Protein AF-A0A813Z9M1-F1 (afdb_monomer)

InterPro domains:
  IPR006634 TRAM/LAG1/CLN8 homology domain [PF03798] (195-381)
  IPR006634 TRAM/LAG1/CLN8 homology domain [PS50922] (188-389)
  IPR006634 TRAM/LAG1/CLN8 homology domain [SM00724] (186-389)
  IPR015943 WD40/YVTN repeat-like-containing domain superfamily [G3DSA:2.130.10.10] (5-163)
  IPR050846 TLC domain-containing [PTHR13439] (156-391)

Mean predicted aligned error: 13.8 Å

Radius of gyration: 33.4 Å; Cα contacts (8 Å, |Δi|>4): 579; chains: 1; bounding box: 109×37×99 Å

Organism: NCBI:txid433720

Structure (mmCIF, N/CA/C/O backbone):
data_AF-A0A813Z9M1-F1
#
_entry.id   AF-A0A813Z9M1-F1
#
loop_
_atom_site.group_PDB
_atom_site.id
_atom_site.type_symbol
_atom_site.label_atom_id
_atom_site.label_alt_id
_atom_site.label_comp_id
_atom_site.label_asym_id
_atom_site.label_entity_id
_atom_site.label_seq_id
_atom_site.pdbx_PDB_ins_code
_atom_site.Cartn_x
_atom_site.Cartn_y
_atom_site.Cartn_z
_atom_site.occupancy
_atom_site.B_iso_or_equiv
_atom_site.auth_seq_id
_atom_site.auth_comp_id
_atom_site.auth_asym_id
_atom_site.auth_atom_id
_atom_site.pdbx_PDB_model_num
ATOM 1 N N . MET A 1 1 ? 27.654 11.934 -57.844 1.00 49.12 1 MET A N 1
ATOM 2 C CA . MET A 1 1 ? 26.593 11.833 -56.820 1.00 49.12 1 MET A CA 1
ATOM 3 C C . MET A 1 1 ? 27.142 10.924 -55.722 1.00 49.12 1 MET A C 1
ATOM 5 O O . MET A 1 1 ? 27.536 9.812 -56.035 1.00 49.12 1 MET A O 1
ATOM 9 N N . LEU A 1 2 ? 27.343 11.456 -54.511 1.00 65.62 2 LEU A N 1
ATOM 10 C CA . LEU A 1 2 ? 28.062 10.837 -53.379 1.00 65.62 2 LEU A CA 1
ATOM 11 C C . LEU A 1 2 ? 27.120 9.951 -52.540 1.00 65.62 2 LEU A C 1
ATOM 13 O O . LEU A 1 2 ? 26.887 10.243 -51.373 1.00 65.62 2 LEU A O 1
ATOM 17 N N . GLN A 1 3 ? 26.511 8.929 -53.139 1.00 74.94 3 GLN A N 1
ATOM 18 C CA . GLN A 1 3 ? 25.505 8.115 -52.454 1.00 74.94 3 GLN A CA 1
ATOM 19 C C . GLN A 1 3 ? 25.972 6.664 -52.334 1.00 74.94 3 GLN A C 1
ATOM 21 O O . GLN A 1 3 ? 26.270 6.030 -53.343 1.00 74.94 3 GLN A O 1
ATOM 26 N N . ALA A 1 4 ? 26.011 6.163 -51.101 1.00 83.06 4 ALA A N 1
ATOM 27 C CA . ALA A 1 4 ? 2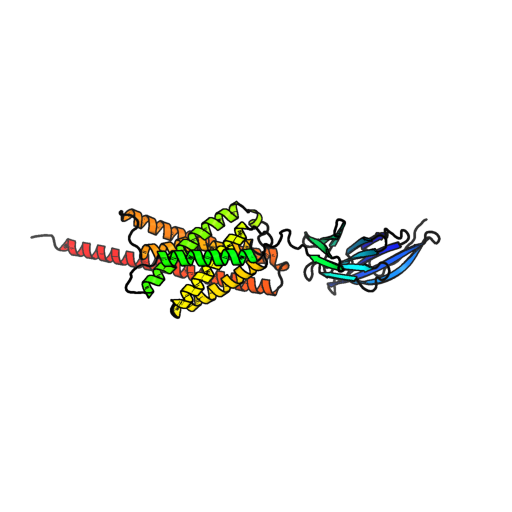6.191 4.755 -50.778 1.00 83.06 4 ALA A CA 1
ATOM 28 C C . ALA A 1 4 ? 24.852 4.211 -50.267 1.00 83.06 4 ALA A C 1
ATOM 30 O O . ALA A 1 4 ? 24.205 4.869 -49.454 1.00 83.06 4 ALA A O 1
ATOM 31 N N . ASN A 1 5 ? 24.430 3.043 -50.751 1.00 86.75 5 ASN A N 1
ATOM 32 C CA . ASN A 1 5 ? 23.155 2.429 -50.382 1.00 86.75 5 ASN A CA 1
ATOM 33 C C . ASN A 1 5 ? 23.387 0.983 -49.945 1.00 86.75 5 ASN A C 1
ATOM 35 O O . ASN A 1 5 ? 24.205 0.281 -50.537 1.00 86.75 5 ASN A O 1
ATOM 39 N N . PHE A 1 6 ? 22.621 0.542 -48.954 1.00 90.88 6 PHE A N 1
ATOM 40 C CA . PHE A 1 6 ? 22.568 -0.839 -48.494 1.00 90.88 6 PHE A CA 1
ATOM 41 C C . PHE A 1 6 ? 21.102 -1.201 -48.236 1.00 90.88 6 PHE A C 1
ATOM 43 O O . PHE A 1 6 ? 20.347 -0.359 -47.748 1.00 90.88 6 PHE A O 1
ATOM 50 N N . LEU A 1 7 ? 20.691 -2.419 -48.590 1.00 92.12 7 LEU A N 1
ATOM 51 C CA . LEU A 1 7 ? 19.336 -2.917 -48.348 1.00 92.12 7 LEU A CA 1
ATOM 52 C C . LEU A 1 7 ? 19.367 -3.869 -47.150 1.00 92.12 7 LEU A C 1
ATOM 54 O O . LEU A 1 7 ? 19.992 -4.922 -47.226 1.00 92.12 7 LEU A O 1
ATOM 58 N N . THR A 1 8 ? 18.718 -3.480 -46.055 1.00 92.06 8 THR A N 1
ATOM 59 C CA . THR A 1 8 ? 18.569 -4.295 -44.841 1.00 92.06 8 THR A CA 1
ATOM 60 C C . THR A 1 8 ? 17.395 -5.268 -44.955 1.00 92.06 8 THR A C 1
ATOM 62 O O . THR A 1 8 ? 16.477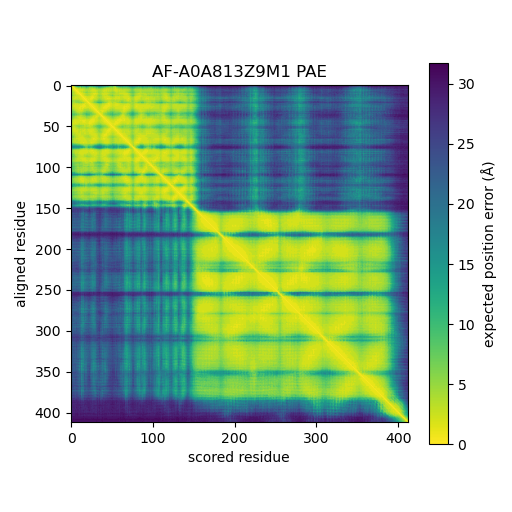 -5.055 -45.749 1.00 92.06 8 THR A O 1
ATOM 65 N N . ASP A 1 9 ? 17.394 -6.313 -44.121 1.00 88.00 9 ASP A N 1
ATOM 66 C CA . ASP A 1 9 ? 16.341 -7.341 -44.117 1.00 88.00 9 ASP A CA 1
ATOM 67 C C . ASP A 1 9 ? 14.995 -6.804 -43.598 1.00 88.00 9 ASP A C 1
ATOM 69 O O . ASP A 1 9 ? 13.924 -7.253 -44.005 1.00 88.00 9 ASP A O 1
ATOM 73 N N . CYS A 1 10 ? 15.046 -5.819 -42.698 1.00 90.06 10 CYS A N 1
ATOM 74 C CA . CYS A 1 10 ? 13.898 -5.094 -42.156 1.00 90.06 10 CYS A CA 1
ATOM 75 C C . CYS A 1 10 ? 14.121 -3.577 -42.289 1.00 90.06 10 CYS A C 1
ATOM 77 O O . CYS A 1 10 ? 15.275 -3.143 -42.380 1.00 90.06 10 CYS A O 1
ATOM 79 N N . PRO A 1 11 ? 13.057 -2.751 -42.280 1.00 93.62 11 PRO A N 1
ATOM 80 C CA . PRO A 1 11 ? 13.194 -1.298 -42.290 1.00 93.62 11 PRO A CA 1
ATOM 81 C C . PRO A 1 11 ? 14.103 -0.800 -41.149 1.00 93.62 11 PRO A C 1
ATOM 83 O O . PRO A 1 11 ? 13.906 -1.208 -39.999 1.00 93.62 11 PRO A O 1
ATOM 86 N N . PRO A 1 12 ? 15.102 0.050 -41.444 1.00 92.88 12 PRO A N 1
ATOM 87 C CA . PRO A 1 12 ? 15.935 0.667 -40.420 1.00 92.88 12 PRO A CA 1
ATOM 88 C C . PRO A 1 12 ? 15.155 1.776 -39.709 1.00 92.88 12 PRO A C 1
ATOM 90 O O . PRO A 1 12 ? 14.569 2.631 -40.372 1.00 92.88 12 PRO A O 1
ATOM 93 N N . ASP A 1 13 ? 15.166 1.763 -38.376 1.00 89.56 13 ASP A N 1
ATOM 94 C CA . ASP A 1 13 ? 14.414 2.717 -37.540 1.00 89.56 13 ASP A CA 1
ATOM 95 C C . ASP A 1 13 ? 15.350 3.575 -36.674 1.00 89.56 13 ASP A C 1
ATOM 97 O O . ASP A 1 13 ? 15.159 4.782 -36.527 1.00 89.56 13 ASP A O 1
ATOM 101 N N . SER A 1 14 ? 16.445 2.985 -36.184 1.00 93.31 14 SER A N 1
ATOM 102 C CA . SER A 1 14 ? 17.443 3.675 -35.360 1.00 93.31 14 SER A CA 1
ATOM 103 C C . SER A 1 14 ? 18.832 3.556 -35.984 1.00 93.31 14 SER A C 1
ATOM 105 O O . SER A 1 14 ? 19.263 2.463 -36.353 1.00 93.31 14 SER A O 1
ATOM 107 N N . ILE A 1 15 ? 19.564 4.666 -36.088 1.00 95.56 15 ILE A N 1
ATOM 108 C CA . ILE A 1 15 ? 20.935 4.698 -36.619 1.00 95.56 15 ILE A CA 1
ATOM 109 C C . ILE A 1 15 ? 21.815 5.633 -35.793 1.00 95.56 15 ILE A C 1
ATOM 111 O O . ILE A 1 15 ? 21.380 6.718 -35.408 1.00 95.56 15 ILE A O 1
ATOM 115 N N . GLU A 1 16 ? 23.065 5.239 -35.540 1.00 95.31 16 GLU A N 1
ATOM 116 C CA . GLU A 1 16 ? 24.006 6.090 -34.804 1.00 95.31 16 GLU A CA 1
ATOM 117 C C . GLU A 1 16 ? 25.474 5.803 -35.151 1.00 95.31 16 GLU A C 1
ATOM 119 O O . GLU A 1 16 ? 25.931 4.655 -35.139 1.00 95.31 16 GLU A O 1
ATOM 124 N N . TRP A 1 17 ? 26.231 6.866 -35.433 1.00 94.81 17 TRP A N 1
ATOM 125 C CA . TRP A 1 17 ? 27.675 6.801 -35.670 1.00 94.81 17 TRP A CA 1
ATOM 126 C C . TRP A 1 17 ? 28.429 6.446 -34.391 1.00 94.81 17 TRP A C 1
ATOM 128 O O . TRP A 1 17 ? 28.142 6.988 -33.325 1.00 94.81 17 TRP A O 1
ATOM 138 N N . CYS A 1 18 ? 29.418 5.560 -34.505 1.00 91.19 18 CYS A N 1
ATOM 139 C CA . CYS A 1 18 ? 30.251 5.184 -33.375 1.00 91.19 18 CYS A CA 1
ATOM 140 C C . CYS A 1 18 ? 31.150 6.370 -32.970 1.00 91.19 18 CYS A C 1
ATOM 142 O O . CYS A 1 18 ? 31.896 6.888 -33.807 1.00 91.19 18 CYS A O 1
ATOM 144 N N . PRO A 1 19 ? 31.134 6.797 -31.693 1.00 87.25 19 PRO A N 1
ATOM 145 C CA . PRO A 1 19 ? 31.899 7.961 -31.247 1.00 87.25 19 PRO A CA 1
ATOM 146 C C . PRO A 1 19 ? 33.416 7.725 -31.268 1.00 87.25 19 PRO A C 1
ATOM 148 O O . PRO A 1 19 ? 34.181 8.668 -31.459 1.00 87.25 19 PRO A O 1
ATOM 151 N N . VAL A 1 20 ? 33.859 6.472 -31.098 1.00 86.25 20 VAL A N 1
ATOM 152 C CA . VAL A 1 20 ? 35.287 6.104 -31.074 1.00 86.25 20 VAL A CA 1
ATOM 153 C C . VAL A 1 20 ? 35.814 5.775 -32.472 1.00 86.25 20 VAL A C 1
ATOM 155 O O . VAL A 1 20 ? 36.939 6.136 -32.813 1.00 86.25 20 VAL A O 1
ATOM 158 N N . ARG A 1 21 ? 35.001 5.116 -33.306 1.00 87.00 21 ARG A N 1
ATOM 159 C CA . ARG A 1 21 ? 35.345 4.737 -34.682 1.00 87.00 21 ARG A CA 1
ATOM 160 C C . ARG A 1 21 ? 34.428 5.436 -35.677 1.00 87.00 21 ARG A C 1
ATOM 162 O O . ARG A 1 21 ? 33.369 4.928 -36.020 1.00 87.00 21 ARG A O 1
ATOM 169 N N . GLN A 1 22 ? 34.863 6.594 -36.162 1.00 86.38 22 GLN A N 1
ATOM 170 C CA . GLN A 1 22 ? 34.055 7.469 -37.023 1.00 86.38 22 GLN A CA 1
ATOM 171 C C . GLN A 1 22 ? 33.720 6.872 -38.402 1.00 86.38 22 GLN A C 1
ATOM 173 O O . GLN A 1 22 ? 32.875 7.404 -39.114 1.00 86.38 22 GLN A O 1
ATOM 178 N N . ASP A 1 23 ? 34.381 5.782 -38.792 1.00 92.06 23 ASP A N 1
ATOM 179 C CA . ASP A 1 23 ? 34.088 5.014 -40.001 1.00 92.06 23 ASP A CA 1
ATOM 180 C C . ASP A 1 23 ? 32.964 3.985 -39.803 1.00 92.06 23 ASP A C 1
ATOM 182 O O . ASP A 1 23 ? 32.538 3.368 -40.775 1.00 92.06 23 ASP A O 1
ATOM 186 N N . ILE A 1 24 ? 32.481 3.792 -38.572 1.00 94.25 24 ILE A N 1
ATOM 187 C CA . ILE A 1 24 ? 31.480 2.786 -38.214 1.00 94.25 24 ILE A CA 1
ATOM 188 C C . ILE A 1 24 ? 30.182 3.440 -37.748 1.00 94.25 24 ILE A C 1
ATOM 190 O O . ILE A 1 24 ? 30.191 4.423 -37.008 1.00 94.25 24 ILE A O 1
ATOM 194 N N . PHE A 1 25 ? 29.054 2.831 -38.101 1.00 95.25 25 PHE A N 1
ATOM 195 C CA . PHE A 1 25 ? 27.752 3.159 -37.526 1.00 95.25 25 PHE A CA 1
ATOM 196 C C . PHE A 1 25 ? 26.938 1.898 -37.234 1.00 95.25 25 PHE A C 1
ATOM 198 O O . PHE A 1 25 ? 27.064 0.880 -37.917 1.00 95.25 25 PHE A O 1
ATOM 205 N N . ALA A 1 26 ? 26.111 1.972 -36.194 1.00 96.19 26 ALA A N 1
ATOM 206 C CA . ALA A 1 26 ? 25.148 0.936 -35.851 1.00 96.19 26 ALA A CA 1
ATOM 207 C C . ALA A 1 26 ? 23.786 1.252 -36.475 1.00 96.19 26 ALA A C 1
ATOM 209 O O . ALA A 1 26 ? 23.414 2.419 -36.626 1.00 96.19 26 ALA A O 1
ATOM 210 N N . CYS A 1 27 ? 23.039 0.205 -36.814 1.00 96.50 27 CYS A N 1
ATOM 211 C CA . CYS A 1 27 ? 21.686 0.303 -37.336 1.00 96.50 27 CYS A CA 1
ATOM 212 C C . CYS A 1 27 ? 20.790 -0.760 -36.694 1.00 96.50 27 CYS A C 1
ATOM 214 O O . CYS A 1 27 ? 21.089 -1.951 -36.740 1.00 96.50 27 CYS A O 1
ATOM 216 N N . GLY A 1 28 ? 19.697 -0.309 -36.090 1.00 96.00 28 GLY A N 1
ATOM 217 C CA . GLY A 1 28 ? 18.628 -1.129 -35.548 1.00 96.00 28 GLY A CA 1
ATOM 218 C C . GLY A 1 28 ? 17.468 -1.158 -36.528 1.00 96.00 28 GLY A C 1
ATOM 219 O O . GLY A 1 28 ? 17.075 -0.124 -37.077 1.00 96.00 28 GLY A O 1
ATOM 220 N N . THR A 1 29 ? 16.932 -2.349 -36.755 1.00 95.81 29 THR A N 1
ATOM 221 C CA . THR A 1 29 ? 15.788 -2.554 -37.641 1.00 95.81 29 THR A CA 1
ATOM 222 C C . THR A 1 29 ? 14.574 -3.056 -36.873 1.00 95.81 29 THR A C 1
ATOM 224 O O . THR A 1 29 ? 14.694 -3.722 -35.837 1.00 95.81 29 THR A O 1
ATOM 227 N N . TYR A 1 30 ? 13.400 -2.739 -37.409 1.00 93.50 30 TYR A N 1
ATOM 228 C CA . TYR A 1 30 ? 12.118 -3.059 -36.804 1.00 93.50 30 TYR A CA 1
ATOM 229 C C . TYR A 1 30 ? 11.081 -3.394 -37.876 1.00 93.50 30 TYR A C 1
ATOM 231 O O . TYR A 1 30 ? 10.871 -2.637 -38.824 1.00 93.50 30 TYR A O 1
ATOM 239 N N . LEU A 1 31 ? 10.385 -4.518 -37.700 1.00 93.38 31 LEU A N 1
ATOM 240 C CA . LEU A 1 31 ? 9.240 -4.896 -38.517 1.00 93.38 31 LEU A CA 1
ATOM 241 C C . LEU A 1 31 ? 8.143 -5.528 -37.658 1.00 93.38 31 LEU A C 1
ATOM 243 O O . LEU A 1 31 ? 8.353 -6.539 -36.986 1.00 93.38 31 LEU A O 1
ATOM 247 N N . TYR A 1 32 ? 6.943 -4.953 -37.726 1.00 90.94 32 TYR A N 1
ATOM 248 C CA . TYR A 1 32 ? 5.751 -5.509 -37.093 1.00 90.94 32 TYR A CA 1
ATOM 249 C C . TYR A 1 32 ? 4.993 -6.417 -38.059 1.00 90.94 32 TYR A C 1
ATOM 251 O O . TYR A 1 32 ? 4.571 -5.971 -39.126 1.00 90.94 32 TYR A O 1
ATOM 259 N N . ASN A 1 33 ? 4.775 -7.669 -37.657 1.00 88.62 33 ASN A N 1
ATOM 260 C CA . ASN A 1 33 ? 3.915 -8.594 -38.381 1.00 88.62 33 ASN A CA 1
ATOM 261 C C . ASN A 1 33 ? 2.520 -8.645 -37.720 1.00 88.62 33 ASN A C 1
ATOM 263 O O . ASN A 1 33 ? 2.399 -9.146 -36.599 1.00 88.62 33 ASN A O 1
ATOM 267 N N . PRO A 1 34 ? 1.456 -8.156 -38.388 1.00 86.44 34 PRO A N 1
ATOM 268 C CA . PRO A 1 34 ? 0.110 -8.131 -37.819 1.00 86.44 34 PRO A CA 1
ATOM 269 C C . PRO A 1 34 ? -0.536 -9.519 -37.692 1.00 86.44 34 PRO A C 1
ATOM 271 O O . PRO A 1 34 ? -1.440 -9.676 -36.877 1.00 86.44 34 PRO A O 1
ATOM 274 N N . GLU A 1 35 ? -0.094 -10.519 -38.460 1.00 84.88 35 GLU A N 1
ATOM 275 C CA . GLU A 1 35 ? -0.682 -11.867 -38.448 1.00 84.88 35 GLU A CA 1
ATOM 276 C C . GLU A 1 35 ? -0.197 -12.689 -37.251 1.00 84.88 35 GLU A C 1
ATOM 278 O O . GLU A 1 35 ? -0.982 -13.351 -36.576 1.00 84.88 35 GLU A O 1
ATOM 283 N N . THR A 1 36 ? 1.103 -12.624 -36.965 1.00 82.88 36 THR A N 1
ATOM 284 C CA . THR A 1 36 ? 1.738 -13.334 -35.845 1.00 82.88 36 THR A CA 1
ATOM 285 C C . THR A 1 36 ? 1.834 -12.477 -34.588 1.00 82.88 36 THR A C 1
ATOM 287 O O . THR A 1 36 ? 2.212 -12.982 -33.533 1.00 82.88 36 THR A O 1
ATOM 290 N N . THR A 1 37 ? 1.518 -11.181 -34.677 1.00 81.62 37 THR A N 1
ATOM 291 C CA . THR A 1 37 ? 1.727 -10.169 -33.624 1.00 81.62 37 THR A CA 1
ATOM 292 C C . THR A 1 37 ? 3.176 -10.084 -33.127 1.00 81.62 37 THR A C 1
ATOM 294 O O . THR A 1 37 ? 3.442 -9.577 -32.038 1.00 81.62 37 THR A O 1
ATOM 297 N N . THR A 1 38 ? 4.134 -10.563 -33.928 1.00 84.44 38 THR A N 1
ATOM 298 C CA . THR A 1 38 ? 5.561 -10.546 -33.595 1.00 84.44 38 THR A CA 1
ATOM 299 C C . THR A 1 38 ? 6.232 -9.283 -34.120 1.00 84.44 38 THR A C 1
ATOM 301 O O . THR A 1 38 ? 5.824 -8.696 -35.125 1.00 84.44 38 THR A O 1
ATOM 304 N N . ARG A 1 39 ? 7.285 -8.855 -33.421 1.00 89.81 39 ARG A N 1
ATOM 305 C CA . ARG A 1 39 ? 8.109 -7.703 -33.794 1.00 89.81 39 ARG A CA 1
ATOM 306 C C . ARG A 1 39 ? 9.530 -8.181 -34.019 1.00 89.81 39 ARG A C 1
ATOM 308 O O . ARG A 1 39 ? 10.266 -8.384 -33.059 1.00 89.81 39 ARG A O 1
ATOM 315 N N . ALA A 1 40 ? 9.878 -8.401 -35.278 1.00 91.00 40 ALA A N 1
ATOM 316 C CA . ALA A 1 40 ? 11.208 -8.843 -35.662 1.00 91.00 40 ALA A CA 1
ATOM 317 C C . ALA A 1 40 ? 12.139 -7.639 -35.823 1.00 91.00 40 ALA A C 1
ATOM 319 O O . ALA A 1 40 ? 11.701 -6.543 -36.181 1.00 91.00 40 ALA A O 1
ATOM 320 N N . GLY A 1 41 ? 13.421 -7.851 -35.561 1.00 93.06 41 GLY A N 1
ATOM 321 C CA . GLY A 1 41 ? 14.450 -6.846 -35.745 1.00 93.06 41 GLY A CA 1
ATOM 322 C C . GLY A 1 41 ? 15.810 -7.470 -35.961 1.00 93.06 41 GLY A C 1
ATOM 323 O O . GLY A 1 41 ? 15.990 -8.689 -35.996 1.00 93.06 41 GLY A O 1
ATOM 324 N N . SER A 1 42 ? 16.789 -6.611 -36.162 1.00 94.62 42 SER A N 1
ATOM 325 C CA . SER A 1 42 ? 18.190 -6.983 -36.305 1.00 94.62 42 SER A CA 1
ATOM 326 C C . SER A 1 42 ? 19.063 -5.781 -35.995 1.00 94.62 42 SER A C 1
ATOM 328 O O . SER A 1 42 ? 18.676 -4.637 -36.261 1.00 94.62 42 SER A O 1
ATOM 330 N N . ILE A 1 43 ? 20.245 -6.063 -35.462 1.00 95.25 43 ILE A N 1
ATOM 331 C CA . ILE A 1 43 ? 21.307 -5.099 -35.214 1.00 95.25 43 ILE A CA 1
ATOM 332 C C . ILE A 1 43 ? 22.374 -5.309 -36.288 1.00 95.25 43 ILE A C 1
ATOM 334 O O . ILE A 1 43 ? 22.917 -6.407 -36.433 1.00 95.25 43 ILE A O 1
ATOM 338 N N . TYR A 1 44 ? 22.693 -4.246 -37.018 1.00 95.62 44 TYR A N 1
ATOM 339 C CA . TYR A 1 44 ? 23.793 -4.201 -37.971 1.00 95.62 44 TYR A CA 1
ATOM 340 C C . TYR A 1 44 ? 24.895 -3.279 -37.466 1.00 95.62 44 TYR A C 1
ATOM 342 O O . TYR A 1 44 ? 24.631 -2.191 -36.948 1.00 95.62 44 TYR A O 1
ATOM 350 N N . LEU A 1 45 ? 26.138 -3.692 -37.697 1.00 95.62 45 LEU A N 1
ATOM 351 C CA . LEU A 1 45 ? 27.309 -2.836 -37.602 1.00 95.62 45 LEU A CA 1
ATOM 352 C C . LEU A 1 45 ? 27.883 -2.654 -38.998 1.00 95.62 45 LEU A C 1
ATOM 354 O O . LEU A 1 45 ? 28.337 -3.617 -39.619 1.00 95.62 45 LEU A O 1
ATOM 358 N N . PHE A 1 46 ? 27.870 -1.422 -39.481 1.00 95.88 46 PHE A N 1
ATOM 359 C CA . PHE A 1 46 ? 28.339 -1.078 -40.811 1.00 95.88 46 PHE A CA 1
ATOM 360 C C . PHE A 1 46 ? 29.640 -0.291 -40.751 1.00 95.88 46 PHE A C 1
ATOM 362 O O . PHE A 1 46 ? 29.846 0.513 -39.843 1.00 95.88 46 PHE A O 1
ATOM 369 N N . GLN A 1 47 ? 30.489 -0.484 -41.758 1.00 94.94 47 GLN A N 1
ATOM 370 C CA . GLN A 1 47 ? 31.640 0.362 -42.038 1.00 94.94 47 GLN A CA 1
ATOM 371 C C . GLN A 1 47 ? 31.376 1.173 -43.301 1.00 94.94 47 GLN A C 1
ATOM 373 O O . GLN A 1 47 ? 31.033 0.619 -44.345 1.00 94.94 47 GLN A O 1
ATOM 378 N N . TYR A 1 48 ? 31.567 2.484 -43.230 1.00 94.44 48 TYR A N 1
ATOM 379 C CA . TYR A 1 48 ? 31.552 3.341 -44.402 1.00 94.44 48 TYR A CA 1
ATOM 380 C C . TYR A 1 48 ? 32.967 3.512 -44.949 1.00 94.44 48 TYR A C 1
ATOM 382 O O . TYR A 1 48 ? 33.827 4.155 -44.341 1.00 94.44 48 TYR A O 1
ATOM 390 N N . ASN A 1 49 ? 33.202 2.979 -46.144 1.00 90.25 49 ASN A N 1
ATOM 391 C CA . ASN A 1 49 ? 34.464 3.171 -46.833 1.00 90.25 49 ASN A CA 1
ATOM 392 C C . ASN A 1 49 ? 34.429 4.488 -47.618 1.00 90.25 49 ASN A C 1
ATOM 394 O O . ASN A 1 49 ? 33.794 4.616 -48.667 1.00 90.25 49 ASN A O 1
ATOM 398 N N . SER A 1 50 ? 35.142 5.494 -47.112 1.00 87.19 50 SER A N 1
ATOM 399 C CA . SER A 1 50 ? 35.162 6.831 -47.708 1.00 87.19 50 SER A CA 1
ATOM 400 C C . SER A 1 50 ? 35.846 6.883 -49.081 1.00 87.19 50 SER A C 1
ATOM 402 O O . SER A 1 50 ? 35.593 7.833 -49.828 1.00 87.19 50 SER A O 1
ATOM 404 N N . THR A 1 51 ? 36.670 5.892 -49.433 1.00 88.00 51 THR A N 1
ATOM 405 C CA . THR A 1 51 ? 37.374 5.802 -50.719 1.00 88.00 51 THR A CA 1
ATOM 406 C C . THR A 1 51 ? 36.500 5.155 -51.786 1.00 88.00 51 THR A C 1
ATOM 408 O O . THR A 1 51 ? 36.302 5.744 -52.846 1.00 88.00 51 THR A O 1
ATOM 411 N N . THR A 1 52 ? 35.941 3.976 -51.503 1.00 87.62 52 THR A N 1
ATOM 412 C CA . THR A 1 52 ? 35.077 3.235 -52.442 1.00 87.62 52 THR A CA 1
ATOM 413 C C . THR A 1 52 ? 33.635 3.731 -52.436 1.00 87.62 52 THR A C 1
ATOM 415 O O . THR A 1 52 ? 32.883 3.410 -53.352 1.00 87.62 52 THR A O 1
ATOM 418 N N . LYS A 1 53 ? 33.251 4.535 -51.433 1.00 88.12 53 LYS A N 1
ATOM 419 C CA . LYS A 1 53 ? 31.877 5.010 -51.205 1.00 88.12 53 LYS A CA 1
ATOM 420 C C . LYS A 1 53 ? 30.889 3.848 -51.055 1.00 88.12 53 LYS A C 1
ATOM 422 O O . LYS A 1 53 ? 29.771 3.919 -51.555 1.00 88.12 53 LYS A O 1
ATOM 427 N N . THR A 1 54 ? 31.308 2.789 -50.365 1.00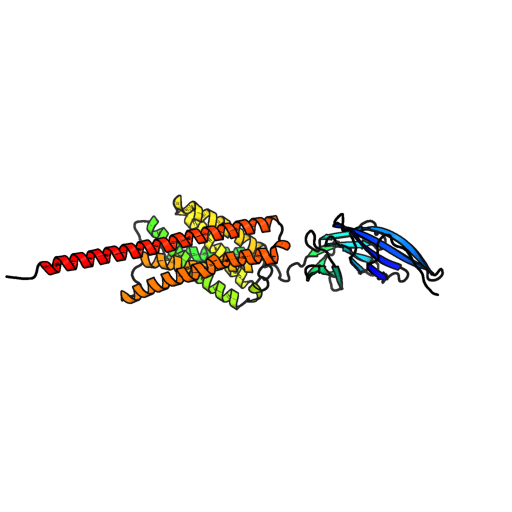 90.31 54 THR A N 1
ATOM 428 C CA . THR A 1 54 ? 30.487 1.607 -50.064 1.00 90.31 54 THR A CA 1
ATOM 429 C C . THR A 1 54 ? 30.167 1.519 -48.575 1.00 90.31 54 THR A C 1
ATOM 431 O O . THR A 1 54 ? 30.854 2.114 -47.741 1.00 90.31 54 THR A O 1
ATOM 434 N N . ILE A 1 55 ? 29.087 0.806 -48.261 1.00 94.06 55 ILE A N 1
ATOM 435 C CA . ILE A 1 55 ? 28.697 0.437 -46.900 1.00 94.06 55 ILE A CA 1
ATOM 436 C C . ILE A 1 55 ? 28.910 -1.069 -46.789 1.00 94.06 55 ILE A C 1
ATOM 438 O O . ILE A 1 55 ? 28.216 -1.836 -47.455 1.00 94.06 55 ILE A O 1
ATOM 442 N N . ASP A 1 56 ? 29.863 -1.472 -45.958 1.00 93.00 56 ASP A N 1
ATOM 443 C CA . ASP A 1 56 ? 30.228 -2.871 -45.762 1.00 93.00 56 ASP A CA 1
ATOM 444 C C . ASP A 1 56 ? 29.676 -3.357 -44.417 1.00 93.00 56 ASP A C 1
ATOM 446 O O . ASP A 1 56 ? 29.729 -2.645 -43.412 1.00 93.00 56 ASP A O 1
ATOM 450 N N . THR A 1 57 ? 29.114 -4.567 -44.380 1.00 94.88 57 THR A N 1
ATOM 451 C CA . THR A 1 57 ? 28.602 -5.154 -43.130 1.00 94.88 57 THR A CA 1
ATOM 452 C C . THR A 1 57 ? 29.750 -5.783 -42.352 1.00 94.88 57 THR A C 1
ATOM 454 O O . THR A 1 57 ? 30.392 -6.706 -42.846 1.00 94.88 57 THR A O 1
ATOM 457 N N . ILE A 1 58 ? 29.998 -5.302 -41.134 1.00 93.56 58 ILE A N 1
ATOM 458 C CA . ILE A 1 58 ? 31.000 -5.872 -40.225 1.00 93.56 58 ILE A CA 1
ATOM 459 C C . ILE A 1 58 ? 30.381 -7.007 -39.408 1.00 93.56 58 ILE A C 1
ATOM 461 O O . ILE A 1 58 ? 30.948 -8.091 -39.312 1.00 93.56 58 ILE A O 1
ATOM 465 N N . GLN A 1 59 ? 29.222 -6.745 -38.804 1.00 93.94 59 GLN A N 1
ATOM 466 C CA . GLN A 1 59 ? 28.491 -7.693 -37.965 1.00 93.94 59 GLN A CA 1
ATOM 467 C C . GLN A 1 59 ? 26.990 -7.542 -38.194 1.00 93.94 59 GLN A C 1
ATOM 469 O O . GLN A 1 59 ? 26.499 -6.449 -38.480 1.00 93.94 59 GLN A O 1
ATOM 474 N N . HIS A 1 60 ? 26.272 -8.650 -38.046 1.00 93.38 60 HIS A N 1
ATOM 475 C CA . HIS A 1 60 ? 24.822 -8.713 -38.147 1.00 93.38 60 HIS A CA 1
ATOM 476 C C . HIS A 1 60 ? 24.298 -9.736 -37.138 1.00 93.38 60 HIS A C 1
ATOM 478 O O . HIS A 1 60 ? 24.779 -10.869 -37.108 1.00 93.38 60 HIS A O 1
ATOM 484 N N . GLN A 1 61 ? 23.321 -9.332 -36.329 1.00 93.06 61 GLN A N 1
ATOM 485 C CA . GLN A 1 61 ? 22.658 -10.191 -35.354 1.00 93.06 61 GLN A CA 1
ATOM 486 C C . GLN A 1 61 ? 21.144 -9.987 -35.428 1.00 93.06 61 GLN A C 1
ATOM 488 O O . GLN A 1 61 ? 20.657 -8.866 -35.293 1.00 93.06 61 GLN A O 1
ATOM 493 N N . THR A 1 62 ? 20.394 -11.077 -35.587 1.00 92.25 62 THR A N 1
ATOM 494 C CA . THR A 1 62 ? 18.927 -11.053 -35.517 1.00 92.25 62 THR A CA 1
ATOM 495 C C . THR A 1 62 ? 18.464 -10.953 -34.066 1.00 92.25 62 THR A C 1
ATOM 497 O O . THR A 1 62 ? 18.990 -11.648 -33.193 1.00 92.25 62 THR A O 1
ATOM 500 N N . THR A 1 63 ? 17.476 -10.097 -33.813 1.00 90.56 63 THR A N 1
ATOM 501 C CA . THR A 1 63 ? 16.942 -9.791 -32.479 1.00 90.56 63 THR A CA 1
ATOM 502 C C . THR A 1 63 ? 15.432 -9.558 -32.540 1.00 90.56 63 THR A C 1
ATOM 504 O O . THR A 1 63 ? 14.816 -9.584 -33.607 1.00 90.56 63 THR A O 1
ATOM 507 N N . ASP A 1 64 ? 14.814 -9.269 -31.398 1.00 90.38 64 ASP A N 1
ATOM 508 C CA . ASP A 1 64 ? 13.522 -8.587 -31.401 1.00 90.38 64 ASP A CA 1
ATOM 509 C C . ASP A 1 64 ? 13.654 -7.182 -32.002 1.00 90.38 64 ASP A C 1
ATOM 511 O O . ASP A 1 64 ? 14.750 -6.614 -32.067 1.00 90.38 64 ASP A O 1
ATOM 515 N N . GLY A 1 65 ? 12.527 -6.625 -32.447 1.00 93.12 65 GLY A N 1
ATOM 516 C CA . GLY A 1 65 ? 12.453 -5.297 -33.056 1.00 93.12 65 GLY A CA 1
ATOM 517 C C . GLY A 1 65 ? 13.181 -4.231 -32.234 1.00 93.12 65 GLY A C 1
ATOM 518 O O . GLY A 1 65 ? 12.811 -4.006 -31.082 1.00 93.12 65 GLY A O 1
ATOM 519 N N . ILE A 1 66 ? 14.194 -3.584 -32.815 1.00 95.06 66 ILE A N 1
ATOM 520 C CA . ILE A 1 66 ? 14.999 -2.546 -32.154 1.00 95.06 66 ILE A CA 1
ATOM 521 C C . ILE A 1 66 ? 14.344 -1.192 -32.402 1.00 95.06 66 ILE A C 1
ATOM 523 O O . ILE A 1 66 ? 14.136 -0.831 -33.555 1.00 95.06 66 ILE A O 1
ATOM 527 N N . LEU A 1 67 ? 14.028 -0.464 -31.332 1.00 94.31 67 LEU A N 1
ATOM 528 C CA . LEU A 1 67 ? 13.301 0.811 -31.411 1.00 94.31 67 LEU A CA 1
ATOM 529 C C . LEU A 1 67 ? 14.182 2.025 -31.123 1.00 94.31 67 LEU A C 1
ATOM 531 O O . LEU A 1 67 ? 13.943 3.106 -31.652 1.00 94.31 67 LEU A O 1
ATOM 535 N N . ASP A 1 68 ? 15.223 1.845 -30.311 1.00 96.38 68 ASP A N 1
ATOM 536 C CA . ASP A 1 68 ? 16.262 2.855 -30.136 1.00 96.38 68 ASP A CA 1
ATOM 537 C C . ASP A 1 68 ? 17.604 2.199 -29.797 1.00 96.38 68 ASP A C 1
ATOM 539 O O . ASP A 1 68 ? 17.671 1.163 -29.123 1.00 96.38 68 ASP A O 1
ATOM 543 N N . LEU A 1 69 ? 18.693 2.821 -30.245 1.00 95.44 69 LEU A N 1
ATOM 544 C CA . LEU A 1 69 ? 20.061 2.405 -29.955 1.00 95.44 69 LEU A CA 1
ATOM 545 C C . LEU A 1 69 ? 20.927 3.605 -29.584 1.00 95.44 69 LEU A C 1
ATOM 547 O O . LEU A 1 69 ? 20.760 4.697 -30.130 1.00 95.44 69 LEU A O 1
ATOM 551 N N . LYS A 1 70 ? 21.832 3.390 -28.626 1.00 94.62 70 LYS A N 1
ATOM 552 C CA . LYS A 1 70 ? 22.748 4.407 -28.114 1.00 94.62 70 LYS A CA 1
ATOM 553 C C . LYS A 1 70 ? 24.131 3.850 -27.833 1.00 94.62 70 LYS A C 1
ATOM 555 O O . LYS A 1 70 ? 24.265 2.841 -27.143 1.00 94.62 70 LYS A O 1
ATOM 560 N N . TRP A 1 71 ? 25.168 4.527 -28.308 1.00 91.81 71 TRP A N 1
ATOM 561 C CA . TRP A 1 71 ? 26.538 4.251 -27.884 1.00 91.81 71 TRP A CA 1
ATOM 562 C C . TRP A 1 71 ? 26.772 4.729 -26.451 1.00 91.81 71 TRP A C 1
ATOM 564 O O . TRP A 1 71 ? 26.442 5.861 -26.100 1.00 91.81 71 TRP A O 1
ATOM 574 N N . ILE A 1 72 ? 27.397 3.878 -25.638 1.00 87.88 72 ILE A N 1
ATOM 575 C CA . ILE A 1 72 ? 27.861 4.229 -24.296 1.00 87.88 72 ILE A CA 1
ATOM 576 C C . ILE A 1 72 ? 29.373 4.054 -24.216 1.00 87.88 72 ILE A C 1
ATOM 578 O O . ILE A 1 72 ? 29.928 3.039 -24.644 1.00 87.88 72 ILE A O 1
ATOM 582 N N . GLN A 1 73 ? 30.045 5.047 -23.647 1.00 81.75 73 GLN A N 1
ATOM 583 C CA . GLN A 1 73 ? 31.473 4.984 -23.379 1.00 81.75 73 GLN A CA 1
ATOM 584 C C . GLN A 1 73 ? 31.677 4.932 -21.865 1.00 81.75 73 GLN A C 1
ATOM 586 O O . GLN A 1 73 ? 31.460 5.922 -21.172 1.00 81.75 73 GLN A O 1
ATOM 591 N N . CYS A 1 74 ? 32.063 3.765 -21.346 1.00 69.75 74 CYS A N 1
ATOM 592 C CA . CYS A 1 74 ? 32.303 3.584 -19.910 1.00 69.75 74 CYS A CA 1
ATOM 593 C C . CYS A 1 74 ? 33.752 3.920 -19.529 1.00 69.75 74 CYS A C 1
ATOM 595 O O . CYS A 1 74 ? 34.016 4.369 -18.417 1.00 69.75 74 CYS A O 1
ATOM 597 N N . SER A 1 75 ? 34.696 3.722 -20.451 1.00 67.94 75 SER A N 1
ATOM 598 C CA . SER A 1 75 ? 36.102 4.115 -20.314 1.00 67.94 75 SER A CA 1
ATOM 599 C C . SER A 1 75 ? 36.707 4.418 -21.690 1.00 67.94 75 SER A C 1
ATOM 601 O O . SER A 1 75 ? 36.050 4.219 -22.712 1.00 67.94 75 SER A O 1
ATOM 603 N N . SER A 1 76 ? 37.959 4.889 -21.743 1.00 64.06 76 SER A N 1
ATOM 604 C CA . SER A 1 76 ? 38.663 5.146 -23.013 1.00 64.06 76 SER A CA 1
ATOM 605 C C . SER A 1 76 ? 38.674 3.931 -23.949 1.00 64.06 76 SER A C 1
ATOM 607 O O . SER A 1 76 ? 38.581 4.108 -25.160 1.00 64.06 76 SER A O 1
ATOM 609 N N . ASP A 1 77 ? 38.695 2.721 -23.381 1.00 63.41 77 ASP A N 1
ATOM 610 C CA . ASP A 1 77 ? 38.866 1.470 -24.128 1.00 63.41 77 ASP A CA 1
ATOM 611 C C . ASP A 1 77 ? 37.596 0.598 -24.155 1.00 63.41 77 ASP A C 1
ATOM 613 O O . ASP A 1 77 ? 37.567 -0.429 -24.831 1.00 63.41 77 ASP A O 1
ATOM 617 N N . SER A 1 78 ? 36.531 0.984 -23.436 1.00 75.75 78 SER A N 1
ATOM 618 C CA . SER A 1 78 ? 35.272 0.228 -23.387 1.00 75.75 78 SER A CA 1
ATOM 619 C C . SER A 1 78 ? 34.106 1.041 -23.948 1.00 75.75 78 SER A C 1
ATOM 621 O O . SER A 1 78 ? 33.561 1.948 -23.315 1.00 75.75 78 SER A O 1
ATOM 623 N N . THR A 1 79 ? 33.740 0.698 -25.183 1.00 85.12 79 THR A N 1
ATOM 624 C CA . THR A 1 79 ? 32.567 1.231 -25.878 1.00 85.12 79 THR A CA 1
ATOM 625 C C . THR A 1 79 ? 31.554 0.112 -26.053 1.00 85.12 79 THR A C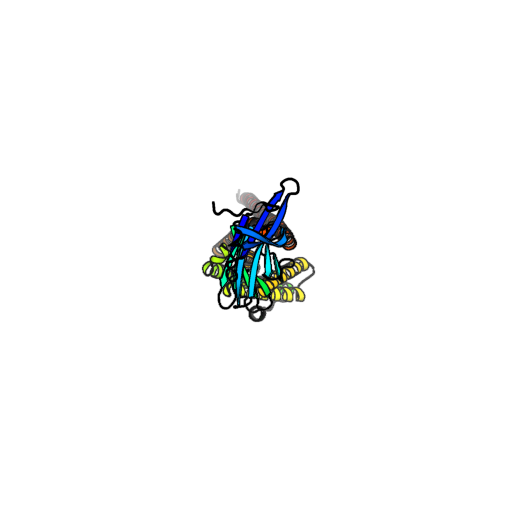 1
ATOM 627 O O . THR A 1 79 ? 31.884 -0.949 -26.591 1.00 85.12 79 THR A O 1
ATOM 630 N N . PHE A 1 80 ? 30.328 0.354 -25.607 1.00 90.12 80 PHE A N 1
ATOM 631 C CA . PHE A 1 80 ? 29.228 -0.592 -25.733 1.00 90.12 80 PHE A CA 1
ATOM 632 C C . PHE A 1 80 ? 28.090 0.020 -26.543 1.00 90.12 80 PHE A C 1
ATOM 634 O O . PHE A 1 80 ? 27.902 1.237 -26.565 1.00 90.12 80 PHE A O 1
ATOM 641 N N . LEU A 1 81 ? 27.327 -0.841 -27.202 1.00 93.31 81 LEU A N 1
ATOM 642 C CA . LEU A 1 81 ? 26.105 -0.477 -27.899 1.00 93.31 81 LEU A CA 1
ATOM 643 C C . LEU A 1 81 ? 24.917 -0.859 -27.018 1.00 93.31 81 LEU A C 1
ATOM 645 O O . LEU A 1 81 ? 24.685 -2.041 -26.768 1.00 93.31 81 LEU A O 1
ATOM 649 N N . SER A 1 82 ? 24.177 0.137 -26.549 1.00 94.12 82 SER A N 1
ATOM 650 C CA . SER A 1 82 ? 22.912 -0.055 -25.850 1.00 94.12 82 SER A CA 1
ATOM 651 C C . SER A 1 82 ? 21.764 -0.111 -26.838 1.00 94.12 82 SER A C 1
ATOM 653 O O . SER A 1 82 ? 21.680 0.711 -27.746 1.00 94.12 82 SER A O 1
ATOM 655 N N . THR A 1 83 ? 20.825 -1.021 -26.630 1.00 94.88 83 THR A N 1
ATOM 656 C CA . THR A 1 83 ? 19.624 -1.174 -27.457 1.00 94.88 83 THR A CA 1
ATOM 657 C C . THR A 1 83 ? 18.404 -1.357 -26.574 1.00 94.88 83 THR A C 1
ATOM 659 O O . THR A 1 83 ? 18.500 -1.982 -25.518 1.00 94.88 83 THR A O 1
ATOM 662 N N . VAL A 1 84 ? 17.263 -0.832 -27.014 1.00 94.31 84 VAL A N 1
ATOM 663 C CA . VAL A 1 84 ? 15.958 -1.142 -26.428 1.00 94.31 84 VAL A CA 1
ATOM 664 C C . VAL A 1 84 ? 15.070 -1.829 -27.455 1.00 94.31 84 VAL A C 1
ATOM 666 O O . VAL A 1 84 ? 14.996 -1.414 -28.616 1.00 94.31 84 VAL A O 1
ATOM 669 N N . THR A 1 85 ? 14.435 -2.920 -27.032 1.00 92.00 85 THR A N 1
ATOM 670 C CA . THR A 1 85 ? 13.660 -3.793 -27.917 1.00 92.00 85 THR A CA 1
ATOM 671 C C . THR A 1 85 ? 12.160 -3.629 -27.720 1.00 92.00 85 THR A C 1
ATOM 673 O O . THR A 1 85 ? 11.662 -3.139 -26.701 1.00 92.00 85 THR A O 1
ATOM 676 N N . ALA A 1 86 ? 11.406 -4.155 -28.678 1.00 90.38 86 ALA A N 1
ATOM 677 C CA . ALA A 1 86 ? 9.960 -4.164 -28.631 1.00 90.38 86 ALA A CA 1
ATOM 678 C C . ALA A 1 86 ? 9.343 -5.155 -27.625 1.00 90.38 86 ALA A C 1
ATOM 680 O O . ALA A 1 86 ? 8.117 -5.171 -27.472 1.00 90.38 86 ALA A O 1
ATOM 681 N N . LEU A 1 87 ? 10.181 -5.954 -26.951 1.00 86.94 87 LEU A N 1
ATOM 682 C CA . LEU A 1 87 ? 9.827 -6.739 -25.765 1.00 86.94 87 LEU A CA 1
ATOM 683 C C . LEU A 1 87 ? 10.062 -5.977 -24.455 1.00 86.94 87 LEU A C 1
ATOM 685 O O . LEU A 1 87 ? 9.798 -6.526 -23.388 1.00 86.94 87 LEU A O 1
ATOM 689 N N . GLY A 1 88 ? 10.578 -4.745 -24.519 1.00 86.31 88 GLY A N 1
ATOM 690 C CA . GLY A 1 88 ? 10.858 -3.974 -23.315 1.00 86.31 88 GLY A CA 1
ATOM 691 C C . GLY A 1 88 ? 12.191 -4.306 -22.660 1.00 86.31 88 GLY A C 1
ATOM 692 O O . GLY A 1 88 ? 12.377 -4.050 -21.469 1.00 86.31 88 GLY A O 1
ATOM 693 N N . GLN A 1 89 ? 13.111 -4.908 -23.415 1.00 89.50 89 GLN A N 1
ATOM 694 C CA . GLN A 1 89 ? 14.437 -5.270 -22.930 1.00 89.50 89 GLN A CA 1
ATOM 695 C C . GLN A 1 89 ? 15.445 -4.189 -23.261 1.00 89.50 89 GLN A C 1
ATOM 697 O O . GLN A 1 89 ? 15.462 -3.685 -24.382 1.00 89.50 89 GLN A O 1
ATOM 702 N N . LEU A 1 90 ? 16.316 -3.891 -22.300 1.00 91.88 90 LEU A N 1
ATOM 703 C CA . LEU A 1 90 ? 17.540 -3.147 -22.539 1.00 91.88 90 LEU A CA 1
ATOM 704 C C . LEU A 1 90 ? 18.699 -4.132 -22.633 1.00 91.88 90 LEU A C 1
ATOM 706 O O . LEU A 1 90 ? 18.924 -4.925 -21.717 1.00 91.88 90 LEU A O 1
ATOM 710 N N . SER A 1 91 ? 19.430 -4.076 -23.744 1.00 91.81 91 SER A N 1
ATOM 711 C CA . SER A 1 91 ? 20.594 -4.926 -23.988 1.00 91.81 91 SER A CA 1
ATOM 712 C C . SER A 1 91 ? 21.848 -4.109 -24.270 1.00 91.81 91 SER A C 1
ATOM 714 O O . SER A 1 91 ? 21.806 -3.186 -25.083 1.00 91.81 91 SER A O 1
ATOM 716 N N . LEU A 1 92 ? 22.965 -4.479 -23.638 1.00 91.88 92 LEU A N 1
ATOM 717 C CA . LEU A 1 92 ? 24.291 -3.909 -23.892 1.00 91.88 92 LEU A CA 1
ATOM 718 C C . LEU A 1 92 ? 25.172 -4.909 -24.636 1.00 91.88 92 LEU A C 1
ATOM 720 O O . LEU A 1 92 ? 25.413 -6.009 -24.139 1.00 91.88 92 LEU A O 1
ATOM 724 N N . TYR A 1 93 ? 25.720 -4.500 -25.773 1.00 90.81 93 TYR A N 1
ATOM 725 C CA . TYR A 1 93 ? 26.630 -5.301 -26.590 1.00 90.81 93 TYR A CA 1
ATOM 726 C C . TYR A 1 93 ? 28.037 -4.708 -26.603 1.00 90.81 93 TYR A C 1
ATOM 728 O O . TYR A 1 93 ? 28.209 -3.489 -26.559 1.00 90.81 93 TYR A O 1
ATOM 736 N N . SER A 1 94 ? 29.059 -5.561 -26.699 1.00 88.50 94 SER A N 1
ATOM 737 C CA . SER A 1 94 ? 30.421 -5.088 -26.957 1.00 88.50 94 SER A CA 1
ATOM 738 C C . SER A 1 94 ? 30.556 -4.677 -28.419 1.00 88.50 94 SER A C 1
ATOM 740 O O . SER A 1 94 ? 30.062 -5.376 -29.296 1.00 88.50 94 SER A O 1
ATOM 742 N N . LEU A 1 95 ? 31.308 -3.611 -28.710 1.00 84.69 95 LEU A N 1
ATOM 743 C CA . LEU A 1 95 ? 31.658 -3.256 -30.093 1.00 84.69 95 LEU A CA 1
ATOM 744 C C . LEU A 1 95 ? 32.315 -4.428 -30.856 1.00 84.69 95 LEU A C 1
ATOM 746 O O . LEU A 1 95 ? 32.146 -4.558 -32.067 1.00 84.69 95 LEU A O 1
ATOM 750 N N . ASN A 1 96 ? 33.065 -5.277 -30.149 1.00 84.50 96 ASN A N 1
ATOM 751 C CA . ASN A 1 96 ? 33.806 -6.386 -30.749 1.00 84.50 96 ASN A CA 1
ATOM 752 C C . ASN A 1 96 ? 32.938 -7.621 -31.019 1.00 84.50 96 ASN A C 1
ATOM 754 O O . ASN A 1 96 ? 33.323 -8.443 -31.845 1.00 84.50 96 ASN A O 1
ATOM 758 N N . ASP A 1 97 ? 31.802 -7.759 -30.333 1.00 86.62 97 ASP A N 1
ATOM 759 C CA . ASP A 1 97 ? 30.933 -8.931 -30.429 1.00 86.62 97 ASP A CA 1
ATOM 760 C C . ASP A 1 97 ? 29.469 -8.552 -30.155 1.00 86.62 97 ASP A C 1
ATOM 762 O O . ASP A 1 97 ? 29.063 -8.324 -29.011 1.00 86.62 97 ASP A O 1
ATOM 766 N N . LEU A 1 98 ? 28.684 -8.485 -31.232 1.00 85.75 98 LEU A N 1
ATOM 767 C CA . LEU A 1 98 ? 27.240 -8.268 -31.211 1.00 85.75 98 LEU A CA 1
ATOM 768 C C . LEU A 1 98 ? 26.440 -9.576 -31.129 1.00 85.75 98 LEU A C 1
ATOM 770 O O . LEU A 1 98 ? 25.219 -9.521 -31.022 1.00 85.75 98 LEU A O 1
ATOM 774 N N . THR A 1 99 ? 27.081 -10.749 -31.180 1.00 85.44 99 THR A N 1
ATOM 775 C CA . THR A 1 99 ? 26.356 -12.034 -31.203 1.00 85.44 99 THR A CA 1
ATOM 776 C C . THR A 1 99 ? 25.684 -12.340 -29.870 1.00 85.44 99 THR A C 1
ATOM 778 O O . THR A 1 99 ? 24.664 -13.031 -29.818 1.00 85.44 99 THR A O 1
ATOM 781 N N . LYS A 1 100 ? 26.243 -11.805 -28.778 1.00 86.06 100 LYS A N 1
ATOM 782 C CA . LYS A 1 100 ? 25.725 -11.993 -27.430 1.00 86.06 100 LYS A CA 1
ATOM 783 C C . LYS A 1 100 ? 25.759 -10.688 -26.631 1.00 86.06 100 LYS A C 1
ATOM 785 O O . LYS A 1 100 ? 26.824 -10.080 -26.506 1.00 86.06 100 LYS A O 1
ATOM 790 N N . PRO A 1 101 ? 24.635 -10.287 -26.013 1.00 87.62 101 PRO A N 1
ATOM 791 C CA . PRO A 1 101 ? 24.640 -9.158 -25.100 1.00 87.62 101 PRO A CA 1
ATOM 792 C C . PRO A 1 101 ? 25.402 -9.505 -23.813 1.00 87.62 101 PRO A C 1
ATOM 794 O O . PRO A 1 101 ? 25.296 -10.609 -23.274 1.00 87.62 101 PRO A O 1
ATOM 797 N N . ILE A 1 102 ? 26.153 -8.531 -23.305 1.00 86.69 102 ILE A N 1
ATOM 798 C CA . ILE A 1 102 ? 26.793 -8.577 -21.984 1.00 86.69 102 ILE A CA 1
ATOM 799 C C . ILE A 1 102 ? 25.725 -8.463 -20.896 1.00 86.69 102 ILE A C 1
ATOM 801 O O . ILE A 1 102 ? 25.782 -9.175 -19.898 1.00 86.69 102 ILE A O 1
ATOM 805 N N . ILE A 1 103 ? 24.751 -7.577 -21.114 1.00 85.75 103 ILE A N 1
ATOM 806 C CA . ILE A 1 103 ? 23.596 -7.360 -20.241 1.00 85.75 103 ILE A CA 1
ATOM 807 C C . ILE A 1 103 ? 22.348 -7.466 -21.094 1.00 85.75 103 ILE A C 1
ATOM 809 O O . ILE A 1 103 ? 22.309 -6.860 -22.160 1.00 85.75 103 ILE A O 1
ATOM 813 N N . CYS A 1 104 ? 21.338 -8.186 -20.619 1.00 87.06 104 CYS A N 1
ATOM 814 C CA . CYS A 1 104 ? 19.998 -8.183 -21.188 1.00 87.06 104 CYS A CA 1
ATOM 815 C C . CYS A 1 104 ? 19.000 -8.264 -20.034 1.00 87.06 104 CYS A C 1
ATOM 817 O O . CYS A 1 104 ? 18.911 -9.294 -19.370 1.00 87.06 104 CYS A O 1
ATOM 819 N N . GLU A 1 105 ? 18.301 -7.163 -19.769 1.00 85.81 105 GLU A N 1
ATOM 820 C CA . GLU A 1 105 ? 17.356 -7.050 -18.655 1.00 85.81 105 GLU A CA 1
ATOM 821 C C . GLU A 1 105 ? 16.037 -6.447 -19.137 1.00 85.81 105 GLU A C 1
ATOM 823 O O . GLU A 1 105 ? 16.015 -5.548 -19.982 1.00 85.81 105 GLU A O 1
ATOM 828 N N . ASN A 1 106 ? 14.925 -6.910 -18.566 1.00 82.62 106 ASN A N 1
ATOM 829 C CA . ASN A 1 106 ? 13.609 -6.326 -18.819 1.00 82.62 106 ASN A CA 1
ATOM 830 C C . ASN A 1 106 ? 13.510 -4.979 -18.087 1.00 82.62 106 ASN A C 1
ATOM 832 O O . ASN A 1 106 ? 13.462 -4.942 -16.859 1.00 82.62 106 ASN A O 1
ATOM 836 N N . VAL A 1 107 ? 13.465 -3.872 -18.833 1.00 78.56 107 VAL A N 1
ATOM 837 C CA . VAL A 1 107 ? 13.332 -2.511 -18.276 1.00 78.56 107 VAL A CA 1
ATOM 838 C C . VAL A 1 107 ? 11.895 -2.010 -18.218 1.00 78.56 107 VAL A C 1
ATOM 840 O O . VAL A 1 107 ? 11.600 -0.999 -17.576 1.00 78.56 107 VAL A O 1
ATOM 843 N N . THR A 1 108 ? 10.989 -2.747 -18.847 1.00 73.31 108 THR A N 1
ATOM 844 C CA . THR A 1 108 ? 9.547 -2.572 -18.725 1.00 73.31 108 THR A CA 1
ATOM 845 C C . THR A 1 108 ? 8.888 -3.901 -18.357 1.00 73.31 108 THR A C 1
ATOM 847 O O . THR A 1 108 ? 9.515 -4.957 -18.417 1.00 73.31 108 THR A O 1
ATOM 850 N N . ASN A 1 109 ? 7.611 -3.865 -17.980 1.00 64.75 109 ASN A N 1
ATOM 851 C CA . ASN A 1 109 ? 6.863 -5.081 -17.658 1.00 64.75 109 ASN A CA 1
ATOM 852 C C . ASN A 1 109 ? 6.642 -5.960 -18.892 1.00 64.75 109 ASN A C 1
ATOM 854 O O . ASN A 1 109 ? 6.690 -5.469 -20.022 1.00 64.75 109 ASN A O 1
ATOM 858 N N . ASP A 1 110 ? 6.324 -7.235 -18.663 1.00 58.12 110 ASP A N 1
ATOM 859 C CA . ASP A 1 110 ? 5.977 -8.181 -19.723 1.00 58.12 110 ASP A CA 1
ATOM 860 C C . ASP A 1 110 ? 4.925 -7.571 -20.666 1.00 58.12 110 ASP A C 1
ATOM 862 O O . ASP A 1 110 ? 3.919 -7.019 -20.218 1.00 58.12 110 ASP A O 1
ATOM 866 N N . GLN A 1 111 ? 5.173 -7.665 -21.977 1.00 66.62 111 GLN A N 1
ATOM 867 C CA . GLN A 1 111 ? 4.365 -7.085 -23.069 1.00 66.62 111 GLN A CA 1
ATOM 868 C C . GLN A 1 111 ? 4.479 -5.566 -23.262 1.00 66.62 111 GLN A C 1
ATOM 870 O O . GLN A 1 111 ? 3.851 -5.021 -24.174 1.00 66.62 111 GLN A O 1
ATOM 875 N N . THR A 1 112 ? 5.289 -4.875 -22.460 1.00 78.38 112 THR A N 1
ATOM 876 C CA . THR A 1 112 ? 5.515 -3.442 -22.633 1.00 78.38 112 THR A CA 1
ATOM 877 C C . THR A 1 112 ? 6.676 -3.166 -23.580 1.00 78.38 112 THR A C 1
ATOM 879 O O . THR A 1 112 ? 7.719 -3.797 -23.516 1.00 78.38 112 THR A O 1
ATOM 882 N N . ILE A 1 113 ? 6.466 -2.227 -24.500 1.00 87.12 113 ILE A N 1
ATOM 883 C CA . ILE A 1 113 ? 7.458 -1.790 -25.484 1.00 87.12 113 ILE A CA 1
ATOM 884 C C . ILE A 1 113 ? 8.301 -0.662 -24.892 1.00 87.12 113 ILE A C 1
ATOM 886 O O . ILE A 1 113 ? 7.720 0.336 -24.452 1.00 87.12 113 ILE A O 1
ATOM 890 N N . ALA A 1 114 ? 9.628 -0.786 -24.952 1.00 89.50 114 ALA A N 1
ATOM 891 C CA . ALA A 1 114 ? 10.560 0.305 -24.686 1.00 89.50 114 ALA A CA 1
ATOM 892 C C . ALA A 1 114 ? 10.807 1.099 -25.979 1.00 89.50 114 ALA A C 1
ATOM 894 O O . ALA A 1 114 ? 11.180 0.521 -26.995 1.00 89.50 114 ALA A O 1
ATOM 895 N N . LEU A 1 115 ? 10.549 2.407 -25.954 1.00 92.00 115 LEU A N 1
ATOM 896 C CA . LEU A 1 115 ? 10.505 3.252 -27.151 1.00 92.00 115 LEU A CA 1
ATOM 897 C C . LEU A 1 115 ? 11.787 4.047 -27.383 1.00 92.00 115 LEU A C 1
ATOM 899 O O . LEU A 1 115 ? 12.253 4.120 -28.511 1.00 92.00 115 LEU A O 1
ATOM 903 N N . ALA A 1 116 ? 12.327 4.676 -26.343 1.00 94.06 116 ALA A N 1
ATOM 904 C CA . ALA A 1 116 ? 13.532 5.489 -26.447 1.00 94.06 116 ALA A CA 1
ATOM 905 C C . ALA A 1 116 ? 14.378 5.359 -25.186 1.00 94.06 116 ALA A C 1
ATOM 907 O O . ALA A 1 116 ? 13.860 5.056 -24.108 1.00 94.06 116 ALA A O 1
ATOM 908 N N . GLN A 1 117 ? 15.672 5.629 -25.316 1.00 94.12 117 GLN A N 1
ATOM 909 C CA . GLN A 1 117 ? 16.622 5.619 -24.214 1.00 94.12 117 GLN A CA 1
ATOM 910 C C . GLN A 1 117 ? 17.547 6.841 -24.242 1.00 94.12 117 GLN A C 1
ATOM 912 O O . GLN A 1 117 ? 17.860 7.406 -25.287 1.00 94.12 117 GLN A O 1
ATOM 917 N N . SER A 1 118 ? 18.029 7.245 -23.069 1.00 93.12 118 SER A N 1
ATOM 918 C CA . SER A 1 118 ? 19.083 8.252 -22.946 1.00 93.12 118 SER A CA 1
ATOM 919 C C . SER A 1 118 ? 19.978 7.949 -21.756 1.00 93.12 118 SER A C 1
ATOM 921 O O . SER A 1 118 ? 19.505 7.524 -20.704 1.00 93.12 118 SER A O 1
ATOM 923 N N . TRP A 1 119 ? 21.271 8.216 -21.913 1.00 90.50 119 TRP A N 1
ATOM 924 C CA . TRP A 1 119 ? 22.284 7.933 -20.902 1.00 90.50 119 TRP A CA 1
ATOM 925 C C . TRP A 1 119 ? 22.732 9.204 -20.177 1.00 90.50 119 TRP A C 1
ATOM 927 O O . TRP A 1 119 ? 22.864 10.270 -20.779 1.00 90.50 119 TRP A O 1
ATOM 937 N N . LEU A 1 120 ? 22.950 9.084 -18.870 1.00 87.31 120 LEU A N 1
ATOM 938 C CA . LEU A 1 120 ? 23.488 10.109 -17.985 1.00 87.31 120 LEU A CA 1
ATOM 939 C C . LEU A 1 120 ? 24.770 9.573 -17.343 1.00 87.31 120 LEU A C 1
ATOM 941 O O . LEU A 1 120 ? 24.745 8.587 -16.607 1.00 87.31 120 LEU A O 1
ATOM 945 N N . HIS A 1 121 ? 25.880 10.258 -17.604 1.00 82.62 121 HIS A N 1
ATOM 946 C CA . HIS A 1 121 ? 27.200 9.900 -17.096 1.00 82.62 121 HIS A CA 1
ATOM 947 C C . HIS A 1 121 ? 27.554 10.775 -15.887 1.00 82.62 121 HIS A C 1
ATOM 949 O O . HIS A 1 121 ? 27.788 11.975 -16.033 1.00 82.62 121 HIS A O 1
ATOM 955 N N . LEU A 1 122 ? 27.565 10.182 -14.690 1.00 75.81 122 LEU A N 1
ATOM 956 C CA . LEU A 1 122 ? 28.011 10.817 -13.444 1.00 75.81 122 LEU A CA 1
ATOM 957 C C . LEU A 1 122 ? 29.119 9.959 -12.809 1.00 75.81 122 LEU A C 1
ATOM 959 O O . LEU A 1 122 ? 30.006 9.482 -13.508 1.00 75.81 122 LEU A O 1
ATOM 963 N N . THR A 1 123 ? 29.090 9.755 -11.489 1.00 71.81 123 THR A N 1
ATOM 964 C CA . THR A 1 123 ? 29.938 8.760 -10.814 1.00 71.81 123 THR A CA 1
ATOM 965 C C . THR A 1 123 ? 29.572 7.336 -11.230 1.00 71.81 123 THR A C 1
ATOM 967 O O . THR A 1 123 ? 30.461 6.508 -11.388 1.00 71.81 123 THR A O 1
ATOM 970 N N . ASN A 1 124 ? 28.275 7.093 -11.444 1.00 74.50 124 ASN A N 1
ATOM 971 C CA . ASN A 1 124 ? 27.717 5.875 -12.024 1.00 74.50 124 ASN A CA 1
ATOM 972 C C . ASN A 1 124 ? 27.013 6.236 -13.344 1.00 74.50 124 ASN A C 1
ATOM 974 O O . ASN A 1 124 ? 26.641 7.397 -13.563 1.00 74.50 124 ASN A O 1
ATOM 978 N N . ASN A 1 125 ? 26.832 5.252 -14.224 1.00 84.12 125 ASN A N 1
ATOM 979 C CA . ASN A 1 125 ? 26.105 5.438 -15.479 1.00 84.12 125 ASN A CA 1
ATOM 980 C C . ASN A 1 125 ? 24.623 5.142 -15.254 1.00 84.12 125 ASN A C 1
ATOM 982 O O . ASN A 1 125 ? 24.275 4.065 -14.780 1.00 84.12 125 ASN A O 1
ATOM 986 N N . TYR A 1 126 ? 23.749 6.074 -15.615 1.00 86.75 126 TYR A N 1
ATOM 987 C CA . TYR A 1 126 ? 22.302 5.895 -15.531 1.00 86.75 126 TYR A CA 1
ATOM 988 C C . TYR A 1 126 ? 21.701 5.893 -16.929 1.00 86.75 126 TYR A C 1
ATOM 990 O O . TYR A 1 126 ? 22.136 6.651 -17.793 1.00 86.75 126 TYR A O 1
ATOM 998 N N . VAL A 1 127 ? 20.670 5.086 -17.141 1.00 89.75 127 VAL A N 1
ATOM 999 C CA . VAL A 1 127 ? 19.865 5.093 -18.359 1.00 89.75 127 VAL A CA 1
ATOM 1000 C C . VAL A 1 127 ? 18.420 5.393 -18.008 1.00 89.75 127 VAL A C 1
ATOM 1002 O O . VAL A 1 127 ? 17.864 4.813 -17.078 1.00 89.75 127 VAL A O 1
ATOM 1005 N N . VAL A 1 128 ? 17.812 6.318 -18.742 1.00 91.00 128 VAL A N 1
ATOM 1006 C CA . VAL A 1 128 ? 16.369 6.541 -18.723 1.00 91.00 128 VAL A CA 1
ATOM 1007 C C . VAL A 1 128 ? 15.763 5.904 -19.963 1.00 91.00 128 VAL A C 1
ATOM 1009 O O . VAL A 1 128 ? 16.278 6.102 -21.059 1.00 91.00 128 VAL A O 1
ATOM 1012 N N . VAL A 1 129 ? 14.685 5.144 -19.787 1.00 90.38 129 VAL A N 1
ATOM 1013 C CA . VAL A 1 129 ? 13.953 4.460 -20.857 1.00 90.38 129 VAL A CA 1
ATOM 1014 C C . VAL A 1 129 ? 12.495 4.895 -20.820 1.00 90.38 129 VAL A C 1
ATOM 1016 O O . VAL A 1 129 ? 11.892 4.918 -19.746 1.00 90.38 129 VAL A O 1
ATOM 1019 N N . SER A 1 130 ? 11.927 5.247 -21.971 1.00 91.69 130 SER A N 1
ATOM 1020 C CA . SER A 1 130 ? 10.499 5.535 -22.112 1.00 91.69 130 SER A CA 1
ATOM 1021 C C . SER A 1 130 ? 9.726 4.325 -22.628 1.00 91.69 130 SER A C 1
ATOM 1023 O O . SER A 1 130 ? 10.261 3.521 -23.392 1.00 91.69 130 SER A O 1
ATOM 1025 N N . ASP A 1 131 ? 8.455 4.206 -22.245 1.00 86.88 131 ASP A N 1
ATOM 1026 C CA . ASP A 1 131 ? 7.562 3.166 -22.754 1.00 86.88 131 ASP A CA 1
ATOM 1027 C C . ASP A 1 131 ? 6.321 3.718 -23.475 1.00 86.88 131 ASP A C 1
ATOM 1029 O O . ASP A 1 131 ? 5.985 4.903 -23.402 1.00 86.88 131 ASP A O 1
ATOM 1033 N N . HIS A 1 132 ? 5.617 2.836 -24.187 1.00 83.38 132 HIS A N 1
ATOM 1034 C CA . HIS A 1 132 ? 4.403 3.189 -24.934 1.00 83.38 132 HIS A CA 1
ATOM 1035 C C . HIS A 1 132 ? 3.169 3.514 -24.067 1.00 83.38 132 HIS A C 1
ATOM 1037 O O . HIS A 1 132 ? 2.173 4.006 -24.597 1.00 83.38 132 HIS A O 1
ATOM 1043 N N . HIS A 1 133 ? 3.224 3.283 -22.752 1.00 74.69 133 HIS A N 1
ATOM 1044 C CA . HIS A 1 133 ? 2.203 3.731 -21.802 1.00 74.69 133 HIS A CA 1
ATOM 1045 C C . HIS A 1 133 ? 2.493 5.141 -21.255 1.00 74.69 133 HIS A C 1
ATOM 1047 O O . HIS A 1 133 ? 1.677 5.689 -20.510 1.00 74.69 133 HIS A O 1
ATOM 1053 N N . GLY A 1 134 ? 3.626 5.743 -21.634 1.00 76.38 134 GLY A N 1
ATOM 1054 C CA . GLY A 1 134 ? 4.048 7.072 -21.201 1.00 76.38 134 GLY A CA 1
ATOM 1055 C C . GLY A 1 134 ? 4.846 7.081 -19.895 1.00 76.38 134 GLY A C 1
ATOM 1056 O O . GLY A 1 134 ? 4.954 8.136 -19.267 1.00 76.38 134 GLY A O 1
ATOM 1057 N N . TYR A 1 135 ? 5.391 5.941 -19.459 1.00 73.38 135 TYR A N 1
ATOM 1058 C CA . TYR A 1 135 ? 6.275 5.877 -18.297 1.00 73.38 135 TYR A CA 1
ATOM 1059 C C . TYR A 1 135 ? 7.732 6.133 -18.657 1.00 73.38 135 TYR A C 1
ATOM 1061 O O . TYR A 1 135 ? 8.174 5.892 -19.779 1.00 73.38 135 TYR A O 1
ATOM 1069 N N . LEU A 1 136 ? 8.472 6.621 -17.660 1.00 83.00 136 LEU A N 1
ATOM 1070 C CA . LEU A 1 136 ? 9.922 6.747 -17.685 1.00 83.00 136 LEU A CA 1
ATOM 1071 C C . LEU A 1 136 ? 10.502 5.869 -16.578 1.00 83.00 136 LEU A C 1
ATOM 1073 O O . LEU A 1 136 ? 10.150 6.036 -15.408 1.00 83.00 136 LEU A O 1
ATOM 1077 N N . THR A 1 137 ? 11.407 4.971 -16.949 1.00 79.88 137 THR A N 1
ATOM 1078 C CA . THR A 1 137 ? 12.136 4.093 -16.032 1.00 79.88 137 THR A CA 1
ATOM 1079 C C . THR A 1 137 ? 13.594 4.523 -15.993 1.00 79.88 137 THR A C 1
ATOM 1081 O O . THR A 1 137 ? 14.222 4.625 -17.043 1.00 79.88 137 THR A O 1
ATOM 1084 N N . ILE A 1 138 ? 14.152 4.759 -14.802 1.00 85.81 138 ILE A N 1
ATOM 1085 C CA . ILE A 1 138 ? 15.584 5.041 -14.628 1.00 85.81 138 ILE A CA 1
ATOM 1086 C C . ILE A 1 138 ? 16.270 3.804 -14.050 1.00 85.81 138 ILE A C 1
ATOM 1088 O O . ILE A 1 138 ? 15.884 3.303 -12.991 1.00 85.81 138 ILE A O 1
ATOM 1092 N N . CYS A 1 139 ? 17.311 3.342 -14.734 1.00 82.69 139 CYS A N 1
ATOM 1093 C CA . CYS A 1 139 ? 18.166 2.246 -14.300 1.00 82.69 139 CYS A CA 1
ATOM 1094 C C . CYS A 1 139 ? 19.590 2.757 -14.085 1.00 82.69 139 CYS A C 1
ATOM 1096 O O . CYS A 1 139 ? 20.083 3.601 -14.826 1.00 82.69 139 CYS A O 1
ATOM 1098 N N . GLU A 1 140 ? 20.254 2.239 -13.068 1.00 84.38 140 GLU A N 1
ATOM 1099 C CA . GLU A 1 140 ? 21.661 2.466 -12.779 1.00 84.38 140 GLU A CA 1
ATOM 1100 C C . GLU A 1 140 ? 22.464 1.261 -13.259 1.00 84.38 140 GLU A C 1
ATOM 1102 O O . GLU A 1 140 ? 22.123 0.122 -12.955 1.00 84.38 140 GLU A O 1
ATOM 1107 N N . LEU A 1 141 ? 23.530 1.491 -14.011 1.00 81.44 141 LEU A N 1
ATOM 1108 C CA . LEU A 1 141 ? 24.459 0.449 -14.418 1.00 81.44 141 LEU A CA 1
ATOM 1109 C C . LEU A 1 141 ? 25.443 0.187 -13.270 1.00 81.44 141 LEU A C 1
ATOM 1111 O O . LEU A 1 141 ? 26.250 1.051 -12.929 1.00 81.44 141 LEU A O 1
ATOM 1115 N N . ASP A 1 142 ? 25.360 -0.998 -12.667 1.00 71.62 142 ASP A N 1
ATOM 1116 C CA . ASP A 1 142 ? 26.252 -1.447 -11.597 1.00 71.62 142 ASP A CA 1
ATOM 1117 C C . ASP A 1 142 ? 27.657 -1.750 -12.138 1.00 71.62 142 ASP A C 1
ATOM 1119 O O . ASP A 1 142 ? 27.834 -2.192 -13.275 1.00 71.62 142 ASP A O 1
ATOM 1123 N N . ASN A 1 143 ? 28.660 -1.623 -11.271 1.00 63.53 143 ASN A N 1
ATOM 1124 C CA . ASN A 1 143 ? 30.065 -1.933 -11.555 1.00 63.53 143 ASN A CA 1
ATOM 1125 C C . ASN A 1 143 ? 30.308 -3.423 -11.864 1.00 63.53 143 ASN A C 1
ATOM 1127 O O . ASN A 1 143 ? 31.394 -3.804 -12.293 1.00 63.53 143 ASN A O 1
ATOM 1131 N N . THR A 1 144 ? 29.309 -4.276 -11.628 1.00 60.94 144 THR A N 1
ATOM 1132 C CA . THR A 1 144 ? 29.303 -5.710 -11.950 1.00 60.94 144 THR A CA 1
ATOM 1133 C C . THR A 1 144 ? 28.657 -6.023 -13.304 1.00 60.94 144 THR A C 1
ATOM 1135 O O . THR A 1 144 ? 28.438 -7.194 -13.606 1.00 60.94 144 THR A O 1
ATOM 1138 N N . ASN A 1 145 ? 28.380 -5.005 -14.131 1.00 61.72 145 ASN A N 1
ATOM 1139 C CA . ASN A 1 145 ? 27.647 -5.121 -15.396 1.00 61.72 145 ASN A CA 1
ATOM 1140 C C . ASN A 1 145 ? 26.226 -5.683 -15.202 1.00 61.72 145 ASN A C 1
ATOM 1142 O O . ASN A 1 145 ? 25.787 -6.540 -15.960 1.00 61.72 145 ASN A O 1
ATOM 1146 N N . GLY A 1 146 ? 25.500 -5.210 -14.188 1.00 65.81 146 GLY A N 1
ATOM 1147 C CA . GLY A 1 146 ? 24.064 -5.468 -14.018 1.00 65.81 146 GLY A CA 1
ATOM 1148 C C . GLY A 1 146 ? 23.278 -4.158 -13.995 1.00 65.81 146 GLY A C 1
ATOM 1149 O O . GLY A 1 146 ? 23.815 -3.134 -13.580 1.00 65.81 146 GLY A O 1
ATOM 1150 N N . LEU A 1 147 ? 22.014 -4.158 -14.425 1.00 69.06 147 LEU A N 1
ATOM 1151 C CA . LEU A 1 147 ? 21.144 -2.982 -14.296 1.00 69.06 147 LEU A CA 1
ATOM 1152 C C . LEU A 1 147 ? 20.417 -3.024 -12.949 1.00 69.06 147 LEU A C 1
ATOM 1154 O O . LEU A 1 147 ? 19.642 -3.933 -12.661 1.00 69.06 147 LEU A O 1
ATOM 1158 N N . ARG A 1 148 ? 20.663 -2.021 -12.108 1.00 65.19 148 ARG A N 1
ATOM 1159 C CA . ARG A 1 148 ? 19.917 -1.773 -10.876 1.00 65.19 148 ARG A CA 1
ATOM 1160 C C . ARG A 1 148 ? 18.755 -0.846 -11.170 1.00 65.19 148 ARG A C 1
ATOM 1162 O O . ARG A 1 148 ? 18.923 0.289 -11.604 1.00 65.19 148 ARG A O 1
ATOM 1169 N N . PHE A 1 149 ? 17.555 -1.310 -10.874 1.00 61.88 149 PHE A N 1
ATOM 1170 C CA . PHE A 1 149 ? 16.364 -0.491 -10.990 1.00 61.88 149 PHE A CA 1
ATOM 1171 C C . PHE A 1 149 ? 16.264 0.457 -9.796 1.00 61.88 149 PHE A C 1
ATOM 1173 O O . PHE A 1 149 ? 15.895 0.035 -8.697 1.00 61.88 149 PHE A O 1
ATOM 1180 N N . ASN A 1 150 ? 16.496 1.753 -10.015 1.00 52.47 150 ASN A N 1
ATOM 1181 C CA . ASN A 1 150 ? 16.045 2.784 -9.080 1.00 52.47 150 ASN A CA 1
ATOM 1182 C C . ASN A 1 150 ? 14.552 3.040 -9.329 1.00 52.47 150 ASN A C 1
ATOM 1184 O O . ASN A 1 150 ? 14.123 4.130 -9.688 1.00 52.47 150 ASN A O 1
ATOM 1188 N N . LEU A 1 151 ? 13.745 1.991 -9.132 1.00 50.56 151 LEU A N 1
ATOM 1189 C CA . LEU A 1 151 ? 12.287 2.000 -9.297 1.00 50.56 151 LEU A CA 1
ATOM 1190 C C . LEU A 1 151 ? 11.586 2.972 -8.336 1.00 50.56 151 LEU A C 1
ATOM 1192 O O . LEU A 1 151 ? 10.388 3.210 -8.474 1.00 50.56 151 LEU A O 1
ATOM 1196 N N . PHE A 1 152 ? 12.299 3.516 -7.344 1.00 51.53 152 PHE A N 1
ATOM 1197 C CA . PHE A 1 152 ? 11.692 4.307 -6.290 1.00 51.53 152 PHE A CA 1
ATOM 1198 C C . PHE A 1 152 ? 12.625 5.427 -5.805 1.00 51.53 152 PHE A C 1
ATOM 1200 O O . PHE A 1 152 ? 13.721 5.138 -5.330 1.00 51.53 152 PHE A O 1
ATOM 1207 N N . PRO A 1 153 ? 12.181 6.694 -5.827 1.00 48.81 153 PRO A N 1
ATOM 1208 C CA . PRO A 1 153 ? 13.012 7.852 -5.491 1.00 48.81 153 PRO A CA 1
ATOM 1209 C C . PRO A 1 153 ? 13.287 8.022 -3.985 1.00 48.81 153 PRO A C 1
ATOM 1211 O O . PRO A 1 153 ? 13.881 9.019 -3.586 1.00 48.81 153 PRO A O 1
ATOM 1214 N N . TYR A 1 154 ? 12.837 7.089 -3.138 1.00 57.16 154 TYR A N 1
ATOM 1215 C CA . TYR A 1 154 ? 12.964 7.185 -1.685 1.00 57.16 154 TYR A CA 1
ATOM 1216 C C . TYR A 1 154 ? 13.845 6.072 -1.121 1.00 57.16 154 TYR A C 1
ATOM 1218 O O . TYR A 1 154 ? 13.610 4.887 -1.394 1.00 57.16 154 TYR A O 1
ATOM 1226 N N . GLU A 1 155 ? 14.819 6.469 -0.297 1.00 61.47 155 GLU A N 1
ATOM 1227 C CA . GLU A 1 155 ? 15.687 5.551 0.435 1.00 61.47 155 GLU A CA 1
ATOM 1228 C C . GLU A 1 155 ? 14.875 4.682 1.409 1.00 61.47 155 GLU A C 1
ATOM 1230 O O . GLU A 1 155 ? 13.991 5.190 2.112 1.00 61.47 155 GLU A O 1
ATOM 1235 N N . PRO A 1 156 ? 15.159 3.371 1.478 1.00 69.25 156 PRO A N 1
ATOM 1236 C CA . PRO A 1 156 ? 14.475 2.490 2.405 1.00 69.25 156 PRO A CA 1
ATOM 1237 C C . PRO A 1 156 ? 14.833 2.847 3.853 1.00 69.25 156 PRO A C 1
ATOM 1239 O O . PRO A 1 156 ? 15.999 2.939 4.236 1.00 69.25 156 PRO A O 1
ATOM 1242 N N . ILE A 1 157 ? 13.812 3.004 4.691 1.00 80.25 157 ILE A N 1
ATOM 1243 C CA . ILE A 1 157 ? 13.968 3.160 6.141 1.00 80.25 157 ILE A CA 1
ATOM 1244 C C . ILE A 1 157 ? 14.499 1.847 6.731 1.00 80.25 157 ILE A C 1
ATOM 1246 O O . ILE A 1 157 ? 13.947 0.774 6.491 1.00 80.25 157 ILE A O 1
ATOM 1250 N N . SER A 1 158 ? 15.550 1.934 7.552 1.00 85.06 158 SER A N 1
ATOM 1251 C CA . SER A 1 158 ? 16.143 0.762 8.205 1.00 85.06 158 SER A CA 1
ATOM 1252 C C . SER A 1 158 ? 15.107 -0.040 9.020 1.00 85.06 158 SER A C 1
ATOM 1254 O O . SER A 1 158 ? 14.434 0.544 9.879 1.00 85.06 158 SER A O 1
ATOM 1256 N N . PRO A 1 159 ? 15.037 -1.381 8.862 1.00 86.25 159 PRO A N 1
ATOM 1257 C CA . PRO A 1 159 ? 14.136 -2.247 9.631 1.00 86.25 159 PRO A CA 1
ATOM 1258 C C . PRO A 1 159 ? 14.324 -2.185 11.155 1.00 86.25 159 PRO A C 1
ATOM 1260 O O . PRO A 1 159 ? 13.433 -2.585 11.905 1.00 86.25 159 PRO A O 1
ATOM 1263 N N . ILE A 1 160 ? 15.454 -1.659 11.642 1.00 89.94 160 ILE A N 1
ATOM 1264 C CA . ILE A 1 160 ? 15.691 -1.438 13.078 1.00 89.94 160 ILE A CA 1
ATOM 1265 C C . ILE A 1 160 ? 14.611 -0.517 13.667 1.00 89.94 160 ILE A C 1
ATOM 1267 O O . ILE A 1 160 ? 14.140 -0.751 14.782 1.00 89.94 160 ILE A O 1
ATOM 1271 N N . TRP A 1 161 ? 14.157 0.483 12.904 1.00 91.38 161 TRP A N 1
ATOM 1272 C CA . TRP A 1 161 ? 13.104 1.398 13.343 1.00 91.38 161 TRP A CA 1
ATOM 1273 C C . TRP A 1 161 ? 11.753 0.701 13.511 1.00 91.38 161 TRP A C 1
ATOM 1275 O O . TRP A 1 161 ? 11.048 0.992 14.476 1.00 91.38 161 TRP A O 1
ATOM 1285 N N . MET A 1 162 ? 11.407 -0.256 12.641 1.00 92.25 162 MET A N 1
ATOM 1286 C CA . MET A 1 162 ? 10.211 -1.091 12.824 1.00 92.25 162 MET A CA 1
ATOM 1287 C C . MET A 1 162 ? 10.253 -1.802 14.176 1.00 92.25 162 MET A C 1
ATOM 1289 O O . MET A 1 162 ? 9.299 -1.705 14.946 1.00 92.25 162 MET A O 1
ATOM 1293 N N . ILE A 1 163 ? 11.361 -2.488 14.478 1.00 94.50 163 ILE A N 1
ATOM 1294 C CA . ILE A 1 163 ? 11.518 -3.241 15.730 1.00 94.50 163 ILE A CA 1
ATOM 1295 C C . ILE A 1 163 ? 11.404 -2.295 16.930 1.00 94.50 163 ILE A C 1
ATOM 1297 O O . ILE A 1 163 ? 10.645 -2.566 17.861 1.00 94.50 163 ILE A O 1
ATOM 1301 N N . PHE A 1 164 ? 12.101 -1.158 16.882 1.00 96.56 164 PHE A N 1
ATOM 1302 C CA . PHE A 1 164 ? 12.073 -0.149 17.937 1.00 96.56 164 PHE A CA 1
ATOM 1303 C C . PHE A 1 164 ? 10.649 0.349 18.235 1.00 96.56 164 PHE A C 1
ATOM 1305 O O . PHE A 1 164 ? 10.207 0.297 19.384 1.00 96.56 164 PHE A O 1
ATOM 1312 N N . TYR A 1 165 ? 9.900 0.784 17.215 1.00 97.00 165 TYR A N 1
ATOM 1313 C CA . TYR A 1 165 ? 8.545 1.312 17.404 1.00 97.00 165 TYR A CA 1
ATOM 1314 C C . TYR A 1 165 ? 7.540 0.241 17.845 1.00 97.00 165 TYR A C 1
ATOM 1316 O O . TYR A 1 165 ? 6.675 0.525 18.680 1.00 97.00 165 TYR A O 1
ATOM 1324 N N . ILE A 1 166 ? 7.660 -0.988 17.329 1.00 97.12 166 ILE A N 1
ATOM 1325 C CA . ILE A 1 166 ? 6.804 -2.113 17.730 1.00 97.12 166 ILE A CA 1
ATOM 1326 C C . ILE A 1 166 ? 7.004 -2.429 19.215 1.00 97.12 166 ILE A C 1
ATOM 1328 O O . ILE A 1 166 ? 6.021 -2.496 19.954 1.00 97.12 166 ILE A O 1
ATOM 1332 N N . ILE A 1 167 ? 8.256 -2.560 19.671 1.00 97.19 167 ILE A N 1
ATOM 1333 C CA . ILE A 1 167 ? 8.574 -2.843 21.079 1.00 97.19 167 ILE A CA 1
ATOM 1334 C C . ILE A 1 167 ? 8.092 -1.704 21.979 1.00 97.19 167 ILE A C 1
ATOM 1336 O O . ILE A 1 167 ? 7.432 -1.955 22.990 1.00 97.19 167 ILE A O 1
ATOM 1340 N N . LEU A 1 168 ? 8.373 -0.454 21.598 1.00 97.44 168 LEU A N 1
ATOM 1341 C CA . LEU A 1 168 ? 7.942 0.722 22.353 1.00 97.44 168 LEU A CA 1
ATOM 1342 C C . LEU A 1 168 ? 6.418 0.742 22.535 1.00 97.44 168 LEU A C 1
ATOM 1344 O O . LEU A 1 168 ? 5.921 0.988 23.635 1.00 97.44 168 LEU A O 1
ATOM 1348 N N . THR A 1 169 ? 5.675 0.439 21.471 1.00 97.56 169 THR A N 1
ATOM 1349 C CA . THR A 1 169 ? 4.210 0.441 21.505 1.00 97.56 169 THR A CA 1
ATOM 1350 C C . THR A 1 169 ? 3.654 -0.721 22.318 1.00 97.56 169 THR A C 1
ATOM 1352 O O . THR A 1 169 ? 2.757 -0.522 23.138 1.00 97.56 169 THR A O 1
ATOM 1355 N N . PHE A 1 170 ? 4.213 -1.921 22.156 1.00 96.88 170 PHE A N 1
ATOM 1356 C CA . PHE A 1 170 ? 3.835 -3.085 22.956 1.00 96.88 170 PHE A CA 1
ATOM 1357 C C . PHE A 1 170 ? 4.007 -2.801 24.457 1.00 96.88 170 PHE A C 1
ATOM 1359 O O . PHE A 1 170 ? 3.115 -3.071 25.267 1.00 96.88 170 PHE A O 1
ATOM 1366 N N . TYR A 1 171 ? 5.132 -2.186 24.832 1.00 96.81 171 TYR A N 1
ATOM 1367 C CA . TYR A 1 171 ? 5.407 -1.803 26.213 1.00 96.81 171 TYR A CA 1
ATOM 1368 C C . TYR A 1 171 ? 4.451 -0.716 26.723 1.00 96.81 171 TYR A C 1
ATOM 1370 O O . TYR A 1 171 ? 3.917 -0.830 27.828 1.00 96.81 171 TYR A O 1
ATOM 1378 N N . PHE A 1 172 ? 4.165 0.301 25.903 1.00 96.88 172 PHE A N 1
ATOM 1379 C CA . PHE A 1 172 ? 3.182 1.339 26.221 1.00 96.88 172 PHE A CA 1
ATOM 1380 C C . PHE A 1 172 ? 1.807 0.741 26.560 1.00 96.88 172 PHE A C 1
ATOM 1382 O O . PHE A 1 172 ? 1.261 1.030 27.628 1.00 96.88 172 PHE A O 1
ATOM 1389 N N . PHE A 1 173 ? 1.272 -0.145 25.713 1.00 96.31 173 PHE A N 1
ATOM 1390 C CA . PHE A 1 173 ? -0.030 -0.774 25.962 1.00 96.31 173 PHE A CA 1
ATOM 1391 C C . PHE A 1 173 ? -0.008 -1.742 27.148 1.00 96.31 173 PHE A C 1
ATOM 1393 O O . PHE A 1 173 ? -0.984 -1.801 27.897 1.00 96.31 173 PHE A O 1
ATOM 1400 N N . THR A 1 174 ? 1.121 -2.408 27.401 1.00 94.88 174 THR A N 1
ATOM 1401 C CA . THR A 1 174 ? 1.311 -3.223 28.610 1.00 94.88 174 THR A CA 1
ATOM 1402 C C . THR A 1 174 ? 1.184 -2.375 29.882 1.00 94.88 174 THR A C 1
ATOM 1404 O O . THR A 1 174 ? 0.445 -2.746 30.797 1.00 94.88 174 THR A O 1
ATOM 1407 N N . ILE A 1 175 ? 1.824 -1.199 29.934 1.00 94.50 175 ILE A N 1
ATOM 1408 C CA . ILE A 1 175 ? 1.691 -0.263 31.064 1.00 94.50 175 ILE A CA 1
ATOM 1409 C C . ILE A 1 175 ? 0.252 0.246 31.192 1.00 94.50 175 ILE A C 1
ATOM 1411 O O . ILE A 1 175 ? -0.290 0.309 32.300 1.00 94.50 175 ILE A O 1
ATOM 1415 N N . CYS A 1 176 ? -0.381 0.629 30.079 1.00 93.44 176 CYS A N 1
ATOM 1416 C CA . CYS A 1 176 ? -1.772 1.079 30.086 1.00 93.44 176 CYS A CA 1
ATOM 1417 C C . CYS A 1 176 ? -2.701 0.005 30.663 1.00 93.44 176 CYS A C 1
ATOM 1419 O O . CYS A 1 176 ? -3.526 0.315 31.522 1.00 93.44 176 CYS A O 1
ATOM 1421 N N . ASN A 1 177 ? -2.530 -1.256 30.261 1.00 92.06 177 ASN A N 1
ATOM 1422 C CA . ASN A 1 177 ? -3.324 -2.371 30.768 1.00 92.06 177 ASN A CA 1
ATOM 1423 C C . ASN A 1 177 ? -3.153 -2.572 32.281 1.00 92.06 177 ASN A C 1
ATOM 1425 O O . ASN A 1 177 ? -4.135 -2.684 33.021 1.00 92.06 177 ASN A O 1
ATOM 1429 N N . GLN A 1 178 ? -1.910 -2.526 32.770 1.00 89.69 178 GLN A N 1
ATOM 1430 C CA . GLN A 1 178 ? -1.617 -2.626 34.203 1.00 89.69 178 GLN A CA 1
ATOM 1431 C C . GLN A 1 178 ? -2.319 -1.517 35.003 1.00 89.69 178 GLN A C 1
ATOM 1433 O O . GLN A 1 178 ? -2.947 -1.795 36.024 1.00 89.69 178 GLN A O 1
ATOM 1438 N N . LYS A 1 179 ? -2.297 -0.270 34.512 1.00 89.00 179 LYS A N 1
ATOM 1439 C CA . LYS A 1 179 ? -2.962 0.870 35.171 1.00 89.00 179 LYS A CA 1
ATOM 1440 C C . LYS A 1 179 ? -4.490 0.788 35.147 1.00 89.00 179 LYS A C 1
ATOM 1442 O O . LYS A 1 179 ? -5.141 1.286 36.060 1.00 89.00 179 LYS A O 1
ATOM 1447 N N . LEU A 1 180 ? -5.066 0.160 34.125 1.00 84.12 180 LEU A N 1
ATOM 1448 C CA . LEU A 1 180 ? -6.514 -0.026 33.977 1.00 84.12 180 LEU A CA 1
ATOM 1449 C C . LEU A 1 180 ? -7.040 -1.262 34.732 1.00 84.12 180 LEU A C 1
ATOM 1451 O O . LEU A 1 180 ? -8.228 -1.595 34.643 1.00 84.12 180 LEU A O 1
ATOM 1455 N N . THR A 1 181 ? -6.184 -1.960 35.485 1.00 75.75 181 THR A N 1
ATOM 1456 C CA . THR A 1 181 ? -6.570 -3.151 36.247 1.00 75.75 181 THR A CA 1
ATOM 1457 C C . THR A 1 181 ? -7.388 -2.820 37.491 1.00 75.75 181 THR A C 1
ATOM 1459 O O . THR A 1 181 ? -6.865 -2.467 38.541 1.00 75.75 181 THR A O 1
ATOM 1462 N N . GLY A 1 182 ? -8.715 -2.939 37.359 1.00 68.94 182 GLY A N 1
ATOM 1463 C CA . GLY A 1 182 ? -9.676 -2.788 38.453 1.00 68.94 182 GLY A CA 1
ATOM 1464 C C . GLY A 1 182 ? -9.852 -4.051 39.308 1.00 68.94 182 GLY A C 1
ATOM 1465 O O . GLY A 1 182 ? -9.332 -5.121 39.004 1.00 68.94 182 GLY A O 1
ATOM 1466 N N . LYS A 1 183 ? -10.636 -3.942 40.386 1.00 59.72 183 LYS A N 1
ATOM 1467 C CA . LYS A 1 183 ? -11.051 -5.082 41.223 1.00 59.72 183 LYS A CA 1
ATOM 1468 C C . LYS A 1 183 ? -12.479 -5.497 40.859 1.00 59.72 183 LYS A C 1
ATOM 1470 O O . LYS A 1 183 ? -13.421 -5.058 41.511 1.00 59.72 183 LYS A O 1
ATOM 1475 N N . ASN A 1 184 ? -12.665 -6.312 39.819 1.00 64.75 184 ASN A N 1
ATOM 1476 C CA . ASN A 1 184 ? -13.968 -6.919 39.529 1.00 64.75 184 ASN A CA 1
ATOM 1477 C C . ASN A 1 184 ? -13.924 -8.429 39.812 1.00 64.75 184 ASN A C 1
ATOM 1479 O O . ASN A 1 184 ? -12.939 -9.099 39.517 1.00 64.75 184 ASN A O 1
ATOM 1483 N N . LYS A 1 185 ? -14.996 -8.984 40.395 1.00 65.38 185 LYS A N 1
ATOM 1484 C CA . LYS A 1 185 ? -15.059 -10.414 40.750 1.00 65.38 185 LYS A CA 1
ATOM 1485 C C . LYS A 1 185 ? -15.090 -11.315 39.511 1.00 65.38 185 LYS A C 1
ATOM 1487 O O . LYS A 1 185 ? -14.596 -12.437 39.565 1.00 65.38 185 LYS A O 1
ATOM 1492 N N . ASN A 1 186 ? -15.644 -10.834 38.393 1.00 81.44 186 ASN A N 1
ATOM 1493 C CA . ASN A 1 186 ? -15.675 -11.582 37.137 1.00 81.44 186 ASN A CA 1
ATOM 1494 C C . ASN A 1 186 ? -14.520 -11.162 36.215 1.00 81.44 186 ASN A C 1
ATOM 1496 O O . ASN A 1 186 ? -14.625 -10.173 35.484 1.00 81.44 186 ASN A O 1
ATOM 1500 N N . LYS A 1 187 ? -13.443 -11.958 36.224 1.00 81.06 187 LYS A N 1
ATOM 1501 C CA . LYS A 1 187 ? -12.231 -11.728 35.421 1.00 81.06 187 LYS A CA 1
ATOM 1502 C C . LYS A 1 187 ? -12.514 -11.597 33.917 1.00 81.06 187 LYS A C 1
ATOM 1504 O O . LYS A 1 187 ? -11.904 -10.761 33.264 1.00 81.06 187 LYS A O 1
ATOM 1509 N N . LYS A 1 188 ? -13.478 -12.351 33.370 1.00 80.31 188 LYS A N 1
ATOM 1510 C CA . LYS A 1 188 ? -13.792 -12.334 31.928 1.00 80.31 188 LYS A CA 1
ATOM 1511 C C . LYS A 1 188 ? -14.464 -11.031 31.490 1.00 80.31 188 LYS A C 1
ATOM 1513 O O . LYS A 1 188 ? -14.108 -10.457 30.466 1.00 80.31 188 LYS A O 1
ATOM 1518 N N . ILE A 1 189 ? -15.438 -10.558 32.269 1.00 81.00 189 ILE A N 1
ATOM 1519 C CA . ILE A 1 189 ? -16.120 -9.280 31.999 1.00 81.00 189 ILE A CA 1
ATOM 1520 C C . ILE A 1 189 ? -15.139 -8.120 32.164 1.00 81.00 189 ILE A C 1
ATOM 1522 O O . ILE A 1 189 ? -15.133 -7.193 31.357 1.00 81.00 189 ILE A O 1
ATOM 1526 N N . GLN A 1 190 ? -14.287 -8.194 33.187 1.00 84.94 190 GLN A N 1
ATOM 1527 C CA . GLN A 1 190 ? -13.240 -7.208 33.408 1.00 84.94 190 GLN A CA 1
ATOM 1528 C C . GLN A 1 190 ? -12.296 -7.100 32.212 1.00 84.94 190 GLN A C 1
ATOM 1530 O O . GLN A 1 190 ? -12.120 -6.001 31.691 1.00 84.94 190 GLN A O 1
ATOM 1535 N N . TRP A 1 191 ? -11.756 -8.233 31.759 1.00 86.25 191 TRP A N 1
ATOM 1536 C CA . TRP A 1 191 ? -10.880 -8.290 30.595 1.00 86.25 191 TRP A CA 1
ATOM 1537 C C . TRP A 1 191 ? -11.546 -7.682 29.354 1.00 86.25 191 TRP A C 1
ATOM 1539 O O . TRP A 1 191 ? -10.971 -6.815 28.703 1.00 86.25 191 TRP A O 1
ATOM 1549 N N . LEU A 1 192 ? -12.804 -8.040 29.071 1.00 85.56 192 LEU A N 1
ATOM 1550 C CA . LEU A 1 192 ? -13.533 -7.507 27.914 1.00 85.56 192 LEU A CA 1
ATOM 1551 C C . LEU A 1 192 ? -13.659 -5.973 27.947 1.00 85.56 192 LEU A C 1
ATOM 1553 O O . LEU A 1 192 ? -13.525 -5.312 26.911 1.00 85.56 192 LEU A O 1
ATOM 1557 N N . HIS A 1 193 ? -13.944 -5.404 29.122 1.00 86.69 193 HIS A N 1
ATOM 1558 C CA . HIS A 1 193 ? -14.046 -3.954 29.294 1.00 86.69 193 HIS A CA 1
ATOM 1559 C C . HIS A 1 193 ? -12.691 -3.275 29.088 1.00 86.69 193 HIS A C 1
ATOM 1561 O O . HIS A 1 193 ? -12.617 -2.263 28.393 1.00 86.69 193 HIS A O 1
ATOM 1567 N N . GLN A 1 194 ? -11.633 -3.851 29.661 1.00 88.50 194 GLN A N 1
ATOM 1568 C CA . GLN A 1 194 ? -10.270 -3.340 29.553 1.00 88.50 194 GLN A CA 1
ATOM 1569 C C . GLN A 1 194 ? -9.767 -3.376 28.121 1.00 88.50 194 GLN A C 1
ATOM 1571 O O . GLN A 1 194 ? -9.342 -2.339 27.619 1.00 88.50 194 GLN A O 1
ATOM 1576 N N . ASN A 1 195 ? -9.895 -4.518 27.442 1.00 89.00 195 ASN A N 1
ATOM 1577 C CA . ASN A 1 195 ? -9.457 -4.634 26.061 1.00 89.00 195 ASN A CA 1
ATOM 1578 C C . ASN A 1 195 ? -10.195 -3.619 25.176 1.00 89.00 195 ASN A C 1
ATOM 1580 O O . ASN A 1 195 ? -9.579 -2.830 24.471 1.00 89.00 195 ASN A O 1
ATOM 1584 N N . THR A 1 196 ? -11.520 -3.505 25.322 1.00 90.06 196 THR A N 1
ATOM 1585 C CA . THR A 1 196 ? -12.297 -2.515 24.555 1.00 90.06 196 THR A CA 1
ATOM 1586 C C . THR A 1 196 ? -11.855 -1.071 24.821 1.00 90.06 196 THR A C 1
ATOM 1588 O O . THR A 1 196 ? -11.902 -0.245 23.908 1.00 90.06 196 THR A O 1
ATOM 1591 N N . LEU A 1 197 ? -11.447 -0.745 26.050 1.00 92.50 197 LEU A N 1
ATOM 1592 C CA . LEU A 1 197 ? -10.924 0.576 26.392 1.00 92.50 197 LEU A CA 1
ATOM 1593 C C . LEU A 1 197 ? -9.529 0.809 25.791 1.00 92.50 197 LEU A C 1
ATOM 1595 O O . LEU A 1 197 ? -9.265 1.899 25.290 1.00 92.50 197 LEU A O 1
ATOM 1599 N N . LEU A 1 198 ? -8.657 -0.200 25.790 1.00 93.62 198 LEU A N 1
ATOM 1600 C CA . LEU A 1 198 ? -7.345 -0.127 25.143 1.00 93.62 198 LEU A CA 1
ATOM 1601 C C . LEU A 1 198 ? -7.478 0.023 23.623 1.00 93.62 198 LEU A C 1
ATOM 1603 O O . LEU A 1 198 ? -6.833 0.904 23.057 1.00 93.62 198 LEU A O 1
ATOM 1607 N N . SER A 1 199 ? -8.376 -0.730 22.977 1.00 93.50 199 SER A N 1
ATOM 1608 C CA . SER A 1 199 ? -8.698 -0.546 21.553 1.00 93.50 199 SER A CA 1
ATOM 1609 C C . SER A 1 199 ? -9.242 0.848 21.261 1.00 93.50 199 SER A C 1
ATOM 1611 O O . SER A 1 199 ? -8.896 1.448 20.249 1.00 93.50 199 SER A O 1
ATOM 1613 N N . PHE A 1 200 ? -10.059 1.408 22.160 1.00 94.94 200 PHE A N 1
ATOM 1614 C CA . PHE A 1 200 ? -10.534 2.785 22.022 1.00 94.94 200 PHE A CA 1
ATOM 1615 C C . PHE A 1 200 ? -9.384 3.802 22.078 1.00 94.94 200 PHE A C 1
ATOM 1617 O O . PHE A 1 200 ? -9.331 4.710 21.250 1.00 94.94 200 PHE A O 1
ATOM 1624 N N . ILE A 1 201 ? -8.451 3.644 23.023 1.00 95.81 201 ILE A N 1
ATOM 1625 C CA . ILE A 1 201 ? -7.266 4.507 23.145 1.00 95.81 201 ILE A CA 1
ATOM 1626 C C . ILE A 1 201 ? -6.399 4.404 21.886 1.00 95.81 201 ILE A C 1
ATOM 1628 O O . ILE A 1 201 ? -6.007 5.435 21.337 1.00 95.81 201 ILE A O 1
ATOM 1632 N N . HIS A 1 202 ? -6.146 3.184 21.404 1.00 96.75 202 HIS A N 1
ATOM 1633 C CA . HIS A 1 202 ? -5.417 2.959 20.161 1.00 96.75 202 HIS A CA 1
ATOM 1634 C C . HIS A 1 202 ? -6.083 3.671 18.982 1.00 96.75 202 HIS A C 1
ATOM 1636 O O . HIS A 1 202 ? -5.429 4.477 18.324 1.00 96.75 202 HIS A O 1
ATOM 1642 N N . ALA A 1 203 ? -7.381 3.441 18.763 1.00 96.56 203 ALA A N 1
ATOM 1643 C CA . ALA A 1 203 ? -8.120 4.028 17.651 1.00 96.56 203 ALA A CA 1
ATOM 1644 C C . ALA A 1 203 ? -8.075 5.566 17.675 1.00 96.56 203 ALA A C 1
ATOM 1646 O O . ALA A 1 203 ? -7.896 6.192 16.631 1.00 96.56 203 ALA A O 1
ATOM 1647 N N . CYS A 1 204 ? -8.174 6.187 18.858 1.00 97.19 204 CYS A N 1
ATOM 1648 C CA . CYS A 1 204 ? -8.059 7.639 19.021 1.00 97.19 204 CYS A CA 1
ATOM 1649 C C . CYS A 1 204 ? -6.666 8.165 18.649 1.00 97.19 204 CYS A C 1
ATOM 1651 O O . CYS A 1 204 ? -6.562 9.107 17.862 1.00 97.19 204 CYS A O 1
ATOM 1653 N N . ILE A 1 205 ? -5.602 7.561 19.194 1.00 97.62 205 ILE A N 1
ATOM 1654 C CA . ILE A 1 205 ? -4.219 7.980 18.919 1.00 97.62 205 ILE A CA 1
ATOM 1655 C C . ILE A 1 205 ? -3.895 7.756 17.439 1.00 97.62 205 ILE A C 1
ATOM 1657 O O . ILE A 1 205 ? -3.441 8.672 16.759 1.00 97.62 205 ILE A O 1
ATOM 1661 N N . CYS A 1 206 ? -4.187 6.562 16.924 1.00 97.31 206 CYS A N 1
ATOM 1662 C CA . CYS A 1 206 ? -3.926 6.173 15.545 1.00 97.31 206 CYS A CA 1
ATOM 1663 C C . CYS A 1 206 ? -4.625 7.108 14.549 1.00 97.31 206 CYS A C 1
ATOM 1665 O O . CYS A 1 206 ? -3.977 7.676 13.675 1.00 97.31 206 CYS A O 1
ATOM 1667 N N . SER A 1 207 ? -5.923 7.363 14.731 1.00 96.31 207 SER A N 1
ATOM 1668 C CA . SER A 1 207 ? -6.689 8.245 13.841 1.00 96.31 207 SER A CA 1
ATOM 1669 C C . SER A 1 207 ? -6.185 9.687 13.840 1.00 96.31 207 SER A C 1
ATOM 1671 O O . SER A 1 207 ? -6.142 10.320 12.785 1.00 96.31 207 SER A O 1
ATOM 1673 N N . ALA A 1 208 ? -5.791 10.216 15.005 1.00 96.56 208 ALA A N 1
ATOM 1674 C CA . ALA A 1 208 ? -5.213 11.554 15.097 1.00 96.56 208 ALA A CA 1
ATOM 1675 C C . ALA A 1 208 ? -3.878 11.630 14.344 1.00 96.56 208 ALA A C 1
ATOM 1677 O O . ALA A 1 208 ? -3.656 12.562 13.570 1.00 96.56 208 ALA A O 1
ATOM 1678 N N . LEU A 1 209 ? -3.017 10.623 14.517 1.00 96.06 209 LEU A N 1
ATOM 1679 C CA . LEU A 1 209 ? -1.741 10.554 13.816 1.00 96.06 209 LEU A CA 1
ATOM 1680 C C . LEU A 1 209 ? -1.922 10.385 12.302 1.00 96.06 209 LEU A C 1
ATOM 1682 O O . LEU A 1 209 ? -1.223 11.052 11.550 1.00 96.06 209 LEU A O 1
ATOM 1686 N N . ILE A 1 210 ? -2.880 9.573 11.842 1.00 94.50 210 ILE A N 1
ATOM 1687 C CA . ILE A 1 210 ? -3.204 9.436 10.411 1.00 94.50 210 ILE A CA 1
ATOM 1688 C C . ILE A 1 210 ? -3.594 10.787 9.812 1.00 94.50 210 ILE A C 1
ATOM 1690 O O . ILE A 1 210 ? -3.091 11.150 8.750 1.00 94.50 210 ILE A O 1
ATOM 1694 N N . LEU A 1 211 ? -4.459 11.552 10.487 1.00 92.75 211 LEU A N 1
ATOM 1695 C CA . LEU A 1 211 ? -4.877 12.866 9.999 1.00 92.75 211 LEU A CA 1
ATOM 1696 C C . LEU A 1 211 ? -3.682 13.822 9.877 1.00 92.75 211 LEU A C 1
ATOM 1698 O O . LEU A 1 211 ? -3.520 14.467 8.844 1.00 92.75 211 LEU A O 1
ATOM 1702 N N . ILE A 1 212 ? -2.819 13.865 10.897 1.00 91.81 212 ILE A N 1
ATOM 1703 C CA . ILE A 1 212 ? -1.581 14.657 10.870 1.00 91.81 212 ILE A CA 1
ATOM 1704 C C . ILE A 1 212 ? -0.672 14.187 9.727 1.00 91.81 212 ILE A C 1
ATOM 1706 O O . ILE A 1 212 ? -0.167 15.007 8.967 1.00 91.81 212 ILE A O 1
ATOM 1710 N N . GLY A 1 213 ? -0.505 12.876 9.557 1.00 88.06 213 GLY A N 1
ATOM 1711 C CA . GLY A 1 213 ? 0.377 12.289 8.549 1.00 88.06 213 GLY A CA 1
ATOM 1712 C C . GLY A 1 213 ? -0.067 12.590 7.123 1.00 88.06 213 GLY A C 1
ATOM 1713 O O . GLY A 1 213 ? 0.765 12.901 6.274 1.00 88.06 213 GLY A O 1
ATOM 1714 N N . ILE A 1 214 ? -1.377 12.586 6.877 1.00 87.81 214 ILE A N 1
ATOM 1715 C CA . ILE A 1 214 ? -1.966 12.972 5.592 1.00 87.81 214 ILE A CA 1
ATOM 1716 C C . ILE A 1 214 ? -1.766 14.470 5.317 1.00 87.81 214 ILE A C 1
ATOM 1718 O O . ILE A 1 214 ? -1.440 14.841 4.191 1.00 87.81 214 ILE A O 1
ATOM 1722 N N . ILE A 1 215 ? -1.930 15.329 6.330 1.00 87.00 215 ILE A N 1
ATOM 1723 C CA . ILE A 1 215 ? -1.734 16.782 6.188 1.00 87.00 215 ILE A CA 1
ATOM 1724 C C . ILE A 1 215 ? -0.258 17.115 5.929 1.00 87.00 215 ILE A C 1
ATOM 1726 O O . ILE A 1 215 ? 0.045 17.944 5.075 1.00 87.00 215 ILE A O 1
ATOM 1730 N N . CYS A 1 216 ? 0.664 16.463 6.640 1.00 81.56 216 CYS A N 1
ATOM 1731 C CA . CYS A 1 216 ? 2.101 16.700 6.504 1.00 81.56 216 CYS A CA 1
ATOM 1732 C C . CYS A 1 216 ? 2.705 16.078 5.237 1.00 81.56 216 CYS A C 1
ATOM 1734 O O . CYS A 1 216 ? 3.765 16.516 4.796 1.00 81.56 216 CYS A O 1
ATOM 1736 N N . ALA A 1 217 ? 2.064 15.061 4.655 1.00 80.19 217 ALA A N 1
ATOM 1737 C CA . ALA A 1 217 ? 2.558 14.351 3.479 1.00 80.19 217 ALA A CA 1
ATOM 1738 C C . ALA A 1 217 ? 1.450 14.146 2.427 1.00 80.19 217 ALA A C 1
ATOM 1740 O O . ALA A 1 217 ? 1.040 13.012 2.161 1.00 80.19 217 ALA A O 1
ATOM 1741 N N . PRO A 1 218 ? 0.985 15.226 1.767 1.00 80.38 218 PRO A N 1
ATOM 1742 C CA . PRO A 1 218 ? -0.058 15.130 0.745 1.00 80.38 218 PRO A CA 1
ATOM 1743 C C . PRO A 1 218 ? 0.390 14.342 -0.499 1.00 80.38 218 PRO A C 1
ATOM 1745 O O . PRO A 1 218 ? -0.453 13.867 -1.260 1.00 80.38 218 PRO A O 1
ATOM 1748 N N . GLY A 1 219 ? 1.701 14.142 -0.695 1.00 71.81 219 GLY A N 1
ATOM 1749 C CA . GLY A 1 219 ? 2.261 13.338 -1.790 1.00 71.81 219 GLY A CA 1
ATOM 1750 C C . GLY A 1 219 ? 1.749 11.892 -1.835 1.00 71.81 219 GLY A C 1
ATOM 1751 O O . GLY A 1 219 ? 1.698 11.298 -2.911 1.00 71.81 219 GLY A O 1
ATOM 1752 N N . ILE A 1 220 ? 1.257 11.360 -0.707 1.00 80.69 220 ILE A N 1
ATOM 1753 C CA . ILE A 1 220 ? 0.621 10.035 -0.630 1.00 80.69 220 ILE A CA 1
ATOM 1754 C C . ILE A 1 220 ? -0.584 9.909 -1.577 1.00 80.69 220 ILE A C 1
ATOM 1756 O O . ILE A 1 220 ? -0.862 8.818 -2.060 1.00 80.69 220 ILE A O 1
ATOM 1760 N N . PHE A 1 221 ? -1.304 10.999 -1.870 1.00 79.81 221 PHE A N 1
ATOM 1761 C CA . PHE A 1 221 ? -2.460 10.951 -2.775 1.00 79.81 221 PHE A CA 1
ATOM 1762 C C . PHE A 1 221 ? -2.081 10.780 -4.247 1.00 79.81 221 PHE A C 1
ATOM 1764 O O . PHE A 1 221 ? -2.885 10.266 -5.028 1.00 79.81 221 PHE A O 1
ATOM 1771 N N . GLN A 1 222 ? -0.884 11.226 -4.628 1.00 78.12 222 GLN A N 1
ATOM 1772 C CA . GLN A 1 222 ? -0.399 11.168 -6.005 1.00 78.12 222 GLN A CA 1
ATOM 1773 C C . GLN A 1 222 ? 0.292 9.831 -6.276 1.00 78.12 222 GLN A C 1
ATOM 1775 O O . GLN A 1 222 ? -0.024 9.176 -7.268 1.00 78.12 222 GLN A O 1
ATOM 1780 N N . ASP A 1 223 ? 1.161 9.396 -5.359 1.00 73.12 223 ASP A N 1
ATOM 1781 C CA . ASP A 1 223 ? 1.862 8.114 -5.445 1.00 73.12 223 ASP A CA 1
ATOM 1782 C C . ASP A 1 223 ? 1.827 7.342 -4.109 1.00 73.12 223 ASP A C 1
ATOM 1784 O O . ASP A 1 223 ? 2.808 7.311 -3.363 1.00 73.12 223 ASP A O 1
ATOM 1788 N N . PRO A 1 224 ? 0.706 6.678 -3.781 1.00 80.56 224 PRO A N 1
ATOM 1789 C CA . PRO A 1 224 ? 0.581 5.891 -2.551 1.00 80.56 224 PRO A CA 1
ATOM 1790 C C . PRO A 1 224 ? 1.443 4.617 -2.526 1.00 80.56 224 PRO A C 1
ATOM 1792 O O . PRO A 1 224 ? 1.563 3.990 -1.467 1.00 80.56 224 PRO A O 1
ATOM 1795 N N . LEU A 1 225 ? 2.001 4.213 -3.674 1.00 76.75 225 LEU A N 1
ATOM 1796 C CA . LEU A 1 225 ? 2.812 3.006 -3.822 1.00 76.75 225 LEU A CA 1
ATOM 1797 C C . LEU A 1 225 ? 4.250 3.275 -3.364 1.00 76.75 225 LEU A C 1
ATOM 1799 O O . LEU A 1 225 ? 4.778 2.550 -2.513 1.00 76.75 225 LEU A O 1
ATOM 1803 N N . SER A 1 226 ? 4.855 4.333 -3.911 1.00 70.50 226 SER A N 1
ATOM 1804 C CA . SER A 1 226 ? 6.275 4.638 -3.715 1.00 70.50 226 SER A CA 1
ATOM 1805 C C . SER A 1 226 ? 6.524 5.666 -2.624 1.00 70.50 226 SER A C 1
ATOM 1807 O O . SER A 1 226 ? 7.599 5.640 -2.030 1.00 70.50 226 SER A O 1
ATOM 1809 N N . HIS A 1 227 ? 5.570 6.565 -2.348 1.00 72.56 227 HIS A N 1
ATOM 1810 C CA . HIS A 1 227 ? 5.781 7.640 -1.384 1.00 72.56 227 HIS A CA 1
ATOM 1811 C C . HIS A 1 227 ? 5.980 7.088 0.028 1.00 72.56 227 HIS A C 1
ATOM 1813 O O . HIS A 1 227 ? 5.050 6.582 0.665 1.00 72.56 227 HIS A O 1
ATOM 1819 N N . SER A 1 228 ? 7.202 7.229 0.537 1.00 73.69 228 SER A N 1
ATOM 1820 C CA . SER A 1 228 ? 7.558 6.860 1.900 1.00 73.69 228 SER A CA 1
ATOM 1821 C C . SER A 1 228 ? 7.873 8.097 2.728 1.00 73.69 228 SER A C 1
ATOM 1823 O O . SER A 1 228 ? 8.646 8.961 2.320 1.00 73.69 228 SER A O 1
ATOM 1825 N N . ASN A 1 229 ? 7.306 8.155 3.928 1.00 82.94 229 ASN A N 1
ATOM 1826 C CA . ASN A 1 229 ? 7.613 9.169 4.926 1.00 82.94 229 ASN A CA 1
ATOM 1827 C C . ASN A 1 229 ? 7.800 8.469 6.273 1.00 82.94 229 ASN A C 1
ATOM 1829 O O . ASN A 1 229 ? 6.964 7.649 6.663 1.00 82.94 229 ASN A O 1
ATOM 1833 N N . HIS A 1 230 ? 8.872 8.813 6.990 1.00 86.88 230 HIS A N 1
ATOM 1834 C CA . HIS A 1 230 ? 9.202 8.235 8.295 1.00 86.88 230 HIS A CA 1
ATOM 1835 C C . HIS A 1 230 ? 8.086 8.400 9.334 1.00 86.88 230 HIS A C 1
ATOM 1837 O O . HIS A 1 230 ? 7.860 7.515 10.154 1.00 86.88 230 HIS A O 1
ATOM 1843 N N . PHE A 1 231 ? 7.328 9.495 9.281 1.00 90.25 231 PHE A N 1
ATOM 1844 C CA . PHE A 1 231 ? 6.187 9.708 10.168 1.00 90.25 231 PHE A CA 1
ATOM 1845 C C . PHE A 1 231 ? 5.074 8.681 9.919 1.00 90.25 231 PHE A C 1
ATOM 1847 O O . PHE A 1 231 ? 4.607 8.028 10.849 1.00 90.25 231 PHE A O 1
ATOM 1854 N N . ASN A 1 232 ? 4.697 8.464 8.657 1.00 91.56 232 ASN A N 1
ATOM 1855 C CA . ASN A 1 232 ? 3.688 7.463 8.297 1.00 91.56 232 ASN A CA 1
ATOM 1856 C C . ASN A 1 232 ? 4.180 6.038 8.553 1.00 91.56 232 ASN A C 1
ATOM 1858 O O . ASN A 1 232 ? 3.412 5.191 9.004 1.00 91.56 232 ASN A O 1
ATOM 1862 N N . TYR A 1 233 ? 5.473 5.792 8.354 1.00 92.75 233 TYR A N 1
ATOM 1863 C CA . TYR A 1 233 ? 6.117 4.553 8.770 1.00 92.75 233 TYR A CA 1
ATOM 1864 C C . TYR A 1 233 ? 5.953 4.302 10.276 1.00 92.75 233 TYR A C 1
ATOM 1866 O O . TYR A 1 233 ? 5.511 3.228 10.682 1.00 92.75 233 TYR A O 1
ATOM 1874 N N . ALA A 1 234 ? 6.230 5.308 11.112 1.00 94.94 234 ALA A N 1
ATOM 1875 C CA . ALA A 1 234 ? 6.073 5.205 12.559 1.00 94.94 234 ALA A CA 1
ATOM 1876 C C . ALA A 1 234 ? 4.612 4.950 12.975 1.00 94.94 234 ALA A C 1
ATOM 1878 O O . ALA A 1 234 ? 4.377 4.180 13.903 1.00 94.94 234 ALA A O 1
ATOM 1879 N N . ILE A 1 235 ? 3.624 5.514 12.268 1.00 95.75 235 ILE A N 1
ATOM 1880 C CA . ILE A 1 235 ? 2.189 5.251 12.507 1.00 95.75 235 ILE A CA 1
ATOM 1881 C C . ILE A 1 235 ? 1.830 3.785 12.243 1.00 95.75 235 ILE A C 1
ATOM 1883 O O . ILE A 1 235 ? 1.125 3.152 13.039 1.00 95.75 235 ILE A O 1
ATOM 1887 N N . LEU A 1 236 ? 2.313 3.235 11.127 1.00 96.62 236 LEU A N 1
ATOM 1888 C CA . LEU A 1 236 ? 2.096 1.832 10.776 1.00 96.62 236 LEU A CA 1
ATOM 1889 C C . LEU A 1 236 ? 2.790 0.906 11.782 1.00 96.62 236 LEU A C 1
ATOM 18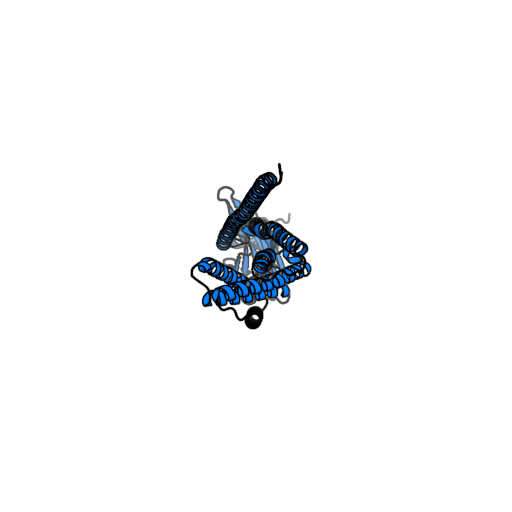91 O O . LEU A 1 236 ? 2.192 -0.078 12.219 1.00 96.62 236 LEU A O 1
ATOM 1895 N N . ALA A 1 237 ? 4.010 1.241 12.211 1.00 97.00 237 ALA A N 1
ATOM 1896 C CA . ALA A 1 237 ? 4.742 0.477 13.218 1.00 97.00 237 ALA A CA 1
ATOM 1897 C C . ALA A 1 237 ? 4.072 0.545 14.602 1.00 97.00 237 ALA A C 1
ATOM 1899 O O . ALA A 1 237 ? 3.936 -0.486 15.262 1.00 97.00 237 ALA A O 1
ATOM 1900 N N . PHE A 1 238 ? 3.570 1.718 15.003 1.00 97.62 238 PHE A N 1
ATOM 1901 C CA . PHE A 1 238 ? 2.745 1.890 16.202 1.00 97.62 238 PHE A CA 1
ATOM 1902 C C . PHE A 1 238 ? 1.518 0.972 16.159 1.00 97.62 238 PHE A C 1
ATOM 1904 O O . PHE A 1 238 ? 1.263 0.203 17.084 1.00 97.62 238 PHE A O 1
ATOM 1911 N N . SER A 1 239 ? 0.787 0.973 15.047 1.00 97.81 239 SER A N 1
ATOM 1912 C CA . SER A 1 239 ? -0.421 0.150 14.924 1.00 97.81 239 SER A CA 1
ATOM 1913 C C . SER A 1 239 ? -0.117 -1.343 14.873 1.00 97.81 239 SER A C 1
ATOM 1915 O O . SER A 1 239 ? -0.802 -2.130 15.517 1.00 97.81 239 SER A O 1
ATOM 1917 N N . THR A 1 240 ? 0.977 -1.731 14.217 1.00 97.56 240 THR A N 1
ATOM 1918 C CA . THR A 1 240 ? 1.465 -3.117 14.219 1.00 97.56 240 THR A CA 1
ATOM 1919 C C . THR A 1 240 ? 1.816 -3.579 15.634 1.00 97.56 240 THR A C 1
ATOM 1921 O O . THR A 1 240 ? 1.408 -4.665 16.041 1.00 97.56 240 THR A O 1
ATOM 1924 N N . GLY A 1 241 ? 2.510 -2.748 16.420 1.00 97.44 241 GLY A N 1
ATOM 1925 C CA . GLY A 1 241 ? 2.840 -3.061 17.812 1.00 97.44 241 GLY A CA 1
ATOM 1926 C C . GLY A 1 241 ? 1.604 -3.223 18.699 1.00 97.44 241 GLY A C 1
ATOM 1927 O O . GLY A 1 241 ? 1.552 -4.150 19.509 1.00 97.44 241 GLY A O 1
ATOM 1928 N N . TYR A 1 242 ? 0.582 -2.384 18.506 1.00 97.50 242 TYR A N 1
ATOM 1929 C CA . TYR A 1 242 ? -0.706 -2.555 19.182 1.00 97.50 242 TYR A CA 1
ATOM 1930 C C . TYR A 1 242 ? -1.418 -3.851 18.766 1.00 97.50 242 TYR A C 1
ATOM 1932 O O . TYR A 1 242 ? -1.870 -4.590 19.636 1.00 97.50 242 TYR A O 1
ATOM 1940 N N . PHE A 1 243 ? -1.485 -4.174 17.471 1.00 96.25 243 PHE A N 1
ATOM 1941 C CA . PHE A 1 243 ? -2.134 -5.408 17.012 1.00 96.25 243 PHE A CA 1
ATOM 1942 C C . PHE A 1 243 ? -1.424 -6.668 17.516 1.00 96.25 243 PHE A C 1
ATOM 1944 O O . PHE A 1 243 ? -2.095 -7.639 17.858 1.00 96.25 243 PHE A O 1
ATOM 1951 N N . ILE A 1 244 ? -0.090 -6.652 17.624 1.00 96.62 244 ILE A N 1
ATOM 1952 C CA . ILE A 1 244 ? 0.673 -7.738 18.261 1.00 96.62 244 ILE A CA 1
ATOM 1953 C C . ILE A 1 244 ? 0.299 -7.852 19.743 1.00 96.62 244 ILE A C 1
ATOM 1955 O O . ILE A 1 244 ? 0.051 -8.957 20.225 1.00 96.62 244 ILE A O 1
ATOM 1959 N N . TYR A 1 245 ? 0.225 -6.728 20.459 1.00 96.12 245 TYR A N 1
ATOM 1960 C CA . TYR A 1 245 ? -0.219 -6.710 21.852 1.00 96.12 245 TYR A CA 1
ATOM 1961 C C . TYR A 1 245 ? -1.632 -7.297 22.013 1.00 96.12 245 TYR A C 1
ATOM 1963 O O . TYR A 1 245 ? -1.809 -8.229 22.795 1.00 96.12 245 TYR A O 1
ATOM 1971 N N . ASP A 1 246 ? -2.615 -6.822 21.243 1.00 93.12 246 ASP A N 1
ATOM 1972 C CA . ASP A 1 246 ? -4.006 -7.293 21.323 1.00 93.12 246 ASP A CA 1
ATOM 1973 C C . ASP A 1 246 ? -4.141 -8.761 20.883 1.00 93.12 246 ASP A C 1
ATOM 1975 O O . ASP A 1 246 ? -4.912 -9.522 21.461 1.00 93.12 246 ASP A O 1
ATOM 1979 N N . PHE A 1 247 ? -3.339 -9.213 19.912 1.00 93.31 247 PHE A N 1
ATOM 1980 C CA . PHE A 1 247 ? -3.263 -10.628 19.542 1.00 93.31 247 PHE A CA 1
ATOM 1981 C C . PHE A 1 247 ? -2.804 -11.504 20.715 1.00 93.31 247 PHE A C 1
ATOM 1983 O O . PHE A 1 247 ? -3.458 -12.503 21.018 1.00 93.31 247 PHE A O 1
ATOM 1990 N N . VAL A 1 248 ? -1.715 -11.128 21.394 1.00 93.19 248 VAL A N 1
ATOM 1991 C CA . VAL A 1 248 ? -1.194 -11.868 22.556 1.00 93.19 248 VAL A CA 1
ATOM 1992 C C . VAL A 1 248 ? -2.183 -11.825 23.724 1.00 93.19 248 VAL A C 1
ATOM 1994 O O . VAL A 1 248 ? -2.455 -12.861 24.330 1.00 93.19 248 VAL A O 1
ATOM 1997 N N . ASP A 1 249 ? -2.764 -10.658 24.011 1.00 91.06 249 ASP A N 1
ATOM 1998 C CA . ASP A 1 249 ? -3.743 -10.483 25.088 1.00 91.06 249 ASP A CA 1
ATOM 1999 C C . ASP A 1 249 ? -5.023 -11.300 24.838 1.00 91.06 249 ASP A C 1
ATOM 2001 O O . ASP A 1 249 ? -5.515 -11.990 25.737 1.00 91.06 249 ASP A O 1
ATOM 2005 N N . CYS A 1 250 ? -5.521 -11.318 23.597 1.00 88.88 250 CYS A N 1
ATOM 2006 C CA . CYS A 1 250 ? -6.633 -12.172 23.195 1.00 88.88 250 CYS A CA 1
ATOM 2007 C C . CYS A 1 250 ? -6.274 -13.658 23.286 1.00 88.88 250 CYS A C 1
ATOM 2009 O O . CYS A 1 250 ? -7.077 -14.438 23.794 1.00 88.88 250 CYS A O 1
ATOM 2011 N N . LEU A 1 251 ? -5.090 -14.077 22.836 1.00 88.75 251 LEU A N 1
ATOM 2012 C CA . LEU A 1 251 ? -4.680 -15.483 22.888 1.00 88.75 251 LEU A CA 1
ATOM 2013 C C . LEU A 1 251 ? -4.645 -16.022 24.329 1.00 88.75 251 LEU A C 1
ATOM 2015 O O . LEU A 1 251 ? -5.015 -17.167 24.566 1.00 88.75 251 LEU A O 1
ATOM 2019 N N . GLN A 1 252 ? -4.246 -15.188 25.292 1.00 87.12 252 GLN A N 1
ATOM 2020 C CA . GLN A 1 252 ? -4.148 -15.568 26.704 1.00 87.12 252 GLN A CA 1
ATOM 2021 C C . GLN A 1 252 ? -5.499 -15.582 27.433 1.00 87.12 252 GLN A C 1
ATOM 2023 O O . GLN A 1 252 ? -5.700 -16.397 28.333 1.00 87.12 252 GLN A O 1
ATOM 2028 N N . ASN A 1 253 ? -6.414 -14.675 27.079 1.00 81.25 253 ASN A N 1
ATOM 2029 C CA . ASN A 1 253 ? -7.608 -14.403 27.887 1.00 81.25 253 ASN A CA 1
ATOM 2030 C C . ASN A 1 253 ? -8.943 -14.777 27.214 1.00 81.25 253 ASN A C 1
ATOM 2032 O O . ASN A 1 253 ? -9.993 -14.735 27.866 1.00 81.25 253 ASN A O 1
ATOM 2036 N N . SER A 1 254 ? -8.946 -15.100 25.917 1.00 70.12 254 SER A N 1
ATOM 2037 C CA . SER A 1 254 ? -10.181 -15.303 25.150 1.00 70.12 254 SER A CA 1
ATOM 2038 C C . SER A 1 254 ? -10.749 -16.730 25.212 1.00 70.12 254 SER A C 1
ATOM 2040 O O . SER A 1 254 ? -10.140 -17.664 25.722 1.00 70.12 254 SER A O 1
ATOM 2042 N N . THR A 1 255 ? -11.979 -16.879 24.707 1.00 65.00 255 THR A N 1
ATOM 2043 C CA . THR A 1 255 ? -12.649 -18.167 24.449 1.00 65.00 255 THR A CA 1
ATOM 2044 C C . THR A 1 255 ? -12.764 -18.416 22.942 1.00 65.00 255 THR A C 1
ATOM 2046 O O . THR A 1 255 ? -12.671 -17.461 22.173 1.00 65.00 255 THR A O 1
ATOM 2049 N N . ASP A 1 256 ? -13.087 -19.645 22.520 1.00 62.25 256 ASP A N 1
ATOM 2050 C CA . ASP A 1 256 ? -13.158 -20.095 21.108 1.00 62.25 256 ASP A CA 1
ATOM 2051 C C . ASP A 1 256 ? -13.908 -19.151 20.145 1.00 62.25 256 ASP A C 1
ATOM 2053 O O . ASP A 1 256 ? -13.586 -19.042 18.963 1.00 62.25 256 ASP A O 1
ATOM 2057 N N . SER A 1 257 ? -14.877 -18.384 20.652 1.00 63.66 257 SER A N 1
ATOM 2058 C CA . SER A 1 257 ? -15.638 -17.378 19.902 1.00 63.66 257 SER A CA 1
ATOM 2059 C C . SER A 1 257 ? -14.815 -16.216 19.309 1.00 63.66 257 SER A C 1
ATOM 2061 O O . SER A 1 257 ? -15.374 -15.412 18.565 1.00 63.66 257 SER A O 1
ATOM 2063 N N . VAL A 1 258 ? -13.530 -16.074 19.660 1.00 69.81 258 VAL A N 1
ATOM 2064 C CA . VAL A 1 258 ? -12.643 -14.969 19.225 1.00 69.81 258 VAL A CA 1
ATOM 2065 C C . VAL A 1 258 ? -11.715 -15.382 18.070 1.00 69.81 258 VAL A C 1
ATOM 2067 O O . VAL A 1 258 ? -11.048 -14.538 17.476 1.00 69.81 258 VAL A O 1
ATOM 2070 N N . PHE A 1 259 ? -11.737 -16.652 17.654 1.00 75.50 259 PHE A N 1
ATOM 2071 C CA . PHE A 1 259 ? -10.868 -17.181 16.596 1.00 75.50 259 PHE A CA 1
ATOM 2072 C C . PHE A 1 259 ? -10.881 -16.386 15.267 1.00 75.50 259 PHE A C 1
ATOM 2074 O O . PHE A 1 259 ? -9.802 -16.105 14.740 1.00 75.50 259 PHE A O 1
ATOM 2081 N N . PRO A 1 260 ? -12.033 -15.909 14.739 1.00 80.19 260 PRO A N 1
ATOM 2082 C CA . PRO A 1 260 ? -12.038 -15.089 13.522 1.00 80.19 260 PRO A CA 1
ATOM 2083 C C . PRO A 1 260 ? -11.278 -13.760 13.665 1.00 80.19 260 PRO A C 1
ATOM 2085 O O . PRO A 1 260 ? -10.731 -13.254 12.688 1.00 80.19 260 PRO A O 1
ATOM 2088 N N . ILE A 1 261 ? -11.239 -13.194 14.876 1.00 80.50 261 ILE A N 1
ATOM 2089 C CA . ILE A 1 261 ? -10.517 -11.948 15.168 1.00 80.50 261 ILE A CA 1
ATOM 2090 C C . ILE A 1 261 ? -9.005 -12.215 15.193 1.00 80.50 261 ILE A C 1
ATOM 2092 O O . ILE A 1 261 ? -8.241 -11.427 14.644 1.00 80.50 261 ILE A O 1
ATOM 2096 N N . LEU A 1 262 ? -8.571 -13.360 15.729 1.00 85.88 262 LEU A N 1
ATOM 2097 C CA . LEU A 1 262 ? -7.158 -13.756 15.723 1.00 85.88 262 LEU A CA 1
ATOM 2098 C C . LEU A 1 262 ? -6.620 -13.969 14.300 1.00 85.88 262 LEU A C 1
ATOM 2100 O O . LEU A 1 262 ? -5.530 -13.495 13.988 1.00 85.88 262 LEU A O 1
ATOM 2104 N N . ILE A 1 263 ? -7.395 -14.613 13.415 1.00 86.81 263 ILE A N 1
ATOM 2105 C CA . ILE A 1 263 ? -7.026 -14.743 11.992 1.00 86.81 263 ILE A CA 1
ATOM 2106 C C . ILE A 1 263 ? -6.907 -13.364 11.338 1.00 86.81 263 ILE A C 1
ATOM 2108 O O . ILE A 1 263 ? -5.956 -13.106 10.603 1.00 86.81 263 ILE A O 1
ATOM 2112 N N . HIS A 1 264 ? -7.852 -12.462 11.616 1.00 86.44 264 HIS A N 1
ATOM 2113 C CA . HIS A 1 264 ? -7.793 -11.098 11.101 1.00 86.44 264 HIS A CA 1
ATOM 2114 C C . HIS A 1 264 ? -6.507 -10.379 11.537 1.00 86.44 264 HIS A C 1
ATOM 2116 O O . HIS A 1 264 ? -5.837 -9.785 10.693 1.00 86.44 264 HIS A O 1
ATOM 2122 N N . HIS A 1 265 ? -6.120 -10.488 12.812 1.00 90.00 265 HIS A N 1
ATOM 2123 C CA . HIS A 1 265 ? -4.869 -9.906 13.305 1.00 90.00 265 HIS A CA 1
ATOM 2124 C C . HIS A 1 265 ? -3.646 -10.527 12.639 1.00 90.00 265 HIS A C 1
ATOM 2126 O O . HIS A 1 265 ? -2.752 -9.788 12.249 1.00 90.00 265 HIS A O 1
ATOM 2132 N N . LEU A 1 266 ? -3.616 -11.846 12.433 1.00 91.19 266 LEU A N 1
ATOM 2133 C CA . LEU A 1 266 ? -2.505 -12.500 11.738 1.00 91.19 266 LEU A CA 1
ATOM 2134 C C . LEU A 1 266 ? -2.308 -11.931 10.324 1.00 91.19 266 LEU A C 1
ATOM 2136 O O . LEU A 1 266 ? -1.186 -11.604 9.941 1.00 91.19 266 LEU A O 1
ATOM 2140 N N . ILE A 1 267 ? -3.402 -11.764 9.575 1.00 89.00 267 ILE A N 1
ATOM 2141 C CA . ILE A 1 267 ? -3.374 -11.203 8.217 1.00 89.00 267 ILE A CA 1
ATOM 2142 C C . ILE A 1 267 ? -2.886 -9.749 8.242 1.00 89.00 267 ILE A C 1
ATOM 2144 O O . ILE A 1 267 ? -2.002 -9.386 7.467 1.00 89.00 267 ILE A O 1
ATOM 2148 N N . VAL A 1 268 ? -3.437 -8.913 9.129 1.00 90.88 268 VAL A N 1
ATOM 2149 C CA . VAL A 1 268 ? -3.087 -7.484 9.194 1.00 90.88 268 VAL A CA 1
ATOM 2150 C C . VAL A 1 268 ? -1.656 -7.275 9.690 1.00 90.88 268 VAL A C 1
ATOM 2152 O O . VAL A 1 268 ? -0.934 -6.479 9.099 1.00 90.88 268 VAL A O 1
ATOM 2155 N N . ILE A 1 269 ? -1.214 -8.007 10.718 1.00 94.69 269 ILE A N 1
ATOM 2156 C CA . ILE A 1 269 ? 0.165 -7.947 11.223 1.00 94.69 269 ILE A CA 1
ATOM 2157 C C . ILE A 1 269 ? 1.135 -8.373 10.123 1.00 94.69 269 ILE A C 1
ATOM 2159 O O . ILE A 1 269 ? 2.084 -7.649 9.847 1.00 94.69 269 ILE A O 1
ATOM 2163 N N . SER A 1 270 ? 0.874 -9.493 9.441 1.00 92.12 270 SER A N 1
ATOM 2164 C CA . SER A 1 270 ? 1.723 -9.957 8.338 1.00 92.12 270 SER A CA 1
ATOM 2165 C C . SER A 1 270 ? 1.827 -8.915 7.219 1.00 92.12 270 SER A C 1
ATOM 2167 O O . SER A 1 270 ? 2.932 -8.584 6.785 1.00 92.12 270 SER A O 1
ATOM 2169 N N . PHE A 1 271 ? 0.695 -8.338 6.804 1.00 90.81 271 PHE A N 1
ATOM 2170 C CA . PHE A 1 271 ? 0.658 -7.298 5.779 1.00 90.81 271 PHE A CA 1
ATOM 2171 C C . PHE A 1 271 ? 1.428 -6.037 6.198 1.00 90.81 271 PHE A C 1
ATOM 2173 O O . PHE A 1 271 ? 2.269 -5.552 5.442 1.00 90.81 271 PHE A O 1
ATOM 2180 N N . LEU A 1 272 ? 1.185 -5.514 7.402 1.00 93.75 272 LEU A N 1
ATOM 2181 C CA . LEU A 1 272 ? 1.854 -4.303 7.877 1.00 93.75 272 LEU A CA 1
ATOM 2182 C C . LEU A 1 272 ? 3.350 -4.527 8.122 1.00 93.75 272 LEU A C 1
ATOM 2184 O O . LEU A 1 272 ? 4.151 -3.673 7.753 1.00 93.75 272 LEU A O 1
ATOM 2188 N N . SER A 1 273 ? 3.754 -5.680 8.662 1.00 93.25 273 SER A N 1
ATOM 2189 C CA . SER A 1 273 ? 5.170 -6.040 8.798 1.00 93.25 273 SER A CA 1
ATOM 2190 C C . SER A 1 273 ? 5.866 -6.141 7.441 1.00 93.25 273 SER A C 1
ATOM 2192 O O . SER A 1 273 ? 6.993 -5.672 7.309 1.00 93.25 273 SER A O 1
ATOM 2194 N N . HIS A 1 274 ? 5.200 -6.680 6.415 1.00 89.88 274 HIS A N 1
ATOM 2195 C CA . HIS A 1 274 ? 5.730 -6.695 5.050 1.00 89.88 274 HIS A CA 1
ATOM 2196 C C . HIS A 1 274 ? 5.940 -5.270 4.508 1.00 89.88 274 HIS A C 1
ATOM 2198 O O . HIS A 1 274 ? 7.026 -4.941 4.034 1.00 89.88 274 HIS A O 1
ATOM 2204 N N . VAL A 1 275 ? 4.93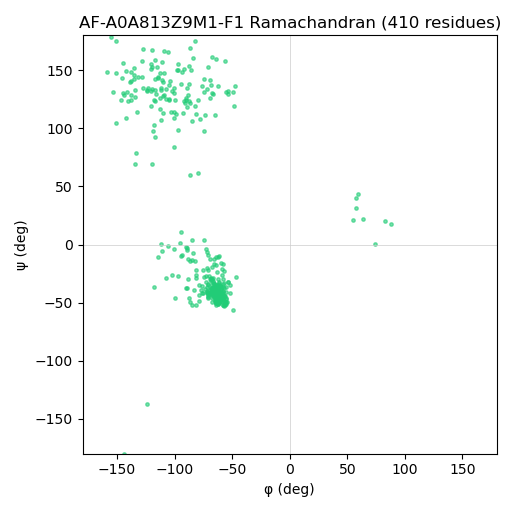6 -4.397 4.644 1.00 90.31 275 VAL A N 1
ATOM 2205 C CA . VAL A 1 275 ? 5.015 -2.974 4.257 1.00 90.31 275 VAL A CA 1
ATOM 2206 C C . VAL A 1 275 ? 6.167 -2.258 4.970 1.00 90.31 275 VAL A C 1
ATOM 2208 O O . VAL A 1 275 ? 6.925 -1.524 4.339 1.00 90.31 275 VAL A O 1
ATOM 2211 N N . LEU A 1 276 ? 6.327 -2.487 6.276 1.00 92.00 276 LEU A N 1
ATOM 2212 C CA . LEU A 1 276 ? 7.376 -1.876 7.097 1.00 92.00 276 LEU A CA 1
ATOM 2213 C C . LEU A 1 276 ? 8.775 -2.419 6.786 1.00 92.00 276 LEU A C 1
ATOM 2215 O O . LEU A 1 276 ? 9.746 -1.672 6.864 1.00 92.00 276 LEU A O 1
ATOM 2219 N N . TYR A 1 277 ? 8.899 -3.695 6.431 1.00 88.50 277 TYR A N 1
ATOM 2220 C CA . TYR A 1 277 ? 10.190 -4.283 6.083 1.00 88.50 277 TYR A CA 1
ATOM 2221 C C . TYR A 1 277 ? 10.702 -3.762 4.737 1.00 88.50 277 TYR A C 1
ATOM 2223 O O . TYR A 1 277 ? 11.862 -3.378 4.625 1.00 88.50 277 TYR A O 1
ATOM 2231 N N . TYR A 1 278 ? 9.829 -3.703 3.727 1.00 83.19 278 TYR A N 1
ATOM 2232 C CA . TYR A 1 278 ? 10.207 -3.258 2.383 1.00 83.19 278 TYR A CA 1
ATOM 2233 C C . TYR A 1 278 ? 10.095 -1.747 2.180 1.00 83.19 278 TYR A C 1
ATOM 2235 O O . TYR A 1 278 ? 10.604 -1.231 1.189 1.00 83.19 278 TYR A O 1
ATOM 2243 N N . THR A 1 279 ? 9.445 -1.016 3.090 1.00 84.56 279 THR A N 1
ATOM 2244 C CA . THR A 1 279 ? 9.200 0.439 2.997 1.00 84.56 279 THR A CA 1
ATOM 2245 C C . THR A 1 279 ? 8.445 0.848 1.727 1.00 84.56 279 THR A C 1
ATOM 2247 O O . THR A 1 279 ? 8.607 1.944 1.196 1.00 84.56 279 THR A O 1
ATOM 2250 N N . ARG A 1 280 ? 7.575 -0.049 1.247 1.00 79.50 280 ARG A N 1
ATOM 2251 C CA . ARG A 1 280 ? 6.717 0.127 0.064 1.00 79.50 280 ARG A CA 1
ATOM 2252 C C . ARG A 1 280 ? 5.255 0.009 0.453 1.00 79.50 280 ARG A C 1
ATOM 2254 O O . ARG A 1 280 ? 4.940 -0.667 1.425 1.00 79.50 280 ARG A O 1
ATOM 2261 N N . ASN A 1 281 ? 4.358 0.616 -0.325 1.00 85.00 281 ASN A N 1
ATOM 2262 C CA . ASN A 1 281 ? 2.910 0.617 -0.075 1.00 85.00 281 ASN A CA 1
ATOM 2263 C C . ASN A 1 281 ? 2.493 1.329 1.222 1.00 85.00 281 ASN A C 1
ATOM 2265 O O . ASN A 1 281 ? 1.404 1.074 1.737 1.00 85.00 281 ASN A O 1
ATOM 2269 N N . ILE A 1 282 ? 3.329 2.228 1.756 1.00 89.12 282 ILE A N 1
ATOM 2270 C CA . ILE A 1 282 ? 3.023 2.965 2.992 1.00 89.12 282 ILE A CA 1
ATOM 2271 C C . ILE A 1 282 ? 1.726 3.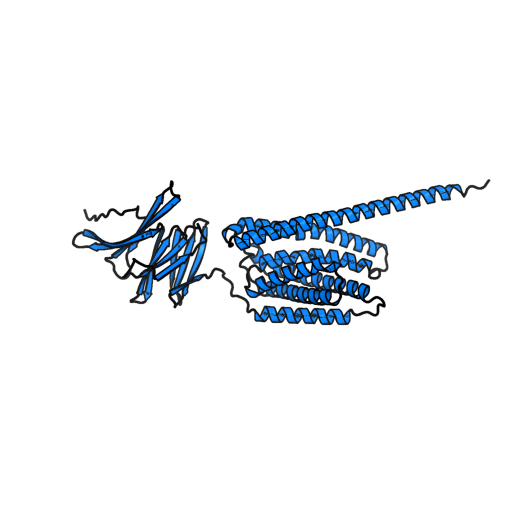764 2.827 1.00 89.12 282 ILE A C 1
ATOM 2273 O O . ILE A 1 282 ? 0.882 3.743 3.719 1.00 89.12 282 ILE A O 1
ATOM 2277 N N . GLY A 1 283 ? 1.516 4.401 1.672 1.00 89.94 283 GLY A N 1
ATOM 2278 C CA . GLY A 1 283 ? 0.287 5.138 1.386 1.00 89.94 283 GLY A CA 1
ATOM 2279 C C . GLY A 1 283 ? -0.958 4.254 1.405 1.00 89.94 283 GLY A C 1
ATOM 2280 O O . GLY A 1 283 ? -1.927 4.551 2.104 1.00 89.94 283 GLY A O 1
ATOM 2281 N N . TYR A 1 284 ? -0.908 3.116 0.709 1.00 88.75 284 TYR A N 1
ATOM 2282 C CA . TYR A 1 284 ? -1.997 2.135 0.735 1.00 88.75 284 TYR A CA 1
ATOM 2283 C C . TYR A 1 284 ? -2.245 1.552 2.125 1.00 88.75 284 TYR A C 1
ATOM 2285 O O . TYR A 1 284 ? -3.399 1.360 2.509 1.00 88.75 284 TYR A O 1
ATOM 2293 N N . ALA A 1 285 ? -1.192 1.315 2.903 1.00 92.38 285 ALA A N 1
ATOM 2294 C CA . ALA A 1 285 ? -1.318 0.842 4.271 1.00 92.38 285 ALA A CA 1
ATOM 2295 C C . ALA A 1 285 ? -1.953 1.900 5.188 1.00 92.38 285 ALA A C 1
ATOM 2297 O O . ALA A 1 285 ? -2.801 1.547 6.003 1.00 92.38 285 ALA A O 1
ATOM 2298 N N . ILE A 1 286 ? -1.638 3.191 5.015 1.00 93.94 286 ILE A N 1
ATOM 2299 C CA . ILE A 1 286 ? -2.303 4.294 5.730 1.00 93.94 286 ILE A CA 1
ATOM 2300 C C . ILE A 1 286 ? -3.788 4.377 5.355 1.00 93.94 286 ILE A C 1
ATOM 2302 O O . ILE A 1 286 ? -4.634 4.508 6.241 1.00 93.94 286 ILE A O 1
ATOM 2306 N N . TYR A 1 287 ? -4.141 4.230 4.073 1.00 92.00 287 TYR A N 1
ATOM 2307 C CA . TYR A 1 287 ? -5.549 4.136 3.671 1.00 92.00 287 TYR A CA 1
ATOM 2308 C C . TYR A 1 287 ? -6.240 2.926 4.299 1.00 92.00 287 TYR A C 1
ATOM 2310 O O . TYR A 1 287 ? -7.358 3.055 4.794 1.00 92.00 287 TYR A O 1
ATOM 2318 N N . GLY A 1 288 ? -5.577 1.769 4.333 1.00 91.56 288 GLY A N 1
ATOM 2319 C CA . GLY A 1 288 ? -6.080 0.576 5.010 1.00 91.56 288 GLY A CA 1
ATOM 2320 C C . GLY A 1 288 ? -6.323 0.811 6.499 1.00 91.56 288 GLY A C 1
ATOM 2321 O O . GLY A 1 288 ? -7.383 0.467 7.013 1.00 91.56 288 GLY A O 1
ATOM 2322 N N . LEU A 1 289 ? -5.380 1.468 7.171 1.00 94.56 289 LEU A N 1
ATOM 2323 C CA . LEU A 1 289 ? -5.440 1.783 8.595 1.00 94.56 289 LEU A CA 1
ATOM 2324 C C . LEU A 1 289 ? -6.470 2.878 8.929 1.00 94.56 289 LEU A C 1
ATOM 2326 O O . LEU A 1 289 ? -6.957 2.942 10.053 1.00 94.56 289 LEU A O 1
ATOM 2330 N N . SER A 1 290 ? -6.889 3.695 7.955 1.00 94.00 290 SER A N 1
ATOM 2331 C CA . SER A 1 290 ? -7.913 4.738 8.150 1.00 94.00 290 SER A CA 1
ATOM 2332 C C . SER A 1 290 ? -9.274 4.203 8.625 1.00 94.00 290 SER A C 1
ATOM 2334 O O . SER A 1 290 ? -10.082 4.958 9.169 1.00 94.00 290 SER A O 1
ATOM 2336 N N . ILE A 1 291 ? -9.522 2.890 8.511 1.00 92.75 291 ILE A N 1
ATOM 2337 C CA . ILE A 1 291 ? -10.695 2.240 9.114 1.00 92.75 291 ILE A CA 1
ATOM 2338 C C . ILE A 1 291 ? -10.749 2.408 10.643 1.00 92.75 291 ILE A C 1
ATOM 2340 O O . ILE A 1 291 ? -11.842 2.330 11.209 1.00 92.75 291 ILE A O 1
ATOM 2344 N N . GLU A 1 292 ? -9.620 2.699 11.301 1.00 94.50 292 GLU A N 1
ATOM 2345 C CA . GLU A 1 292 ? -9.548 2.990 12.739 1.00 94.50 292 GLU A CA 1
ATOM 2346 C C . GLU A 1 292 ? -10.323 4.254 13.140 1.00 94.50 292 GLU A C 1
ATOM 2348 O O . GLU A 1 292 ? -10.845 4.335 14.255 1.00 94.50 292 GLU A O 1
ATOM 2353 N N . VAL A 1 293 ? -10.542 5.190 12.208 1.00 95.31 293 VAL A N 1
ATOM 2354 C CA . VAL A 1 293 ? -11.398 6.363 12.456 1.00 95.31 293 VAL A CA 1
ATOM 2355 C C . VAL A 1 293 ? -12.834 5.926 12.750 1.00 95.31 293 VAL A C 1
ATOM 2357 O O . VAL A 1 293 ? -13.505 6.483 13.621 1.00 95.31 293 VAL A O 1
ATOM 2360 N N . ASN A 1 294 ? -13.312 4.880 12.068 1.00 94.19 294 ASN A N 1
ATOM 2361 C CA . ASN A 1 294 ? -14.597 4.272 12.391 1.00 94.19 294 ASN A CA 1
ATOM 2362 C C . ASN A 1 294 ? -14.548 3.486 13.714 1.00 94.19 294 ASN A C 1
ATOM 2364 O O . ASN A 1 294 ? -15.517 3.521 14.481 1.00 94.19 294 ASN A O 1
ATOM 2368 N N . SER A 1 295 ? -13.426 2.822 14.011 1.00 93.44 295 SER A N 1
ATOM 2369 C CA . SER A 1 295 ? -13.226 2.077 15.260 1.00 93.44 295 SER A CA 1
ATOM 2370 C C . SER A 1 295 ? -13.392 2.961 16.506 1.00 93.44 295 SER A C 1
ATOM 2372 O O . SER A 1 295 ? -13.983 2.491 17.480 1.00 93.44 295 SER A O 1
ATOM 2374 N N . ILE A 1 296 ? -13.014 4.252 16.470 1.00 96.12 296 ILE A N 1
ATOM 2375 C CA . ILE A 1 296 ? -13.265 5.213 17.571 1.00 96.12 296 ILE A CA 1
ATOM 2376 C C . ILE A 1 296 ? -14.727 5.155 18.020 1.00 96.12 296 ILE A C 1
ATOM 2378 O O . ILE A 1 296 ? -15.030 4.909 19.190 1.00 96.12 296 ILE A O 1
ATOM 2382 N N . PHE A 1 297 ? -15.653 5.359 17.083 1.00 94.44 297 PHE A N 1
ATOM 2383 C CA . PHE A 1 297 ? -17.077 5.421 17.391 1.00 94.44 297 PHE A CA 1
ATOM 2384 C C . PHE A 1 297 ? -17.639 4.046 17.767 1.00 94.44 297 PHE A C 1
ATOM 2386 O O . PHE A 1 297 ? -18.491 3.945 18.657 1.00 94.44 297 PHE A O 1
ATOM 2393 N N . LEU A 1 298 ? -17.135 2.976 17.144 1.00 90.56 298 LEU A N 1
ATOM 2394 C CA . LEU A 1 298 ? -17.523 1.604 17.466 1.00 90.56 298 LEU A CA 1
ATOM 2395 C C . LEU A 1 298 ? -17.177 1.243 18.918 1.00 90.56 298 LEU A C 1
ATOM 2397 O O . LEU A 1 298 ? -18.031 0.716 19.643 1.00 90.56 298 LEU A O 1
ATOM 2401 N N . HIS A 1 299 ? -15.949 1.534 19.351 1.00 91.62 299 HIS A N 1
ATOM 2402 C CA . HIS A 1 299 ? -15.501 1.268 20.714 1.00 91.62 299 HIS A CA 1
ATOM 2403 C C . HIS A 1 299 ? -16.155 2.227 21.714 1.00 91.62 299 HIS A C 1
ATOM 2405 O O . HIS A 1 299 ? -16.664 1.761 22.735 1.00 91.62 299 HIS A O 1
ATOM 2411 N N . ALA A 1 300 ? -16.290 3.520 21.393 1.00 92.00 300 ALA A N 1
ATOM 2412 C CA . ALA A 1 300 ? -17.005 4.485 22.236 1.00 92.00 300 ALA A CA 1
ATOM 2413 C C . ALA A 1 300 ? -18.442 4.031 22.546 1.00 92.00 300 ALA A C 1
ATOM 2415 O O . ALA A 1 300 ? -18.906 4.104 23.688 1.00 92.00 300 ALA A O 1
ATOM 2416 N N . ARG A 1 301 ? -19.141 3.474 21.546 1.00 89.88 301 ARG A N 1
ATOM 2417 C CA . ARG A 1 301 ? -20.500 2.932 21.699 1.00 89.88 301 ARG A CA 1
ATOM 2418 C C . ARG A 1 301 ? -20.573 1.770 22.690 1.00 89.88 301 ARG A C 1
ATOM 2420 O O . ARG A 1 301 ? -21.616 1.585 23.322 1.00 89.88 301 ARG A O 1
ATOM 2427 N N . ARG A 1 302 ? -19.514 0.961 22.800 1.00 89.00 302 ARG A N 1
ATOM 2428 C CA . ARG A 1 302 ? -19.414 -0.137 23.776 1.00 89.00 302 ARG A CA 1
ATOM 2429 C C . ARG A 1 302 ? -19.051 0.396 25.159 1.00 89.00 302 ARG A C 1
ATOM 2431 O O . ARG A 1 302 ? -19.766 0.094 26.108 1.00 89.00 302 ARG A O 1
ATOM 2438 N N . VAL A 1 303 ? -18.033 1.254 25.246 1.00 89.00 303 VAL A N 1
ATOM 2439 C CA . VAL A 1 303 ? -17.560 1.866 26.500 1.00 89.00 303 VAL A CA 1
ATOM 2440 C C . VAL A 1 303 ? -18.710 2.565 27.237 1.00 89.00 303 VAL A C 1
ATOM 2442 O O . VAL A 1 303 ? -18.987 2.249 28.390 1.00 89.00 303 VAL A O 1
ATOM 2445 N N . ILE A 1 304 ? -19.498 3.409 26.569 1.00 89.12 304 ILE A N 1
ATOM 2446 C CA . ILE A 1 304 ? -20.605 4.144 27.220 1.00 89.12 304 ILE A CA 1
ATOM 2447 C C . ILE A 1 304 ? -21.724 3.237 27.763 1.00 89.12 304 ILE A C 1
ATOM 2449 O O . ILE A 1 304 ? -22.539 3.673 28.575 1.00 89.12 304 ILE A O 1
ATOM 2453 N N . ARG A 1 305 ? -21.817 1.976 27.321 1.00 85.25 305 ARG A N 1
ATOM 2454 C CA . ARG A 1 305 ? -22.805 1.026 27.865 1.00 85.25 305 ARG A CA 1
ATOM 2455 C C . ARG A 1 305 ? -22.353 0.383 29.168 1.00 85.25 305 ARG A C 1
ATOM 2457 O O . ARG A 1 305 ? -23.208 -0.071 29.920 1.00 85.25 305 ARG A O 1
ATOM 2464 N N . TRP A 1 306 ? -21.048 0.287 29.387 1.00 81.75 306 TRP A N 1
ATOM 2465 C CA . TRP A 1 306 ? -20.471 -0.440 30.517 1.00 81.75 306 TRP A CA 1
ATOM 2466 C C . TRP A 1 306 ? -20.009 0.477 31.641 1.00 81.75 306 TRP A C 1
ATOM 2468 O O . TRP A 1 306 ? -19.983 0.053 32.794 1.00 81.75 306 TRP A O 1
ATOM 2478 N N . TYR A 1 307 ? -19.668 1.722 31.315 1.00 83.25 307 TYR A N 1
ATOM 2479 C CA . TYR A 1 307 ? -19.223 2.711 32.286 1.00 83.25 307 TYR A CA 1
ATOM 2480 C C . TYR A 1 307 ? -20.372 3.634 32.727 1.00 83.25 307 TYR A C 1
ATOM 2482 O O . TYR A 1 307 ? -21.350 3.799 31.989 1.00 83.25 307 TYR A O 1
ATOM 2490 N N . PRO A 1 308 ? -20.275 4.232 33.930 1.00 82.50 308 PRO A N 1
ATOM 2491 C CA . PRO A 1 308 ? -21.271 5.174 34.429 1.00 82.50 308 PRO A CA 1
ATOM 2492 C C . PRO A 1 308 ? -21.505 6.358 33.474 1.00 82.50 308 PRO A C 1
ATOM 2494 O O . PRO A 1 308 ? -20.622 6.688 32.676 1.00 82.50 308 PRO A O 1
ATOM 2497 N N . PRO A 1 309 ? -22.671 7.030 33.563 1.00 84.62 309 PRO A N 1
ATOM 2498 C CA . PRO A 1 309 ? -22.948 8.229 32.780 1.00 84.62 309 PRO A CA 1
ATOM 2499 C C . PRO A 1 309 ? -21.850 9.281 32.972 1.00 84.62 309 PRO A C 1
ATOM 2501 O O . PRO A 1 309 ? -21.471 9.584 34.101 1.00 84.62 309 PRO A O 1
ATOM 2504 N N . ILE A 1 310 ? -21.360 9.844 31.867 1.00 86.44 310 ILE A N 1
ATOM 2505 C CA . ILE A 1 310 ? -20.272 10.834 31.880 1.00 86.44 310 ILE A CA 1
ATOM 2506 C C . ILE A 1 310 ? -20.779 12.167 32.432 1.00 86.44 310 ILE A C 1
ATOM 2508 O O . ILE A 1 310 ? -20.112 12.826 33.225 1.00 86.44 310 ILE A O 1
ATOM 2512 N N . PHE A 1 311 ? -21.985 12.563 32.024 1.00 88.69 311 PHE A N 1
ATOM 2513 C CA . PHE A 1 311 ? -22.609 13.798 32.480 1.00 88.69 311 PHE A CA 1
ATOM 2514 C C . PHE A 1 311 ? -23.588 13.525 33.623 1.00 88.69 311 PHE A C 1
ATOM 2516 O O . PHE A 1 311 ? -24.250 12.490 33.652 1.00 88.69 311 PHE A O 1
ATOM 2523 N N . LYS A 1 312 ? -23.767 14.491 34.530 1.00 85.50 312 LYS A N 1
ATOM 2524 C CA . LYS A 1 312 ? -24.846 14.425 35.535 1.00 85.50 312 LYS A CA 1
ATOM 2525 C C . LYS A 1 312 ? -26.235 14.522 34.891 1.00 85.50 312 LYS A C 1
ATOM 2527 O O . LYS A 1 312 ? -27.192 13.925 35.364 1.00 85.50 312 LYS A O 1
ATOM 2532 N N . SER A 1 313 ? -26.342 15.263 33.788 1.00 91.69 313 SER A N 1
ATOM 2533 C CA . SER A 1 313 ? -27.591 15.458 33.051 1.00 91.69 313 SER A CA 1
ATOM 2534 C C . SER A 1 313 ? -27.905 14.261 32.144 1.00 91.69 313 SER A C 1
ATOM 2536 O O . SER A 1 313 ? -27.118 13.907 31.260 1.00 91.69 313 SER A O 1
ATOM 2538 N N . ALA A 1 314 ? -29.089 13.665 32.312 1.00 88.56 314 ALA A N 1
ATOM 2539 C CA . ALA A 1 314 ? -29.576 12.585 31.449 1.00 88.56 314 ALA A CA 1
ATOM 2540 C C . ALA A 1 314 ? -29.683 13.021 29.974 1.00 88.56 314 ALA A C 1
ATOM 2542 O O . ALA A 1 314 ? -29.340 12.249 29.077 1.00 88.56 314 ALA A O 1
ATOM 2543 N N . TYR A 1 315 ? -30.070 14.278 29.733 1.00 89.81 315 TYR A N 1
ATOM 2544 C CA . TYR A 1 315 ? -30.151 14.874 28.398 1.00 89.81 315 TYR A CA 1
ATOM 2545 C C . TYR A 1 315 ? -28.789 14.892 27.688 1.00 89.81 315 TYR A C 1
ATOM 2547 O O . TYR A 1 315 ? -28.670 14.401 26.567 1.00 89.81 315 TYR A O 1
ATOM 2555 N N . HIS A 1 316 ? -27.730 15.350 28.362 1.00 90.44 316 HIS A N 1
ATOM 2556 C CA . HIS A 1 316 ? -26.383 15.402 27.776 1.00 90.44 316 HIS A CA 1
ATOM 2557 C C . HIS A 1 316 ? -25.827 14.004 27.460 1.00 90.44 316 HIS A C 1
ATOM 2559 O O . HIS A 1 316 ? -25.225 13.796 26.408 1.00 90.44 316 HIS A O 1
ATOM 2565 N N . ASN A 1 317 ? -26.087 13.008 28.315 1.00 89.19 317 ASN A N 1
ATOM 2566 C CA . ASN A 1 317 ? -25.722 11.619 28.010 1.00 89.19 317 ASN A CA 1
ATOM 2567 C C . ASN A 1 317 ? -26.504 11.053 26.817 1.00 89.19 317 ASN A C 1
ATOM 2569 O O . ASN A 1 317 ? -25.980 10.223 26.071 1.00 89.19 317 ASN A O 1
ATOM 2573 N N . HIS A 1 318 ? -27.762 11.464 26.641 1.00 88.88 318 HIS A N 1
ATOM 2574 C CA . HIS A 1 318 ? -28.559 11.069 25.485 1.00 88.88 318 HIS A CA 1
ATOM 2575 C C . HIS A 1 318 ? -28.001 11.672 24.190 1.00 88.88 318 HIS A C 1
ATOM 2577 O O . HIS A 1 318 ? -27.789 10.931 23.229 1.00 88.88 3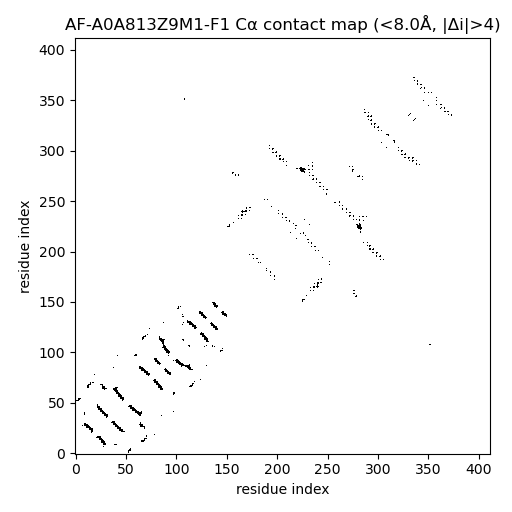18 HIS A O 1
ATOM 2583 N N . LEU A 1 319 ? -27.671 12.968 24.194 1.00 91.88 319 LEU A N 1
ATOM 2584 C CA . LEU A 1 319 ? -27.026 13.638 23.061 1.00 91.88 319 LEU A CA 1
ATOM 2585 C C . LEU A 1 319 ? -25.688 12.990 22.689 1.00 91.88 319 LEU A C 1
ATOM 2587 O O . LEU A 1 319 ? -25.453 12.718 21.516 1.00 91.88 319 LEU A O 1
ATOM 2591 N N . LEU A 1 320 ? -24.848 12.655 23.674 1.00 92.44 320 LEU A N 1
ATOM 2592 C CA . LEU A 1 320 ? -23.580 11.961 23.435 1.00 92.44 320 LEU A CA 1
ATOM 2593 C C . LEU A 1 320 ? -23.785 10.608 22.732 1.00 92.44 320 LEU A C 1
ATOM 2595 O O . LEU A 1 320 ? -23.067 10.276 21.789 1.00 92.44 320 LEU A O 1
ATOM 2599 N N . LYS A 1 321 ? -24.786 9.827 23.161 1.00 90.88 321 LYS A N 1
ATOM 2600 C CA . LYS A 1 321 ? -25.127 8.544 22.523 1.00 90.88 321 LYS A CA 1
ATOM 2601 C C . LYS A 1 321 ? -25.581 8.732 21.075 1.00 90.88 321 LYS A C 1
ATOM 2603 O O . LYS A 1 321 ? -25.203 7.926 20.230 1.00 90.88 321 LYS A O 1
ATOM 2608 N N . ILE A 1 322 ? -26.368 9.773 20.794 1.00 90.44 322 ILE A N 1
ATOM 2609 C CA . ILE A 1 322 ? -26.794 10.117 19.430 1.00 90.44 322 ILE A CA 1
ATOM 2610 C C . ILE A 1 322 ? -25.586 10.511 18.580 1.00 90.44 322 ILE A C 1
ATOM 2612 O O . ILE A 1 322 ? -25.419 9.966 17.493 1.00 90.44 322 ILE A O 1
ATOM 2616 N N . PHE A 1 323 ? -24.725 11.398 19.085 1.00 94.44 323 PHE A N 1
ATOM 2617 C CA . PHE A 1 323 ? -23.513 11.835 18.393 1.00 94.44 323 PHE A CA 1
ATOM 2618 C C . PHE A 1 323 ? -22.623 10.648 18.011 1.00 94.44 323 PHE A C 1
ATOM 2620 O O . PHE A 1 323 ? -22.208 10.532 16.861 1.00 94.44 323 PHE A O 1
ATOM 2627 N N . ILE A 1 324 ? -22.396 9.718 18.942 1.00 93.56 324 ILE A N 1
ATOM 2628 C CA . ILE A 1 324 ? -21.573 8.530 18.689 1.00 93.56 324 ILE A CA 1
ATOM 2629 C C . ILE A 1 324 ? -22.236 7.575 17.703 1.00 93.56 324 ILE A C 1
ATOM 2631 O O . ILE A 1 324 ? -21.555 7.037 16.833 1.00 93.56 324 ILE A O 1
ATOM 2635 N N . ASP A 1 325 ? -23.552 7.364 17.809 1.00 90.19 325 ASP A N 1
ATOM 2636 C CA . ASP A 1 325 ? -24.273 6.532 16.847 1.00 90.19 325 ASP A CA 1
ATOM 2637 C C . ASP A 1 325 ? -24.171 7.148 15.435 1.00 90.19 325 ASP A C 1
ATOM 2639 O O . ASP A 1 325 ? -23.794 6.435 14.507 1.00 90.19 325 ASP A O 1
ATOM 2643 N N . ILE A 1 326 ? -24.419 8.454 15.266 1.00 92.56 326 ILE A N 1
ATOM 2644 C CA . ILE A 1 326 ? -24.303 9.159 13.973 1.00 92.56 326 ILE A CA 1
ATOM 2645 C C . ILE A 1 326 ? -22.869 9.096 13.440 1.00 92.56 326 ILE A C 1
ATOM 2647 O O . ILE A 1 326 ? -22.663 8.705 12.290 1.00 92.56 326 ILE A O 1
ATOM 2651 N N . GLY A 1 327 ? -21.882 9.424 14.276 1.00 93.69 327 GLY A N 1
ATOM 2652 C CA . GLY A 1 327 ? -20.469 9.377 13.915 1.00 93.69 327 GLY A CA 1
ATOM 2653 C C . GLY A 1 327 ? -20.041 7.983 13.467 1.00 93.69 327 GLY A C 1
ATOM 2654 O O . GLY A 1 327 ? -19.377 7.849 12.441 1.00 93.69 327 GLY A O 1
ATOM 2655 N N . ASN A 1 328 ? -20.513 6.929 14.143 1.00 92.94 328 ASN A N 1
ATOM 2656 C CA . ASN A 1 328 ? -20.281 5.550 13.723 1.00 92.94 328 ASN A CA 1
ATOM 2657 C C . ASN A 1 328 ? -20.856 5.271 12.328 1.00 92.94 328 ASN A C 1
ATOM 2659 O O . ASN A 1 328 ? -20.181 4.638 11.533 1.00 92.94 328 ASN A O 1
ATOM 2663 N N . TYR A 1 329 ? -22.077 5.713 12.011 1.00 90.81 329 TYR A N 1
ATOM 2664 C CA . TYR A 1 329 ? -22.657 5.506 10.675 1.00 90.81 329 TYR A CA 1
ATOM 2665 C C . TYR A 1 329 ? -21.889 6.250 9.585 1.00 90.81 329 TYR A C 1
ATOM 2667 O O . TYR A 1 329 ? -21.546 5.656 8.563 1.00 90.81 329 TYR A O 1
ATOM 2675 N N . LEU A 1 330 ? -21.606 7.534 9.811 1.00 93.56 330 LEU A N 1
ATOM 2676 C CA . LEU A 1 330 ? -20.930 8.379 8.834 1.00 93.56 330 LEU A CA 1
ATOM 2677 C C . LEU A 1 330 ? -19.526 7.847 8.532 1.00 93.56 330 LEU A C 1
ATOM 2679 O O . LEU A 1 330 ? -19.185 7.605 7.378 1.00 93.56 330 LEU A O 1
ATOM 2683 N N . THR A 1 331 ? -18.735 7.591 9.575 1.00 94.31 331 THR A N 1
ATOM 2684 C CA . THR A 1 331 ? -17.377 7.053 9.417 1.00 94.31 331 THR A CA 1
ATOM 2685 C C . THR A 1 331 ? -17.368 5.634 8.866 1.00 94.31 331 THR A C 1
ATOM 2687 O O . THR A 1 331 ? -16.452 5.286 8.126 1.00 94.31 331 THR A O 1
ATOM 2690 N N . PHE A 1 332 ? -18.384 4.818 9.164 1.00 92.44 332 PHE A N 1
ATOM 2691 C CA . PHE A 1 332 ? -18.501 3.486 8.577 1.00 92.44 332 PHE A CA 1
ATOM 2692 C C . PHE A 1 332 ? -18.633 3.593 7.060 1.00 92.44 332 PHE A C 1
ATOM 2694 O O . PHE A 1 332 ? -17.890 2.938 6.340 1.00 92.44 332 PHE A O 1
ATOM 2701 N N . ILE A 1 333 ? -19.527 4.452 6.564 1.00 92.25 333 ILE A N 1
ATOM 2702 C CA . ILE A 1 333 ? -19.700 4.643 5.121 1.00 92.25 333 ILE A CA 1
ATOM 2703 C C . ILE A 1 333 ? -18.410 5.189 4.501 1.00 92.25 333 ILE A C 1
ATOM 2705 O O . ILE A 1 333 ? -17.891 4.596 3.559 1.00 92.25 333 ILE A O 1
ATOM 2709 N N . LEU A 1 334 ? -17.859 6.267 5.064 1.00 93.56 334 LEU A N 1
ATOM 2710 C CA . LEU A 1 334 ? -16.698 6.952 4.495 1.00 93.56 334 LEU A CA 1
ATOM 2711 C C . LEU A 1 334 ? -15.441 6.078 4.464 1.00 93.56 334 LEU A C 1
ATOM 2713 O O . LEU A 1 334 ? -14.833 5.936 3.411 1.00 93.56 334 LEU A O 1
ATOM 2717 N N . PHE A 1 335 ? -15.053 5.470 5.586 1.00 93.56 335 PHE A N 1
ATOM 2718 C CA . PHE A 1 335 ? -13.765 4.777 5.680 1.00 93.56 335 PHE A CA 1
ATOM 2719 C C . PHE A 1 335 ? -13.852 3.303 5.275 1.00 93.56 335 PHE A C 1
ATOM 2721 O O . PHE A 1 335 ? -12.953 2.806 4.601 1.00 93.56 335 PHE A O 1
ATOM 2728 N N . ARG A 1 336 ? -14.940 2.590 5.614 1.00 91.12 336 ARG A N 1
ATOM 2729 C CA . ARG A 1 336 ? -15.056 1.155 5.286 1.00 91.12 336 ARG A CA 1
ATOM 2730 C C . ARG A 1 336 ? -15.364 0.930 3.807 1.00 91.12 336 ARG A C 1
ATOM 2732 O O . ARG A 1 336 ? -14.763 0.050 3.202 1.00 91.12 336 ARG A O 1
ATOM 2739 N N . PHE A 1 337 ? -16.253 1.715 3.193 1.00 91.50 337 PHE A N 1
ATOM 2740 C CA . PHE A 1 337 ? -16.435 1.643 1.735 1.00 91.50 337 PHE A CA 1
ATOM 2741 C C . PHE A 1 337 ? -15.369 2.443 0.982 1.00 91.50 337 PHE A C 1
ATOM 2743 O O . PHE A 1 337 ? -14.982 2.041 -0.114 1.00 91.50 337 PHE A O 1
ATOM 2750 N N . GLY A 1 338 ? -14.827 3.507 1.585 1.00 91.25 338 GLY A N 1
ATOM 2751 C CA . GLY A 1 338 ? -13.719 4.270 1.009 1.00 91.25 338 GLY A CA 1
ATOM 2752 C C . GLY A 1 338 ? -12.491 3.413 0.721 1.00 91.25 338 GLY A C 1
ATOM 2753 O O . GLY A 1 338 ? -11.959 3.489 -0.382 1.00 91.25 338 GLY A O 1
ATOM 2754 N N . ILE A 1 339 ? -12.078 2.530 1.641 1.00 90.56 339 ILE A N 1
ATOM 2755 C CA . ILE A 1 339 ? -10.928 1.646 1.385 1.00 90.56 339 ILE A CA 1
ATOM 2756 C C . ILE A 1 339 ? -11.182 0.655 0.240 1.00 90.56 339 ILE A C 1
ATOM 2758 O O . ILE A 1 339 ? -10.273 0.362 -0.532 1.00 90.56 339 ILE A O 1
ATOM 2762 N N . VAL A 1 340 ? -12.422 0.182 0.072 1.00 91.38 340 VAL A N 1
ATOM 2763 C CA . VAL A 1 340 ? -12.794 -0.682 -1.062 1.00 91.38 340 VAL A CA 1
ATOM 2764 C C . VAL A 1 340 ? -12.669 0.099 -2.369 1.00 91.38 340 VAL A C 1
ATOM 2766 O O . VAL A 1 340 ? -12.060 -0.392 -3.314 1.00 91.38 340 VAL A O 1
ATOM 2769 N N . TYR A 1 341 ? -13.169 1.337 -2.406 1.00 91.44 341 TYR A N 1
ATOM 2770 C CA . TYR A 1 341 ? -13.013 2.223 -3.560 1.00 91.44 341 TYR A CA 1
ATOM 2771 C C . TYR A 1 341 ? -11.539 2.499 -3.886 1.00 91.44 341 TYR A C 1
ATOM 2773 O O . TYR A 1 341 ? -11.133 2.375 -5.039 1.00 91.44 341 TYR A O 1
ATOM 2781 N N . VAL A 1 342 ? -10.720 2.817 -2.878 1.00 89.88 342 VAL A N 1
ATOM 2782 C CA . VAL A 1 342 ? -9.274 3.027 -3.051 1.00 89.88 342 VAL A CA 1
ATOM 2783 C C . VAL A 1 342 ? -8.604 1.771 -3.609 1.00 89.88 342 VAL A C 1
ATOM 2785 O O . VAL A 1 342 ? -7.812 1.881 -4.541 1.00 89.88 342 VAL A O 1
ATOM 2788 N N . GLY A 1 343 ? -8.953 0.586 -3.098 1.00 86.88 343 GLY A N 1
ATOM 2789 C CA . GLY A 1 343 ? -8.441 -0.691 -3.595 1.00 86.88 343 GLY A CA 1
ATOM 2790 C C . GLY A 1 343 ? -8.830 -0.972 -5.050 1.00 86.88 343 GLY A C 1
ATOM 2791 O O . GLY A 1 343 ? -7.979 -1.358 -5.847 1.00 86.88 343 GLY A O 1
ATOM 2792 N N . LEU A 1 344 ? -10.085 -0.713 -5.430 1.00 89.31 344 LEU A N 1
ATOM 2793 C CA . LEU A 1 344 ? -10.546 -0.843 -6.819 1.00 89.31 344 LEU A CA 1
ATOM 2794 C C . LEU A 1 344 ? -9.841 0.152 -7.750 1.00 89.31 344 LEU A C 1
ATOM 2796 O O . LEU A 1 344 ? -9.399 -0.221 -8.834 1.00 89.31 344 LEU A O 1
ATOM 2800 N N . ARG A 1 345 ? -9.679 1.407 -7.317 1.00 87.25 345 ARG A N 1
ATOM 2801 C CA . ARG A 1 345 ? -8.942 2.426 -8.075 1.00 87.25 345 ARG A CA 1
ATOM 2802 C C . ARG A 1 345 ? -7.469 2.047 -8.244 1.00 87.25 345 ARG A C 1
ATOM 2804 O O . ARG A 1 345 ? -6.917 2.254 -9.320 1.00 87.25 345 ARG A O 1
ATOM 2811 N N . ALA A 1 346 ? -6.839 1.496 -7.207 1.00 83.25 346 ALA A N 1
ATOM 2812 C CA . ALA A 1 346 ? -5.461 1.012 -7.265 1.00 83.25 346 ALA A CA 1
ATOM 2813 C C . ALA A 1 346 ? -5.307 -0.106 -8.303 1.00 83.25 346 ALA A C 1
ATOM 2815 O O . ALA A 1 346 ? -4.436 -0.025 -9.163 1.00 83.25 346 ALA A O 1
ATOM 2816 N N . LEU A 1 347 ? -6.210 -1.091 -8.281 1.00 84.19 347 LEU A N 1
ATOM 2817 C CA . LEU A 1 347 ? -6.247 -2.172 -9.267 1.00 84.19 347 LEU A CA 1
ATOM 2818 C C . LEU A 1 347 ? -6.446 -1.658 -10.697 1.00 84.19 347 LEU A C 1
ATOM 2820 O O . LEU A 1 347 ? -5.839 -2.196 -11.615 1.00 84.19 347 LEU A O 1
ATOM 2824 N N . TYR A 1 348 ? -7.261 -0.619 -10.887 1.00 84.19 348 TYR A N 1
ATOM 2825 C CA . TYR A 1 348 ? -7.506 -0.035 -12.206 1.00 84.19 348 TYR A CA 1
ATOM 2826 C C . TYR A 1 348 ? -6.294 0.735 -12.754 1.00 84.19 348 TYR A C 1
ATOM 2828 O O . TYR A 1 348 ? -5.931 0.564 -13.910 1.00 84.19 348 TYR A O 1
ATOM 2836 N N . ILE A 1 349 ? -5.655 1.577 -11.934 1.00 78.69 349 ILE A N 1
ATOM 2837 C CA . ILE A 1 349 ? -4.570 2.466 -12.392 1.00 78.69 349 ILE A CA 1
ATOM 2838 C C . ILE A 1 349 ? -3.221 1.745 -12.441 1.00 78.69 349 ILE A C 1
ATOM 2840 O O . ILE A 1 349 ? -2.408 1.996 -13.324 1.00 78.69 349 ILE A O 1
ATOM 2844 N N . GLN A 1 350 ? -2.957 0.886 -11.459 1.00 72.75 350 GLN A N 1
ATOM 2845 C CA . GLN A 1 350 ? -1.647 0.269 -11.254 1.00 72.75 350 GLN A CA 1
ATOM 2846 C C . GLN A 1 350 ? -1.663 -1.231 -11.543 1.00 72.75 350 GLN A C 1
ATOM 2848 O O . GLN A 1 350 ? -0.628 -1.871 -11.420 1.00 72.75 350 GLN A O 1
ATOM 2853 N N . GLY A 1 351 ? -2.798 -1.810 -11.943 1.00 69.44 351 GLY A N 1
ATOM 2854 C CA . GLY A 1 351 ? -2.938 -3.255 -12.130 1.00 69.44 351 GLY A CA 1
ATOM 2855 C C . GLY A 1 351 ? -1.971 -3.869 -13.141 1.00 69.44 351 GLY A C 1
ATOM 2856 O O . GLY A 1 351 ? -1.660 -5.047 -13.008 1.00 69.44 351 GLY A O 1
ATOM 2857 N N . GLU A 1 352 ? -1.487 -3.100 -14.116 1.00 69.25 352 GLU A N 1
ATOM 2858 C CA . GLU A 1 352 ? -0.476 -3.552 -15.088 1.00 69.25 352 GLU A CA 1
ATOM 2859 C C . GLU A 1 352 ? 0.960 -3.408 -14.566 1.00 69.25 352 GLU A C 1
ATOM 2861 O O . GLU A 1 352 ? 1.890 -3.983 -15.122 1.00 69.25 352 GLU A O 1
ATOM 2866 N N . ARG A 1 353 ? 1.159 -2.662 -13.469 1.00 63.12 353 ARG A N 1
ATOM 2867 C CA . ARG A 1 353 ? 2.466 -2.482 -12.822 1.00 63.12 353 ARG A CA 1
ATOM 2868 C C . ARG A 1 353 ? 2.808 -3.558 -11.802 1.00 63.12 353 ARG A C 1
ATOM 2870 O O . ARG A 1 353 ? 3.941 -3.624 -11.336 1.00 63.12 353 ARG A O 1
ATOM 2877 N N . VAL A 1 354 ? 1.822 -4.349 -11.397 1.00 66.38 354 VAL A N 1
ATOM 2878 C CA . VAL A 1 354 ? 1.952 -5.277 -10.280 1.00 66.38 354 VAL A CA 1
ATOM 2879 C C . VAL A 1 354 ? 1.911 -6.707 -10.805 1.00 66.38 354 VAL A C 1
ATOM 2881 O O . VAL A 1 354 ? 1.031 -7.058 -11.587 1.00 66.38 354 VAL A O 1
ATOM 2884 N N . HIS A 1 355 ? 2.832 -7.545 -10.324 1.00 72.19 355 HIS A N 1
ATOM 2885 C CA . HIS A 1 355 ? 2.897 -8.962 -10.674 1.00 72.19 355 HIS A CA 1
ATOM 2886 C C . HIS A 1 355 ? 1.509 -9.641 -10.568 1.00 72.19 355 HIS A C 1
ATOM 2888 O O . HIS A 1 355 ? 0.817 -9.438 -9.557 1.00 72.19 355 HIS A O 1
ATOM 2894 N N . PRO A 1 356 ? 1.099 -10.489 -11.537 1.00 72.69 356 PRO A N 1
ATOM 2895 C CA . PRO A 1 356 ? -0.256 -11.054 -11.611 1.00 72.69 356 PRO A CA 1
ATOM 2896 C C . PRO A 1 356 ? -0.746 -11.727 -10.320 1.00 72.69 356 PRO A C 1
ATOM 2898 O O . PRO A 1 356 ? -1.916 -11.615 -9.956 1.00 72.69 356 PRO A O 1
ATOM 2901 N N . VAL A 1 357 ? 0.159 -12.375 -9.581 1.00 72.88 357 VAL A N 1
ATOM 2902 C CA . VAL A 1 357 ? -0.143 -13.011 -8.284 1.00 72.88 357 VAL A CA 1
ATOM 2903 C C . VAL A 1 357 ? -0.583 -11.989 -7.231 1.00 72.88 357 VAL A C 1
ATOM 2905 O O . VAL A 1 357 ? -1.573 -12.203 -6.532 1.00 72.88 357 VAL A O 1
ATOM 2908 N N . ILE A 1 358 ? 0.117 -10.858 -7.129 1.00 73.88 358 ILE A N 1
ATOM 2909 C CA . ILE A 1 358 ? -0.222 -9.799 -6.171 1.00 73.88 358 ILE A CA 1
ATOM 2910 C C . ILE A 1 358 ? -1.528 -9.128 -6.608 1.00 73.88 358 ILE A C 1
ATOM 2912 O O . ILE A 1 358 ? -2.395 -8.895 -5.770 1.00 73.88 358 ILE A O 1
ATOM 2916 N N . LYS A 1 359 ? -1.730 -8.910 -7.917 1.00 78.00 359 LYS A N 1
ATOM 2917 C CA . LYS A 1 359 ? -2.999 -8.407 -8.472 1.00 78.00 359 LYS A CA 1
ATOM 2918 C C . LYS A 1 359 ? -4.179 -9.301 -8.064 1.00 78.00 359 LYS A C 1
ATOM 2920 O O . LYS A 1 359 ? -5.165 -8.800 -7.523 1.00 78.00 359 LYS A O 1
ATOM 2925 N N . ALA A 1 360 ? -4.064 -10.621 -8.237 1.00 81.75 360 ALA A N 1
ATOM 2926 C CA . ALA A 1 360 ? -5.094 -11.587 -7.842 1.00 81.75 360 ALA A CA 1
ATOM 2927 C C . ALA A 1 360 ? -5.355 -11.595 -6.322 1.00 81.75 360 ALA A C 1
ATOM 2929 O O . ALA A 1 360 ? -6.507 -11.629 -5.873 1.00 81.75 360 ALA A O 1
ATOM 2930 N N . TYR A 1 361 ? -4.295 -11.503 -5.517 1.00 79.62 361 TYR A N 1
ATOM 2931 C CA . TYR A 1 361 ? -4.398 -11.386 -4.064 1.00 79.62 361 TYR A CA 1
ATOM 2932 C C . TYR A 1 361 ? -5.140 -10.108 -3.641 1.00 79.62 361 TYR A C 1
ATOM 2934 O O . TYR A 1 361 ? -6.085 -10.166 -2.850 1.00 79.62 361 TYR A O 1
ATOM 2942 N N . THR A 1 362 ? -4.789 -8.960 -4.224 1.00 80.25 362 THR A N 1
ATOM 2943 C CA . THR A 1 362 ? -5.446 -7.676 -3.957 1.00 80.25 362 THR A CA 1
ATOM 2944 C C . THR A 1 362 ? -6.925 -7.704 -4.348 1.00 80.25 362 THR A C 1
ATOM 2946 O O . THR A 1 362 ? -7.761 -7.262 -3.560 1.00 80.25 362 THR A O 1
ATOM 2949 N N . VAL A 1 363 ? -7.285 -8.287 -5.500 1.00 87.31 363 VAL A N 1
ATOM 2950 C CA . VAL A 1 363 ? -8.693 -8.482 -5.910 1.00 87.31 363 VAL A CA 1
ATOM 2951 C C . VAL A 1 363 ? -9.464 -9.291 -4.867 1.00 87.31 363 VAL A C 1
ATOM 2953 O O . VAL A 1 363 ? -10.583 -8.925 -4.494 1.00 87.31 363 VAL A O 1
ATOM 2956 N N . THR A 1 364 ? -8.860 -10.367 -4.362 1.00 86.19 364 THR A N 1
ATOM 2957 C CA . THR A 1 364 ? -9.481 -11.244 -3.361 1.00 86.19 364 THR A CA 1
ATOM 2958 C C . THR A 1 364 ? -9.728 -10.499 -2.049 1.00 86.19 364 THR A C 1
ATOM 2960 O O . THR A 1 364 ? -10.829 -10.571 -1.494 1.00 86.19 364 THR A O 1
ATOM 2963 N N . ILE A 1 365 ? -8.746 -9.727 -1.568 1.00 84.62 365 ILE A N 1
ATOM 2964 C CA . ILE A 1 365 ? -8.878 -8.924 -0.342 1.00 84.62 365 ILE A CA 1
ATOM 2965 C C . ILE A 1 365 ? -9.945 -7.847 -0.488 1.00 84.62 365 ILE A C 1
ATOM 2967 O O . ILE A 1 365 ? -10.809 -7.729 0.381 1.00 84.62 365 ILE A O 1
ATOM 2971 N N . VAL A 1 366 ? -9.897 -7.058 -1.564 1.00 87.62 366 VAL A N 1
ATOM 2972 C CA . VAL A 1 366 ? -10.822 -5.935 -1.779 1.00 87.62 366 VAL A CA 1
ATOM 2973 C C . VAL A 1 366 ? -12.261 -6.445 -1.863 1.00 87.62 366 VAL A C 1
ATOM 2975 O O . VAL A 1 366 ? -13.154 -5.884 -1.225 1.00 87.62 366 VAL A O 1
ATOM 2978 N N . SER A 1 367 ? -12.472 -7.563 -2.563 1.00 88.06 367 SER A N 1
ATOM 2979 C CA . SER A 1 367 ? -13.781 -8.218 -2.681 1.00 88.06 367 SER A CA 1
ATOM 2980 C C . SER A 1 367 ? -14.274 -8.764 -1.336 1.00 88.06 367 SER A C 1
ATOM 2982 O O . SER A 1 367 ? -15.420 -8.523 -0.947 1.00 88.06 367 SER A O 1
ATOM 2984 N N . SER A 1 368 ? -13.397 -9.434 -0.578 1.00 86.06 368 SER A N 1
ATOM 2985 C CA . SER A 1 368 ? -13.708 -9.956 0.763 1.00 86.06 368 SER A CA 1
ATOM 2986 C C . SER A 1 368 ? -14.064 -8.832 1.741 1.00 86.06 368 SER A C 1
ATOM 2988 O O . SER A 1 368 ? -15.058 -8.927 2.463 1.00 86.06 368 SER A O 1
ATOM 2990 N N . MET A 1 369 ? -13.305 -7.733 1.731 1.00 85.69 369 MET A N 1
ATOM 2991 C CA . MET A 1 369 ? -13.585 -6.541 2.536 1.00 85.69 369 MET A CA 1
ATOM 2992 C C . MET A 1 369 ? -14.915 -5.892 2.152 1.00 85.69 369 MET A C 1
ATOM 2994 O O . MET A 1 369 ? -15.711 -5.568 3.035 1.00 85.69 369 MET A O 1
ATOM 2998 N N . GLY A 1 370 ? -15.199 -5.753 0.854 1.00 89.12 370 GLY A N 1
ATOM 2999 C CA . GLY A 1 370 ? -16.485 -5.252 0.365 1.00 89.12 370 GLY A CA 1
ATOM 3000 C C . GLY A 1 370 ? -17.659 -6.078 0.889 1.00 89.12 370 GLY A C 1
ATOM 3001 O O . GLY A 1 370 ? -18.595 -5.530 1.475 1.00 89.12 370 GLY A O 1
ATOM 3002 N N . PHE A 1 371 ? -17.572 -7.403 0.770 1.00 90.88 371 PHE A N 1
ATOM 3003 C CA . PHE A 1 371 ? -18.602 -8.317 1.258 1.00 90.88 371 PHE A CA 1
ATOM 3004 C C . PHE A 1 371 ? -18.803 -8.231 2.781 1.00 90.88 371 PHE A C 1
ATOM 3006 O O . PHE A 1 371 ? -19.935 -8.097 3.259 1.00 90.88 371 PHE A O 1
ATOM 3013 N N . LEU A 1 372 ? -17.715 -8.237 3.559 1.00 86.94 372 LEU A N 1
ATOM 3014 C CA . LEU A 1 372 ? -17.778 -8.092 5.017 1.00 86.94 372 LEU A CA 1
ATOM 3015 C C . LEU A 1 372 ? -18.410 -6.758 5.432 1.00 86.94 372 LEU A C 1
ATOM 3017 O O . LEU A 1 372 ? -19.247 -6.732 6.339 1.00 86.94 372 LEU A O 1
ATOM 3021 N N . ASN A 1 373 ? -18.075 -5.662 4.749 1.00 89.69 373 ASN A N 1
ATOM 3022 C CA . ASN A 1 373 ? -18.637 -4.343 5.033 1.00 89.69 373 ASN A CA 1
ATOM 3023 C C . ASN A 1 373 ? -20.146 -4.284 4.756 1.00 89.69 373 ASN A C 1
ATOM 3025 O O . ASN A 1 373 ? -20.879 -3.685 5.546 1.00 89.69 373 ASN A O 1
ATOM 3029 N N . VAL A 1 374 ? -20.638 -4.973 3.720 1.00 91.75 374 VAL A N 1
ATOM 3030 C CA . VAL A 1 374 ? -22.082 -5.119 3.460 1.00 91.75 374 VAL A CA 1
ATOM 3031 C C . VAL A 1 374 ? -22.775 -5.886 4.592 1.00 91.75 374 VAL A C 1
ATOM 3033 O O . VAL A 1 374 ? -23.795 -5.425 5.113 1.00 91.75 374 VAL A O 1
ATOM 3036 N N . ILE A 1 375 ? -22.212 -7.016 5.040 1.00 88.62 375 ILE A N 1
ATOM 3037 C CA . ILE A 1 375 ? -22.766 -7.790 6.167 1.00 88.62 375 ILE A CA 1
ATOM 3038 C C . ILE A 1 375 ? -22.814 -6.941 7.442 1.00 88.62 375 ILE A C 1
ATOM 3040 O O . ILE A 1 375 ? -23.818 -6.941 8.165 1.00 88.62 375 ILE A O 1
ATOM 3044 N N . LEU A 1 376 ? -21.730 -6.227 7.742 1.00 85.88 376 LEU A N 1
ATOM 3045 C CA . LEU A 1 376 ? -21.632 -5.374 8.921 1.00 85.88 376 LEU A CA 1
ATOM 3046 C C . LEU A 1 376 ? -22.636 -4.217 8.861 1.00 85.88 376 LEU A C 1
ATOM 3048 O O . LEU A 1 376 ? -23.317 -3.970 9.860 1.00 85.88 376 LEU A O 1
ATOM 3052 N N . LEU A 1 377 ? -22.813 -3.582 7.697 1.00 87.88 377 LEU A N 1
ATOM 3053 C CA . LEU A 1 377 ? -23.820 -2.541 7.488 1.00 87.88 377 LEU A CA 1
ATOM 3054 C C . LEU A 1 377 ? -25.238 -3.080 7.712 1.00 87.88 377 LEU A C 1
ATOM 3056 O O . LEU A 1 377 ? -26.021 -2.481 8.452 1.00 87.88 377 LEU A O 1
ATOM 3060 N N . TYR A 1 378 ? -25.557 -4.248 7.149 1.00 88.62 378 TYR A N 1
ATOM 3061 C CA . TYR A 1 378 ? -26.850 -4.899 7.362 1.00 88.62 378 TYR A CA 1
ATOM 3062 C C . TYR A 1 378 ? -27.113 -5.172 8.852 1.00 88.62 378 TYR A C 1
ATOM 3064 O O . TYR A 1 378 ? -28.189 -4.857 9.372 1.00 88.62 378 TYR A O 1
ATOM 3072 N N . ARG A 1 379 ? -26.123 -5.712 9.580 1.00 85.12 379 ARG A N 1
ATOM 3073 C CA . ARG A 1 379 ? -26.228 -5.949 11.033 1.00 85.12 379 ARG A CA 1
ATOM 3074 C C . ARG A 1 379 ? -26.449 -4.647 11.804 1.00 85.12 379 ARG A C 1
ATOM 3076 O O . ARG A 1 379 ? -27.269 -4.616 12.728 1.00 85.12 379 ARG A O 1
ATOM 3083 N N . LEU A 1 380 ? -25.752 -3.580 11.417 1.00 82.25 380 LEU A N 1
ATOM 3084 C CA . LEU A 1 380 ? -25.867 -2.257 12.021 1.00 82.25 380 LEU A CA 1
ATOM 3085 C C . LEU A 1 380 ? -27.295 -1.705 11.861 1.00 82.25 380 LEU A C 1
ATOM 3087 O O . LEU A 1 380 ? -27.937 -1.378 12.866 1.00 82.25 380 LEU A O 1
ATOM 3091 N N . LEU A 1 381 ? -27.835 -1.723 10.638 1.00 83.94 381 LEU A N 1
ATOM 3092 C CA . LEU A 1 381 ? -29.193 -1.270 10.319 1.00 83.94 381 LEU A CA 1
ATOM 3093 C C . LEU A 1 381 ? -30.260 -2.097 11.050 1.00 83.94 381 LEU A C 1
ATOM 3095 O O . LEU A 1 381 ? -31.141 -1.545 11.715 1.00 83.94 381 LEU A O 1
ATOM 3099 N N . LYS A 1 382 ? -30.142 -3.431 11.023 1.00 84.69 382 LYS A N 1
ATOM 3100 C CA . LYS A 1 382 ? -31.065 -4.344 11.720 1.00 84.69 382 LYS A CA 1
ATOM 3101 C C . LYS A 1 382 ? -31.134 -4.063 13.223 1.00 84.69 382 LYS A C 1
ATOM 3103 O O . LYS A 1 382 ? -32.213 -4.145 13.815 1.00 84.69 382 LYS A O 1
ATOM 3108 N N . SER A 1 383 ? -30.006 -3.713 13.847 1.00 77.06 383 SER A N 1
ATOM 3109 C CA . SER A 1 383 ? -29.966 -3.377 15.276 1.00 77.06 383 SER A CA 1
ATOM 3110 C C . SER A 1 383 ? -30.802 -2.135 15.615 1.00 77.06 383 SER A C 1
ATOM 3112 O O . SER A 1 383 ? -31.459 -2.107 16.658 1.00 77.06 383 SER A O 1
ATOM 3114 N N . GLN A 1 384 ? -30.854 -1.147 14.715 1.00 73.50 384 GLN A N 1
ATOM 3115 C CA . GLN A 1 384 ? -31.656 0.064 14.904 1.00 73.50 384 GLN A CA 1
ATOM 3116 C C . GLN A 1 384 ? -33.139 -0.186 14.658 1.00 73.50 384 GLN A C 1
ATOM 3118 O O . GLN A 1 384 ? -33.963 0.261 15.453 1.00 73.50 384 GLN A O 1
ATOM 3123 N N . PHE A 1 385 ? -33.498 -0.957 13.627 1.00 74.94 385 PHE A N 1
ATOM 3124 C CA . PHE A 1 385 ? -34.897 -1.325 13.394 1.00 74.94 385 PHE A CA 1
ATOM 3125 C C . PHE A 1 385 ? -35.490 -2.088 14.582 1.00 74.94 385 PHE A C 1
ATOM 3127 O O . PHE A 1 385 ? -36.597 -1.776 15.023 1.00 74.94 385 PHE A O 1
ATOM 3134 N N . LYS A 1 386 ? -34.727 -3.017 15.178 1.00 72.88 386 LYS A N 1
ATOM 3135 C CA . LYS A 1 386 ? -35.144 -3.705 16.410 1.00 72.88 386 LYS A CA 1
ATOM 3136 C C . LYS A 1 386 ? -35.320 -2.740 17.586 1.00 72.88 386 LYS A C 1
ATOM 3138 O O . LYS A 1 386 ? -36.316 -2.843 18.297 1.00 72.88 386 LYS A O 1
ATOM 3143 N N . LYS A 1 387 ? -34.405 -1.783 17.780 1.00 68.19 387 LYS A N 1
ATOM 3144 C CA . LYS A 1 387 ? -34.497 -0.783 18.859 1.00 68.19 387 LYS A CA 1
ATOM 3145 C C . LYS A 1 387 ? -35.701 0.150 18.675 1.00 68.19 387 LYS A C 1
ATOM 3147 O O . LYS A 1 387 ? -36.458 0.361 19.614 1.00 68.19 387 LYS A O 1
ATOM 3152 N N . LYS A 1 388 ? -35.938 0.627 17.449 1.00 64.44 388 LYS A N 1
ATOM 3153 C CA . LYS A 1 388 ? -37.096 1.463 17.093 1.00 64.44 388 LYS A CA 1
ATOM 3154 C C . LYS A 1 388 ? -38.415 0.707 17.282 1.00 64.44 388 LYS A C 1
ATOM 3156 O O . LYS A 1 388 ? -39.365 1.269 17.815 1.00 64.44 388 LYS A O 1
ATOM 3161 N N . SER A 1 389 ? -38.460 -0.576 16.914 1.00 59.31 389 SER A N 1
ATOM 3162 C CA . SER A 1 389 ? -39.625 -1.437 17.149 1.00 59.31 389 SER A CA 1
ATOM 3163 C C . SER A 1 389 ? -39.881 -1.694 18.635 1.00 59.31 389 SER A C 1
ATOM 3165 O O . SER A 1 389 ? -41.044 -1.759 19.025 1.00 59.31 389 SER A O 1
ATOM 3167 N N . LYS A 1 390 ? -38.833 -1.854 19.455 1.00 67.62 390 LYS A N 1
ATOM 3168 C CA . LYS A 1 390 ? -38.968 -2.048 20.905 1.00 67.62 390 LYS A CA 1
ATOM 3169 C C . LYS A 1 390 ? -39.503 -0.783 21.582 1.00 67.62 390 LYS A C 1
ATOM 3171 O O . LYS A 1 390 ? -40.532 -0.863 22.238 1.00 67.62 390 LYS A O 1
ATOM 3176 N N . ASN A 1 391 ? -38.913 0.378 21.293 1.00 66.12 391 ASN A N 1
ATOM 3177 C CA . ASN A 1 391 ? -39.385 1.663 21.820 1.00 66.12 391 ASN A CA 1
ATOM 3178 C C . ASN A 1 391 ? -40.826 1.982 21.377 1.00 66.12 391 ASN A C 1
ATOM 3180 O O . ASN A 1 391 ? -41.594 2.550 22.144 1.00 66.12 391 ASN A O 1
ATOM 3184 N N . LYS A 1 392 ? -41.220 1.608 20.147 1.00 62.97 392 LYS A N 1
ATOM 3185 C CA . LYS A 1 392 ? -42.604 1.779 19.671 1.00 62.97 392 LYS A CA 1
ATOM 3186 C C . LYS A 1 392 ? -43.592 0.893 20.440 1.00 62.97 392 LYS A C 1
ATOM 3188 O O . LYS A 1 392 ? -44.693 1.346 20.723 1.00 62.97 392 LYS A O 1
ATOM 3193 N N . ARG A 1 393 ? -43.206 -0.345 20.779 1.00 62.91 393 ARG A N 1
ATOM 3194 C CA . ARG A 1 393 ? -44.029 -1.261 21.588 1.00 62.91 393 ARG A CA 1
ATOM 3195 C C . ARG A 1 393 ? -44.144 -0.802 23.041 1.00 62.91 393 ARG A C 1
ATOM 3197 O O . ARG A 1 393 ? -45.247 -0.834 23.562 1.00 62.91 393 ARG A O 1
ATOM 3204 N N . GLU A 1 394 ? -43.049 -0.343 23.650 1.00 63.44 394 GLU A N 1
ATOM 3205 C CA . GLU A 1 394 ? -43.046 0.204 25.020 1.00 63.44 394 GLU A CA 1
ATOM 3206 C C . GLU A 1 394 ? -43.926 1.458 25.124 1.00 63.44 394 GLU A C 1
ATOM 3208 O O . GLU A 1 394 ? -44.777 1.537 26.005 1.00 63.44 394 GLU A O 1
ATOM 3213 N N . LYS A 1 395 ? -43.833 2.372 24.148 1.00 60.97 395 LYS A N 1
ATOM 3214 C CA . LYS A 1 395 ? -44.701 3.556 24.092 1.00 60.97 395 LYS A CA 1
ATOM 3215 C C . LYS A 1 395 ? -46.181 3.192 23.908 1.00 60.97 395 LYS A C 1
ATOM 3217 O O . LYS A 1 395 ? -47.035 3.732 24.590 1.00 60.97 395 LYS A O 1
ATOM 3222 N N . GLN A 1 396 ? -46.487 2.209 23.054 1.00 61.62 396 GLN A N 1
ATOM 3223 C CA . GLN A 1 396 ? -47.857 1.697 22.894 1.00 61.62 396 GLN A CA 1
ATOM 3224 C C . GLN A 1 396 ? -48.394 0.971 24.139 1.00 61.62 396 GLN A C 1
ATOM 3226 O O . GLN A 1 396 ? -49.607 0.948 24.332 1.00 61.62 396 GLN A O 1
ATOM 3231 N N . SER A 1 397 ? -47.540 0.350 24.960 1.00 58.00 397 SER A N 1
ATOM 3232 C CA . SER A 1 397 ? -47.961 -0.226 26.244 1.00 58.00 397 SER A CA 1
ATOM 3233 C C . SER A 1 397 ? -48.163 0.836 27.323 1.00 58.00 397 SER A C 1
ATOM 3235 O O . SER A 1 397 ? -49.139 0.733 28.054 1.00 58.00 397 SER A O 1
ATOM 3237 N N . GLU A 1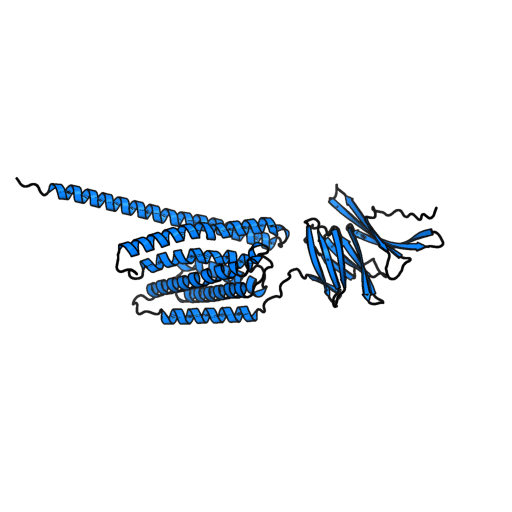 398 ? -47.311 1.865 27.394 1.00 50.12 398 GLU A N 1
ATOM 3238 C CA . GLU A 1 398 ? -47.495 3.003 28.310 1.00 50.12 398 GLU A CA 1
ATOM 3239 C C . GLU A 1 398 ? -48.775 3.781 27.982 1.00 50.12 398 GLU A C 1
ATOM 3241 O O . GLU A 1 398 ? -49.584 4.019 28.875 1.00 50.12 398 GLU A O 1
ATOM 3246 N N . ASP A 1 399 ? -49.018 4.079 26.700 1.00 54.97 399 ASP A N 1
ATOM 3247 C CA . ASP A 1 399 ? -50.248 4.742 26.248 1.00 54.97 399 ASP A CA 1
ATOM 3248 C C . ASP A 1 399 ? -51.498 3.901 26.586 1.00 54.97 399 ASP A C 1
ATOM 3250 O O . ASP A 1 399 ? -52.531 4.447 26.967 1.00 54.97 399 ASP A O 1
ATOM 3254 N N . LYS A 1 400 ? -51.412 2.562 26.503 1.00 52.28 400 LYS A N 1
ATOM 3255 C CA . LYS A 1 400 ? -52.506 1.659 26.907 1.00 52.28 400 LYS A CA 1
ATOM 3256 C C . LYS A 1 400 ? -52.742 1.647 28.417 1.00 52.28 400 LYS A C 1
ATOM 3258 O O . LYS A 1 400 ? -53.900 1.673 28.811 1.00 52.28 400 LYS A O 1
ATOM 3263 N N . ILE A 1 401 ? -51.684 1.621 29.234 1.00 52.34 401 ILE A N 1
ATOM 3264 C CA . ILE A 1 401 ? -51.779 1.647 30.705 1.00 52.34 401 ILE A CA 1
ATOM 3265 C C . ILE A 1 401 ? -52.403 2.971 31.171 1.00 52.34 401 ILE A C 1
ATOM 3267 O O . ILE A 1 401 ? -53.370 2.951 31.928 1.00 52.34 401 ILE A O 1
ATOM 3271 N N . LEU A 1 402 ? -51.942 4.104 30.627 1.00 46.28 402 LEU A N 1
ATOM 3272 C CA . LEU A 1 402 ? -52.493 5.437 30.905 1.00 46.28 402 LEU A CA 1
ATOM 3273 C C . LEU A 1 402 ? -53.969 5.574 30.494 1.00 46.28 402 LEU A C 1
ATOM 3275 O O . LEU A 1 402 ? -54.729 6.279 31.155 1.00 46.28 402 LEU A O 1
ATOM 3279 N N . MET A 1 403 ? -54.400 4.898 29.424 1.00 50.03 403 MET A N 1
ATOM 3280 C CA . MET A 1 403 ? -55.812 4.866 29.026 1.00 50.03 403 MET A CA 1
ATOM 3281 C C . MET A 1 403 ? -56.681 3.999 29.949 1.00 50.03 403 MET A C 1
ATOM 3283 O O . MET A 1 403 ? -57.838 4.345 30.164 1.00 50.03 403 MET A O 1
ATOM 3287 N N . THR A 1 404 ? -56.156 2.913 30.527 1.00 50.84 404 THR A N 1
ATOM 3288 C CA . THR A 1 404 ? -56.880 2.103 31.529 1.00 50.84 404 THR A CA 1
ATOM 3289 C C . THR A 1 404 ? -56.930 2.748 32.917 1.00 50.84 404 THR A C 1
ATOM 3291 O O . THR A 1 404 ? -57.965 2.659 33.572 1.00 50.84 404 THR A O 1
ATOM 3294 N N . ASP A 1 405 ? -55.875 3.445 33.348 1.00 45.72 405 ASP A N 1
ATOM 3295 C CA . ASP A 1 405 ? -55.825 4.089 34.673 1.00 45.72 405 ASP A CA 1
ATOM 3296 C C . ASP A 1 405 ? -56.697 5.357 34.747 1.00 45.72 405 ASP A C 1
ATOM 3298 O O . ASP A 1 405 ? -57.266 5.666 35.795 1.00 45.72 405 ASP A O 1
ATOM 3302 N N . ASN A 1 406 ? -56.909 6.046 33.619 1.00 41.62 406 ASN A N 1
ATOM 3303 C CA . ASN A 1 406 ? -57.835 7.183 33.530 1.00 41.62 406 ASN A CA 1
ATOM 3304 C C . ASN A 1 406 ? -59.326 6.790 33.601 1.00 41.62 406 ASN A C 1
ATOM 3306 O O . ASN A 1 406 ? -60.176 7.675 33.684 1.00 41.62 406 ASN A O 1
ATOM 3310 N N . HIS A 1 407 ? -59.664 5.495 33.607 1.00 43.44 407 HIS A N 1
ATOM 3311 C CA . HIS A 1 407 ? -61.039 5.015 33.788 1.00 43.44 407 HIS A CA 1
ATOM 3312 C C . HIS A 1 407 ? -61.390 4.634 35.241 1.00 43.44 407 HIS A C 1
ATOM 3314 O O . HIS A 1 407 ? -62.524 4.232 35.489 1.00 43.44 407 HIS A O 1
ATOM 3320 N N . ILE A 1 408 ? -60.474 4.789 36.211 1.00 43.19 408 ILE A N 1
ATOM 3321 C CA . ILE A 1 408 ? -60.710 4.415 37.627 1.00 43.19 408 ILE A CA 1
ATOM 3322 C C . ILE A 1 408 ? -60.925 5.637 38.549 1.00 43.19 408 ILE A C 1
ATOM 3324 O O . ILE A 1 408 ? -61.257 5.488 39.722 1.00 43.19 408 ILE A O 1
ATOM 3328 N N . LEU A 1 409 ? -60.852 6.868 38.033 1.00 37.12 409 LEU A N 1
ATOM 3329 C CA . LEU A 1 409 ? -61.140 8.083 38.809 1.00 37.12 409 LEU A CA 1
ATOM 3330 C C . LEU A 1 409 ? -62.301 8.889 38.218 1.00 37.12 409 LEU A C 1
ATOM 3332 O O . LEU A 1 409 ? -62.120 10.003 37.739 1.00 37.12 409 LEU A O 1
ATOM 3336 N N . LEU A 1 410 ? -63.513 8.343 38.321 1.00 28.42 410 LEU A N 1
ATOM 3337 C CA . LEU A 1 410 ? -64.725 9.152 38.452 1.00 28.42 410 LEU A CA 1
ATOM 3338 C C . LEU A 1 410 ? -65.581 8.571 39.590 1.00 28.42 410 LEU A C 1
ATOM 3340 O O . LEU A 1 410 ? -66.044 7.437 39.471 1.00 28.42 410 LEU A O 1
ATOM 3344 N N . PRO A 1 411 ? -65.771 9.307 40.701 1.00 35.59 411 PRO A N 1
ATOM 3345 C CA . PRO A 1 411 ? -66.724 8.948 41.736 1.00 35.59 411 PRO A CA 1
ATOM 3346 C C . PRO A 1 411 ? -68.111 9.502 41.385 1.00 35.59 411 PRO A C 1
ATOM 3348 O O . PRO A 1 411 ? -68.268 10.709 41.206 1.00 35.59 411 PRO A O 1
ATOM 3351 N N . SER A 1 412 ? -69.109 8.628 41.279 1.00 32.19 412 SER A N 1
ATOM 3352 C CA . SER A 1 412 ? -70.457 8.693 41.888 1.00 32.19 412 SER A CA 1
ATOM 3353 C C . SER A 1 412 ? -71.326 7.581 41.318 1.00 32.19 412 SER A C 1
ATOM 3355 O O . SER A 1 412 ? -71.415 7.476 40.076 1.00 32.19 412 SER A O 1
#

Foldseek 3Di:
DLDEDDDDPADWQEKDADPLDNQKIKTKGWDQDPVVRFIWIKIWIWGQDPVVSYIHTPDIEIDGHWQYKDWDDPDPPWIWIWTFHQQQWIFIHGPVDPHDTPEIDRQDFGRWGWHYKDWDDDVWIKMWTATPVGDIWIWTQDPVRYTHTPVAPDDADDLVLLVVLLVVLLVVLVVQLVVLDDDDPDPLVSLVLSLLVSLLVLLVVLLVLLVVVCVVCVVCVVPLFRDFDVSLLSSLSNVLSVLVNSLVSCVVRHDPVCVVVNVVSVVLNVVSSVCNNRVGSSSLNSLVSNLSQLSNLVSVLVNLVVDDQPDPDPVVSVVVNVVSLVSNVVSLCCRLVVSLVVLVVCCVPCVSVDDVVVSVVSVVVSVVSVVVSVVVVVVSVVVVVVVVVVVVVVVVVVVVVVVVVVVPPDDD

Solvent-accessible surface area (backbone atoms only — not comparable to full-atom values): 22444 Å² total; per-residue (Å²): 133,98,74,62,80,79,88,68,97,44,56,76,70,22,75,45,71,36,90,88,45,82,50,29,32,42,36,24,10,36,41,79,39,84,89,79,71,44,48,44,23,30,45,37,33,34,35,54,39,84,86,81,48,42,65,43,80,78,47,77,32,83,45,56,12,24,47,27,65,45,83,42,74,85,48,101,87,43,51,31,41,35,36,24,18,54,63,6,32,41,32,34,19,42,76,90,41,67,87,55,61,76,30,76,46,73,70,43,54,91,86,30,34,28,49,45,71,50,78,45,86,67,98,55,44,32,37,40,34,32,33,82,89,74,50,77,40,48,32,34,51,42,99,82,65,45,79,43,72,60,85,51,100,58,83,72,61,63,54,66,56,45,56,51,38,21,52,54,32,33,50,51,52,51,54,52,52,62,74,64,64,73,96,59,94,52,61,68,64,47,49,54,54,47,51,47,50,51,53,28,53,49,20,50,56,51,36,54,50,50,54,50,41,47,71,76,42,59,60,33,78,80,37,25,52,58,44,68,51,73,67,54,51,50,53,52,24,35,51,41,12,44,48,53,44,52,47,54,53,43,71,75,71,59,61,83,92,47,53,72,58,52,54,50,43,53,54,51,43,53,51,50,51,50,31,52,59,67,47,36,38,48,29,52,49,51,51,60,55,44,40,29,54,23,41,29,26,57,31,48,61,53,48,64,73,76,47,78,76,88,48,93,47,69,66,58,46,49,51,52,53,50,54,35,54,51,48,27,53,54,32,40,53,52,33,58,51,39,40,36,51,51,46,53,51,45,48,69,76,43,41,84,79,41,62,68,68,58,44,54,50,51,52,52,50,37,52,52,50,47,53,51,50,53,55,51,50,51,53,55,53,52,54,50,55,53,51,54,53,49,55,53,50,52,49,55,48,51,56,49,50,57,58,56,60,66,71,73,77,75,94,130

pLDDT: mean 84.08, std 12.85, range [28.42, 97.81]

Secondary structure (DSSP, 8-state):
--------SS-EEEEEE-SS-TTEEEEEEEEEETTTTEEEEEEEEEEEETTTTEEEEEEEEEEEPEEEEEEEEEETTEEEEEEEETTSEEEEEETTB-SS-SEEEE-S-TTPPEEEEEEEESSSEEEEEEETTS-EEEEEE-TTS-EEE---SSPPPPHHHHHHHHHHHHHHHHHHHHHT----S-HHHHHHHHHHHHHHHHHHHHHHHHHHHHHH-GGGGT-TTT---HHHHHHHHHHHHHHHHHHHHHHHH--GGGHHHHHHHHHHHHHHHHHHHHT-SHHHHHHHHTTHHHHHHHHHHHHHHHSPPSSSSHHHHHHHHHHHHHHHHHHIIIIIIHHHHHHHHHHHHHTTTS-HHHHHHHHHHHHHHHHHHHHHHHHHHHHHHHHHHHHHHHHHHHHHHHHHHTTS----

Nearest PDB structures (foldseek):
  6x04-assembly1_C  TM=6.314E-01  e=5.256E-02  Saccharomyces cerevisiae S288C
  6x04-assembly1_E  TM=5.173E-01  e=8.246E-02  Saccharomyces cerevisiae S288C
  8pd2-assembly1_A  TM=2.020E-01  e=4.749E+00  Strongylocentrotus purpuratus

Sequence (412 aa):
MLQANFLTDCPPDSIEWCPVRQDIFACGTYLYNPETTTRAGSIYLFQYNSTTKTIDTIQHQTTDGILDLKWIQCSSDSTFLSTVTALGQLSLYSLNDLTKPIICENVTNDQTIALAQSWLHLTNNYVVVSDHHGYLTICELDNTNGLRFNLFPYEPISPIWMIFYIILTFYFFTICNQKLTGKNKNKKIQWLHQNTLLSFIHACICSALILIGIICAPGIFQDPLSHSNHFNYAILAFSTGYFIYDFVDCLQNSTDSVFPILIHHLIVISFLSHVLYYTRNIGYAIYGLSIEVNSIFLHARRVIRWYPPIFKSAYHNHLLKIFIDIGNYLTFILFRFGIVYVGLRALYIQGERVHPVIKAYTVTIVSSMGFLNVILLYRLLKSQFKKKSKNKREKQSEDKILMTDNHILLPS